Protein AF-A0A7V9LV19-F1 (afdb_monomer_lite)

Secondary structure (DSSP, 8-state):
---GGG---GGGTT--HHHHHHHHTT-EEEEE-TT-EEE-TTS---EEEEEEES-EEEE-TTS-EEEEE-TT-EESHHHHHH-PPPSSEEEESSSEEEEEEEHHHHHHHHHH-THHHHHHHHHHHHHHHHHH-----S----EEEEEEPTT--TTHHHHHHHHHHT-SS-EEEEETTSTTPPPHHHHHHHHHHHHHTT-EEEEEEETT-TTHHHHHHHSSEEEEES-HHHHHHHHHHHT------S---TTT-HHHHHHHHHT-PEEEEE---GGGGHHHHHHHHHHHHTTPPPSEEEEETHHHHHHHHHHTT--HHHHHHHHHHHS-HHHHHHHHHHHHTT-THHHHHHHHHHHHHHTT-BGGG-SS-EEEEEEETTTTEEEEE-SSBHHHHHHHHT--TTTSPPEEETTEEEEEGGGT-SS-HHHHHHTT-SEEEEE--S-GGG--

Sequence (448 aa):
MPRFDQIDSSLFAGLDPAARSDVERHMEPRQLGAGEVLCREGEEGGSLFVVTNGLLHAVAASGAVLGRQRPGDVVGEAALLTGEPRSATLVARLPSEVLELSRDAFLAAAGRHPPLLINLARIVSHRMVARTSGAGGGRRAEAVAIVVGRSGWPDAEAALAAATASSPAASSIFDLTRPDAPLTAGVLAALEFSRRQQQRVFVVLGSDHEDLHLLLDYCDRSVALMSAEEAHELAGTRQLPVERLAPVTTTGNVGRLGRHLAGTKLGLALGAGGAKAYAHIGAIRVLERAGYVVDYIAGSSMGGWVGAWLALGMSSDEIEQTMRSAFTEDAGRAVFRAGAAGDPSGTVVMEQLARQTTGGADFGELRTPLILLAADLEGRCPAPMMTGPVHEAMVAAMTVPGLYPAFRRGQQRLVDAVVLTPVPSDALIAAGADVTVAINLLGRATLE

Structure (mmCIF, N/CA/C/O backbone):
data_AF-A0A7V9LV19-F1
#
_entry.id   AF-A0A7V9LV19-F1
#
loop_
_atom_site.group_PDB
_atom_site.id
_atom_site.type_symbol
_atom_site.label_atom_id
_atom_site.label_alt_id
_atom_site.label_comp_id
_atom_site.label_asym_id
_atom_site.label_entity_id
_atom_site.label_seq_id
_atom_site.pdbx_PDB_ins_code
_atom_site.Cartn_x
_atom_site.Cartn_y
_atom_site.Cartn_z
_atom_site.occupancy
_atom_site.B_iso_or_equiv
_atom_site.auth_seq_id
_atom_site.auth_comp_id
_atom_site.auth_asym_id
_atom_site.auth_atom_id
_atom_site.pdbx_PDB_model_num
ATOM 1 N N . MET A 1 1 ? -24.297 3.383 32.210 1.00 34.19 1 MET A N 1
ATOM 2 C CA . MET A 1 1 ? -23.978 2.208 31.377 1.00 34.19 1 MET A CA 1
ATOM 3 C C . MET A 1 1 ? -24.639 2.405 30.024 1.00 34.19 1 MET A C 1
ATOM 5 O O . MET A 1 1 ? -25.828 2.730 30.022 1.00 34.19 1 MET A O 1
ATOM 9 N N . PRO A 1 2 ? -23.909 2.304 28.903 1.00 41.59 2 PRO A N 1
ATOM 10 C CA . PRO A 1 2 ? -24.547 2.210 27.592 1.00 41.59 2 PRO A CA 1
ATOM 11 C C . PRO A 1 2 ? -25.517 1.019 27.599 1.00 41.59 2 PRO A C 1
ATOM 13 O O . PRO A 1 2 ? -25.213 -0.025 28.175 1.00 41.59 2 PRO A O 1
ATOM 16 N N . ARG A 1 3 ? -26.723 1.188 27.042 1.00 53.53 3 ARG A N 1
ATOM 17 C CA . ARG A 1 3 ? -27.690 0.083 26.960 1.00 53.53 3 ARG A CA 1
ATOM 18 C C . ARG A 1 3 ? -27.213 -0.891 25.892 1.00 53.53 3 ARG A C 1
ATOM 20 O O . ARG A 1 3 ? -26.949 -0.484 24.763 1.00 53.53 3 ARG A O 1
ATOM 27 N N . PHE A 1 4 ? -27.148 -2.163 26.251 1.00 52.50 4 PHE A N 1
ATOM 28 C CA . PHE A 1 4 ? -26.726 -3.269 25.395 1.00 52.50 4 PHE A CA 1
ATOM 29 C C . PHE A 1 4 ? -27.447 -3.313 24.045 1.00 52.50 4 PHE A C 1
ATOM 31 O O . PHE A 1 4 ? -26.837 -3.673 23.041 1.00 52.50 4 PHE A O 1
ATOM 38 N N . ASP A 1 5 ? -28.709 -2.873 24.002 1.00 53.50 5 ASP A N 1
ATOM 39 C CA . ASP A 1 5 ? -29.544 -2.737 22.800 1.00 53.50 5 ASP A CA 1
ATOM 40 C C . ASP A 1 5 ? -28.927 -1.855 21.697 1.00 53.50 5 ASP A C 1
ATOM 42 O O . ASP A 1 5 ? -29.357 -1.916 20.548 1.00 53.50 5 ASP A O 1
ATOM 46 N N . GLN A 1 6 ? -27.917 -1.039 22.019 1.00 59.25 6 GLN A N 1
ATOM 47 C CA . GLN A 1 6 ? -27.278 -0.103 21.086 1.00 59.25 6 GLN A CA 1
ATOM 48 C C . GLN A 1 6 ? -25.955 -0.613 20.489 1.00 59.25 6 GLN A C 1
ATOM 50 O O . GLN A 1 6 ? -25.384 0.052 19.625 1.00 59.25 6 GLN A O 1
ATOM 55 N N . ILE A 1 7 ? -25.448 -1.776 20.919 1.00 69.38 7 ILE A N 1
ATOM 56 C CA . ILE A 1 7 ? -24.159 -2.298 20.437 1.00 69.38 7 ILE A CA 1
ATOM 57 C C . ILE A 1 7 ? -24.352 -2.965 19.069 1.00 69.38 7 ILE A C 1
ATOM 59 O O . ILE A 1 7 ? -24.855 -4.081 18.960 1.00 69.38 7 ILE A O 1
ATOM 63 N N . ASP A 1 8 ? -23.961 -2.291 18.000 1.00 77.50 8 ASP A N 1
ATOM 64 C CA . ASP A 1 8 ? -24.015 -2.851 16.649 1.00 77.50 8 ASP A CA 1
ATOM 65 C C . ASP A 1 8 ? -22.865 -3.856 16.434 1.00 77.50 8 ASP A C 1
ATOM 67 O O . ASP A 1 8 ? -21.759 -3.476 16.050 1.00 77.50 8 ASP A O 1
ATOM 71 N N . SER A 1 9 ? -23.103 -5.132 16.766 1.00 86.62 9 SER A N 1
ATOM 72 C CA . SER A 1 9 ? -22.137 -6.228 16.605 1.00 86.62 9 SER A CA 1
ATOM 73 C C . SER A 1 9 ? -22.636 -7.271 15.613 1.00 86.62 9 SER A C 1
ATOM 75 O O . SER A 1 9 ? -23.766 -7.759 15.710 1.00 86.62 9 SER A O 1
ATOM 77 N N . SER A 1 10 ? -21.748 -7.696 14.712 1.00 86.62 10 SER A N 1
ATOM 78 C CA . SER A 1 10 ? -22.021 -8.759 13.740 1.00 86.62 10 SER A CA 1
ATOM 79 C C . SER A 1 10 ? -22.341 -10.106 14.390 1.00 86.62 10 SER A C 1
ATOM 81 O O . SER A 1 10 ? -23.003 -10.927 13.759 1.00 86.62 10 SER A O 1
ATOM 83 N N . LEU A 1 11 ? -21.948 -10.322 15.652 1.00 90.69 11 LEU A N 1
ATOM 84 C CA . LEU A 1 11 ? -22.315 -11.516 16.415 1.00 90.69 11 LEU A CA 1
ATOM 85 C C . LEU A 1 11 ? -23.834 -11.662 16.560 1.00 90.69 11 LEU A C 1
ATOM 87 O O . LEU A 1 11 ? -24.360 -12.769 16.465 1.00 90.69 11 LEU A O 1
ATOM 91 N N . PHE A 1 12 ? -24.536 -10.543 16.748 1.00 91.56 12 PHE A N 1
ATOM 92 C CA . PHE A 1 12 ? -25.975 -10.507 17.017 1.00 91.56 12 PHE A CA 1
ATOM 93 C C . PHE A 1 12 ? -26.819 -10.259 15.759 1.00 91.56 12 PHE A C 1
ATOM 95 O O . PHE A 1 12 ? -28.034 -10.085 15.851 1.00 91.56 12 PHE A O 1
ATOM 102 N N . ALA A 1 13 ? -26.199 -10.237 14.576 1.00 86.94 13 ALA A N 1
ATOM 103 C CA . ALA A 1 13 ? -26.892 -9.968 13.323 1.00 86.94 13 ALA A CA 1
ATOM 104 C C . ALA A 1 13 ? -28.011 -10.994 13.064 1.00 86.94 13 ALA A C 1
ATOM 106 O O . ALA A 1 13 ? -27.780 -12.204 13.065 1.00 86.94 13 ALA A O 1
ATOM 107 N N . GLY A 1 14 ? -29.230 -10.507 12.819 1.00 85.25 14 GLY A N 1
ATOM 108 C CA . GLY A 1 14 ? -30.396 -11.353 12.544 1.00 85.25 14 GLY A CA 1
ATOM 109 C C . GLY A 1 14 ? -31.043 -12.003 13.773 1.00 85.25 14 GLY A C 1
ATOM 110 O O . GLY A 1 14 ? -31.974 -12.785 13.596 1.00 85.25 14 GLY A O 1
ATOM 111 N N . LEU A 1 15 ? -30.592 -11.689 14.993 1.00 88.81 15 LEU A N 1
ATOM 112 C CA . LEU A 1 15 ? -31.309 -12.052 16.217 1.00 88.81 15 LEU A CA 1
ATOM 113 C C . LEU A 1 15 ? -32.429 -11.048 16.500 1.00 88.81 15 LEU A C 1
ATOM 115 O O . LEU A 1 15 ? -32.246 -9.840 16.342 1.00 88.81 15 LEU A O 1
ATOM 119 N N . ASP A 1 16 ? -33.577 -11.549 16.952 1.00 89.81 16 ASP A N 1
ATOM 120 C CA . ASP A 1 16 ? -34.629 -10.693 17.491 1.00 89.81 16 ASP A CA 1
ATOM 121 C C . ASP A 1 16 ? -34.240 -10.141 18.887 1.00 89.81 16 ASP A C 1
ATOM 123 O O . ASP A 1 16 ? -33.288 -10.626 19.513 1.00 89.81 16 ASP A O 1
ATOM 127 N N . PRO A 1 17 ? -34.942 -9.112 19.401 1.00 88.25 17 PRO A N 1
ATOM 128 C CA . PRO A 1 17 ? -34.615 -8.517 20.698 1.00 88.25 17 PRO A CA 1
ATOM 129 C C . PRO A 1 17 ? -34.658 -9.501 21.879 1.00 88.25 17 PRO A C 1
ATOM 131 O O . PRO A 1 17 ? -33.882 -9.353 22.822 1.00 88.25 17 PRO A O 1
ATOM 134 N N . ALA A 1 18 ? -35.527 -10.518 21.839 1.00 88.56 18 ALA A N 1
ATOM 135 C CA . ALA A 1 18 ? -35.642 -11.501 22.914 1.00 88.56 18 ALA A CA 1
ATOM 136 C C . ALA A 1 18 ? -34.452 -12.471 22.910 1.00 88.56 18 ALA A C 1
ATOM 138 O O . ALA A 1 18 ? -33.880 -12.746 23.965 1.00 88.56 18 ALA A O 1
ATOM 139 N N . ALA A 1 19 ? -34.034 -12.933 21.730 1.00 89.12 19 ALA A N 1
ATOM 140 C CA . ALA A 1 19 ? -32.842 -13.748 21.543 1.00 89.12 19 ALA A CA 1
ATOM 141 C C . ALA A 1 19 ? -31.575 -12.990 21.951 1.00 89.12 19 ALA A C 1
ATOM 143 O O . ALA A 1 19 ? -30.717 -13.537 22.639 1.00 89.12 19 ALA A O 1
ATOM 144 N N . ARG A 1 20 ? -31.474 -11.705 21.592 1.00 89.75 20 ARG A N 1
ATOM 145 C CA . ARG A 1 20 ? -30.351 -10.853 21.999 1.00 89.75 20 ARG A CA 1
ATOM 146 C C . ARG A 1 20 ? -30.266 -10.701 23.519 1.00 89.75 20 ARG A C 1
ATOM 148 O O . ARG A 1 20 ? -29.197 -10.922 24.082 1.00 89.75 20 ARG A O 1
ATOM 155 N N . SER A 1 21 ? -31.388 -10.394 24.171 1.00 88.81 21 SER A N 1
ATOM 156 C CA . SER A 1 21 ? -31.457 -10.286 25.632 1.00 88.81 21 SER A CA 1
ATOM 157 C C . SER A 1 21 ? -31.139 -11.619 26.323 1.00 88.81 21 SER A C 1
ATOM 159 O O . SER A 1 21 ? -30.494 -11.647 27.369 1.00 88.81 21 SER A O 1
ATOM 161 N N . ASP A 1 22 ? -31.531 -12.751 25.727 1.00 90.06 22 ASP A N 1
ATOM 162 C CA . ASP A 1 22 ? -31.177 -14.073 26.246 1.00 90.06 22 ASP A CA 1
ATOM 163 C C . ASP A 1 22 ? -29.661 -14.311 26.267 1.00 90.06 22 ASP A C 1
ATOM 165 O O . ASP A 1 22 ? -29.143 -14.782 27.276 1.00 90.06 22 ASP A O 1
ATOM 169 N N . VAL A 1 23 ? -28.950 -13.947 25.194 1.00 91.12 23 VAL A N 1
ATOM 170 C CA . VAL A 1 23 ? -27.482 -14.060 25.122 1.00 91.12 23 VAL A CA 1
ATOM 171 C C . VAL A 1 23 ? -26.809 -13.112 26.108 1.00 91.12 23 VAL A C 1
ATOM 173 O O . VAL A 1 23 ? -25.919 -13.526 26.845 1.00 91.12 23 VAL A O 1
ATOM 176 N N . GLU A 1 24 ? -27.258 -11.858 26.147 1.00 88.12 24 GLU A N 1
ATOM 177 C CA . GLU A 1 24 ? -26.737 -10.809 27.027 1.00 88.12 24 GLU A CA 1
ATOM 178 C C . GLU A 1 24 ? -26.730 -11.219 28.503 1.00 88.12 24 GLU A C 1
ATOM 180 O O . GLU A 1 24 ? -25.747 -10.977 29.197 1.00 88.12 24 GLU A O 1
ATOM 185 N N . ARG A 1 25 ? -27.781 -11.896 28.983 1.00 90.50 25 ARG A N 1
ATOM 186 C CA . ARG A 1 25 ? -27.868 -12.365 30.381 1.00 90.50 25 ARG A CA 1
ATOM 187 C C . ARG A 1 25 ? -26.765 -13.342 30.782 1.00 90.50 25 ARG A C 1
ATOM 189 O O . ARG A 1 25 ? -26.576 -13.579 31.972 1.00 90.50 25 ARG A O 1
ATOM 196 N N . HIS A 1 26 ? -26.086 -13.935 29.808 1.00 92.81 26 HIS A N 1
ATOM 197 C CA . HIS A 1 26 ? -24.969 -14.845 30.020 1.00 92.81 26 HIS A CA 1
ATOM 198 C C . HIS A 1 26 ? -23.604 -14.187 29.780 1.00 92.81 26 HIS A C 1
ATOM 200 O O . HIS A 1 26 ? -22.589 -14.876 29.856 1.00 92.81 26 HIS A O 1
ATOM 206 N N . MET A 1 27 ? -23.572 -12.886 29.475 1.00 94.75 27 MET A N 1
ATOM 207 C CA . MET A 1 27 ? -22.339 -12.136 29.283 1.00 94.75 27 MET A CA 1
ATOM 208 C C . MET A 1 27 ? -21.945 -11.383 30.554 1.00 94.75 27 MET A C 1
ATOM 210 O O . MET A 1 27 ? -22.785 -10.775 31.217 1.00 94.75 27 MET A O 1
ATOM 214 N N . GLU A 1 28 ? -20.652 -11.370 30.861 1.00 94.94 28 GLU A N 1
ATOM 215 C CA . GLU A 1 28 ? -20.100 -10.681 32.027 1.00 94.94 28 GLU A CA 1
ATOM 216 C C . GLU A 1 28 ? -19.331 -9.420 31.602 1.00 94.94 28 GLU A C 1
ATOM 218 O O . GLU A 1 28 ? -18.431 -9.502 30.761 1.00 94.94 28 GLU A O 1
ATOM 223 N N . PRO A 1 29 ? -19.651 -8.231 32.146 1.00 95.06 29 PRO A N 1
ATOM 224 C CA . PRO A 1 29 ? -18.922 -7.013 31.821 1.00 95.06 29 PRO A CA 1
ATOM 225 C C . PRO A 1 29 ? -17.532 -7.014 32.463 1.00 95.06 29 PRO A C 1
ATOM 227 O O . PRO A 1 29 ? -17.372 -7.296 33.651 1.00 95.06 29 PRO A O 1
ATOM 230 N N . ARG A 1 30 ? -16.525 -6.613 31.687 1.00 96.00 30 ARG A N 1
ATOM 231 C CA . ARG A 1 30 ? -15.157 -6.368 32.147 1.00 96.00 30 ARG A CA 1
ATOM 232 C C . ARG A 1 30 ? -14.708 -4.974 31.739 1.00 96.00 30 ARG A C 1
ATOM 234 O O . ARG A 1 30 ? -14.788 -4.593 30.574 1.00 96.00 30 ARG A O 1
ATOM 241 N N . GLN A 1 31 ? -14.221 -4.234 32.726 1.00 96.81 31 GLN A N 1
ATOM 242 C CA . GLN A 1 31 ? -13.614 -2.918 32.560 1.00 96.81 31 GLN A CA 1
ATOM 243 C C . GLN A 1 31 ? -12.099 -3.088 32.464 1.00 96.81 31 GLN A C 1
ATOM 245 O O . GLN A 1 31 ? -11.525 -3.880 33.208 1.00 96.81 31 GLN A O 1
ATOM 250 N N . LEU A 1 32 ? -11.474 -2.348 31.556 1.00 96.81 32 LEU A N 1
ATOM 251 C CA . LEU A 1 32 ? -10.034 -2.348 31.323 1.00 96.81 32 LEU A CA 1
ATOM 252 C C . LEU A 1 32 ? -9.519 -0.913 31.405 1.00 96.81 32 LEU A C 1
ATOM 254 O O . LEU A 1 32 ? -10.045 -0.017 30.738 1.00 96.81 32 LEU A O 1
ATOM 258 N N . GLY A 1 33 ? -8.468 -0.691 32.188 1.00 95.00 33 GLY A N 1
ATOM 259 C CA . GLY A 1 33 ? -7.713 0.557 32.158 1.00 95.00 33 GLY A CA 1
ATOM 260 C C . GLY A 1 33 ? -6.933 0.725 30.850 1.00 95.00 33 GLY A C 1
ATOM 261 O O . GLY A 1 33 ? -6.632 -0.242 30.150 1.00 95.00 33 GLY A O 1
ATOM 262 N N . ALA A 1 34 ? -6.552 1.960 30.518 1.00 89.94 34 ALA A N 1
ATOM 263 C CA . ALA A 1 34 ? -5.606 2.186 29.426 1.00 89.94 34 ALA A CA 1
ATOM 264 C C . ALA A 1 34 ? -4.260 1.500 29.740 1.00 89.94 34 ALA A C 1
ATOM 266 O O . ALA A 1 34 ? -3.719 1.644 30.834 1.00 89.94 34 ALA A O 1
ATOM 267 N N . GLY A 1 35 ? -3.733 0.749 28.776 1.00 91.44 35 GLY A N 1
ATOM 268 C CA . GLY A 1 35 ? -2.545 -0.097 28.905 1.00 91.44 35 GLY A CA 1
ATOM 269 C C . GLY A 1 35 ? -2.812 -1.500 29.461 1.00 91.44 35 GLY A C 1
ATOM 270 O O . GLY A 1 35 ? -1.903 -2.329 29.455 1.00 91.44 35 GLY A O 1
ATOM 271 N N . GLU A 1 36 ? -4.029 -1.798 29.925 1.00 97.31 36 GLU A N 1
ATOM 272 C CA . GLU A 1 36 ? -4.354 -3.104 30.499 1.00 97.31 36 GLU A CA 1
ATOM 273 C C . GLU A 1 36 ? -4.461 -4.192 29.420 1.00 97.31 36 GLU A C 1
ATOM 275 O O . GLU A 1 36 ? -4.981 -3.975 28.323 1.00 97.31 36 GLU A O 1
ATOM 280 N N . VAL A 1 37 ? -3.953 -5.385 29.732 1.00 97.25 37 VAL A N 1
ATOM 281 C CA . VAL A 1 37 ? -3.953 -6.538 28.827 1.00 97.25 37 VAL A CA 1
ATOM 282 C C . VAL A 1 37 ? -5.195 -7.388 29.086 1.00 97.25 37 VAL A C 1
ATOM 284 O O . VAL A 1 37 ? -5.350 -7.927 30.179 1.00 97.25 37 VAL A O 1
ATOM 287 N N . LEU A 1 38 ? -6.045 -7.559 28.070 1.00 96.75 38 LEU A N 1
ATOM 288 C CA . LEU A 1 38 ? -7.222 -8.432 28.145 1.00 96.75 38 LEU A CA 1
ATOM 289 C C . LEU A 1 38 ? -6.830 -9.918 28.096 1.00 96.75 38 LEU A C 1
ATOM 291 O O . LEU A 1 38 ? -7.359 -10.723 28.860 1.00 96.75 38 LEU A O 1
ATOM 295 N N . CYS A 1 39 ? -5.916 -10.276 27.192 1.00 95.12 39 CYS A N 1
ATOM 296 C CA . CYS A 1 39 ? -5.313 -11.608 27.089 1.00 95.12 39 CYS A CA 1
ATOM 297 C C . CYS A 1 39 ? -3.961 -11.530 26.373 1.00 95.12 39 CYS A C 1
ATOM 299 O O . CYS A 1 39 ? -3.735 -10.610 25.580 1.00 95.12 39 CYS A O 1
ATOM 301 N N . ARG A 1 40 ? -3.081 -12.504 26.606 1.00 95.56 40 ARG A N 1
ATOM 302 C CA . ARG A 1 40 ? -1.780 -12.610 25.928 1.00 95.56 40 ARG A CA 1
ATOM 303 C C . ARG A 1 40 ? -1.785 -13.677 24.850 1.00 95.56 40 ARG A C 1
ATOM 305 O O . ARG A 1 40 ? -2.510 -14.664 24.930 1.00 95.56 40 ARG A O 1
ATOM 312 N N . GLU A 1 41 ? -0.943 -13.468 23.847 1.00 93.81 41 GLU A N 1
ATOM 313 C CA . GLU A 1 41 ? -0.618 -14.489 22.853 1.00 93.81 41 GLU A CA 1
ATOM 314 C C . GLU A 1 41 ? -0.140 -15.779 23.542 1.00 93.81 41 GLU A C 1
ATOM 316 O O . GLU A 1 41 ? 0.623 -15.727 24.506 1.00 93.81 41 GLU A O 1
ATOM 321 N N . GLY A 1 42 ? -0.613 -16.931 23.068 1.00 93.06 42 GLY A N 1
ATOM 322 C CA . GLY A 1 42 ? -0.274 -18.242 23.625 1.00 93.06 42 GLY A CA 1
ATOM 323 C C . GLY A 1 42 ? -1.053 -18.648 24.882 1.00 93.06 42 GLY A C 1
ATOM 324 O O . GLY A 1 42 ? -0.993 -19.817 25.255 1.00 93.06 42 GLY A O 1
ATOM 325 N N . GLU A 1 43 ? -1.818 -17.750 25.516 1.00 93.94 43 GLU A N 1
ATOM 326 C CA . GLU A 1 43 ? -2.733 -18.138 26.599 1.00 93.94 43 GLU A CA 1
ATOM 327 C C . GLU A 1 43 ? -3.873 -19.014 26.048 1.00 93.94 43 GLU A C 1
ATOM 329 O O . GLU A 1 43 ? -4.328 -18.831 24.915 1.00 93.94 43 GLU A O 1
ATOM 334 N N . GLU A 1 44 ? -4.373 -19.962 26.839 1.00 91.31 44 GLU A N 1
ATOM 335 C CA . GLU A 1 44 ? -5.576 -20.707 26.464 1.00 91.31 44 GLU A CA 1
ATOM 336 C C . GLU A 1 44 ? -6.808 -19.789 26.485 1.00 91.31 44 GLU A C 1
ATOM 338 O O . GLU A 1 44 ? -6.994 -18.959 27.378 1.00 91.31 44 GLU A O 1
ATOM 343 N N . GLY A 1 45 ? -7.663 -19.912 25.467 1.00 81.00 45 GLY A N 1
ATOM 344 C CA . GLY A 1 45 ? -8.831 -19.053 25.289 1.00 81.00 45 GLY A CA 1
ATOM 345 C C . GLY A 1 45 ? -10.154 -19.793 25.462 1.00 81.00 45 GLY A C 1
ATOM 346 O O . GLY A 1 45 ? -10.650 -20.402 24.516 1.00 81.00 45 GLY A O 1
ATOM 347 N N . GLY A 1 46 ? -10.762 -19.676 26.645 1.00 88.06 46 GLY A N 1
ATOM 348 C CA . GLY A 1 46 ? -12.080 -20.253 26.952 1.00 88.06 46 GLY A CA 1
ATOM 349 C C . GLY A 1 46 ? -13.284 -19.355 26.642 1.00 88.06 46 GLY A C 1
ATOM 350 O O . GLY A 1 46 ? -14.412 -19.833 26.677 1.00 88.06 46 GLY A O 1
ATOM 351 N N . SER A 1 47 ? -13.057 -18.082 26.315 1.00 94.62 47 SER A N 1
ATOM 352 C CA . SER A 1 47 ? -14.116 -17.077 26.137 1.00 94.62 47 SER A CA 1
ATOM 353 C C . SER A 1 47 ? -13.910 -16.252 24.869 1.00 94.62 47 SER A C 1
ATOM 355 O O . SER A 1 47 ? -12.767 -16.036 24.435 1.00 94.62 47 SER A O 1
ATOM 357 N N . LEU A 1 48 ? -15.011 -15.747 24.313 1.00 95.19 48 LEU A N 1
ATOM 358 C CA . LEU A 1 48 ? -15.005 -14.625 23.376 1.00 95.19 48 LEU A CA 1
ATOM 359 C C . LEU A 1 48 ? -15.403 -13.345 24.106 1.00 95.19 48 LEU A C 1
ATOM 361 O O . LEU A 1 48 ? -16.015 -13.395 25.173 1.00 95.19 48 LEU A O 1
ATOM 365 N N . PHE A 1 49 ? -15.084 -12.204 23.508 1.00 96.00 49 PHE A N 1
ATOM 366 C CA . PHE A 1 49 ? -15.474 -10.905 24.031 1.00 96.00 49 PHE A CA 1
ATOM 367 C C . PHE A 1 49 ? -16.095 -10.043 22.941 1.00 96.00 49 PHE A C 1
ATOM 369 O O . PHE A 1 49 ? -15.669 -10.096 21.787 1.00 96.00 49 PHE A O 1
ATOM 376 N N . VAL A 1 50 ? -17.067 -9.218 23.317 1.00 95.31 50 VAL A N 1
ATOM 377 C CA . VAL A 1 50 ? -17.601 -8.144 22.473 1.00 95.31 50 VAL A CA 1
ATOM 378 C C . VAL A 1 50 ? -17.127 -6.820 23.048 1.00 95.31 50 VAL A C 1
ATOM 380 O O . VAL A 1 50 ? -17.398 -6.524 24.210 1.00 95.31 50 VAL A O 1
ATOM 383 N N . VAL A 1 51 ? -16.423 -6.020 22.251 1.00 93.56 51 VAL A N 1
ATOM 384 C CA . VAL A 1 51 ? -16.006 -4.675 22.668 1.00 93.56 51 VAL A CA 1
ATOM 385 C C . VAL A 1 51 ? -17.234 -3.774 22.686 1.00 93.56 51 VAL A C 1
ATOM 387 O O . VAL A 1 51 ? -17.926 -3.651 21.677 1.00 93.56 51 VAL A O 1
ATOM 390 N N . THR A 1 52 ? -17.527 -3.145 23.817 1.00 91.50 52 THR A N 1
ATOM 391 C CA . THR A 1 52 ? -18.694 -2.259 23.962 1.00 91.50 52 THR A CA 1
ATOM 392 C C . THR A 1 52 ? -18.300 -0.798 23.988 1.00 91.50 52 THR A C 1
ATOM 394 O O . THR A 1 52 ? -19.061 0.046 23.519 1.00 91.50 52 THR A O 1
ATOM 397 N N . ASN A 1 53 ? -17.103 -0.509 24.493 1.00 89.38 53 ASN A N 1
ATOM 398 C CA . ASN A 1 53 ? -16.529 0.821 24.533 1.00 89.38 53 ASN A CA 1
ATOM 399 C C . ASN A 1 53 ? -14.995 0.751 24.508 1.00 89.38 53 ASN A C 1
ATOM 401 O O . ASN A 1 53 ? -14.402 -0.220 24.978 1.00 89.38 53 ASN A O 1
ATOM 405 N N . GLY A 1 54 ? -14.358 1.811 24.016 1.00 89.88 54 GLY A N 1
ATOM 406 C CA . GLY A 1 54 ? -12.902 1.941 23.984 1.00 89.88 54 GLY A CA 1
ATOM 407 C C . GLY A 1 54 ? -12.252 1.330 22.743 1.00 89.88 54 GLY A C 1
ATOM 408 O O . GLY A 1 54 ? -12.875 1.193 21.691 1.00 89.88 54 GLY A O 1
ATOM 409 N N . LEU A 1 55 ? -10.962 1.022 22.846 1.00 90.50 55 LEU A N 1
ATOM 410 C CA . LEU A 1 55 ? -10.143 0.572 21.724 1.00 90.50 55 LEU A CA 1
ATOM 411 C C . LEU A 1 55 ? -9.096 -0.421 22.218 1.00 90.50 55 LEU A C 1
ATOM 413 O O . LEU A 1 55 ? -8.263 -0.077 23.058 1.00 90.50 55 LEU A O 1
ATOM 417 N N . LEU A 1 56 ? -9.100 -1.626 21.651 1.00 93.88 56 LEU A N 1
ATOM 418 C CA . LEU A 1 56 ? -8.086 -2.638 21.923 1.00 93.88 56 LEU A CA 1
ATOM 419 C C . LEU A 1 56 ? -7.210 -2.848 20.689 1.00 93.88 56 LEU A C 1
ATOM 421 O O . LEU A 1 56 ? -7.703 -2.959 19.568 1.00 93.88 56 LEU A O 1
ATOM 425 N N . HIS A 1 57 ? -5.900 -2.936 20.876 1.00 92.50 57 HIS A N 1
ATOM 426 C CA . HIS A 1 57 ? -4.965 -3.332 19.825 1.00 92.50 57 HIS A CA 1
ATOM 427 C C . HIS A 1 57 ? -4.609 -4.808 19.990 1.00 92.50 57 HIS A C 1
ATOM 429 O O . HIS A 1 57 ? -4.264 -5.247 21.085 1.00 92.50 57 HIS A O 1
ATOM 435 N N . ALA A 1 58 ? -4.681 -5.567 18.897 1.00 91.44 58 ALA A N 1
ATOM 436 C CA . ALA A 1 58 ? -4.080 -6.889 18.792 1.00 91.44 58 ALA A CA 1
ATOM 437 C C . ALA A 1 58 ? -2.614 -6.716 18.396 1.00 91.44 58 ALA A C 1
ATOM 439 O O . ALA A 1 58 ? -2.332 -6.138 17.349 1.00 91.44 58 ALA A O 1
ATOM 440 N N . VAL A 1 59 ? -1.697 -7.206 19.219 1.00 89.75 59 VAL A N 1
ATOM 441 C CA . VAL A 1 59 ? -0.252 -7.014 19.082 1.00 89.75 59 VAL A CA 1
ATOM 442 C C . VAL A 1 59 ? 0.430 -8.380 19.051 1.00 89.75 59 VAL A C 1
ATOM 444 O O . VAL A 1 59 ? 0.125 -9.246 19.874 1.00 89.75 59 VAL A O 1
ATOM 447 N N . ALA A 1 60 ? 1.321 -8.581 18.081 1.00 86.25 60 ALA A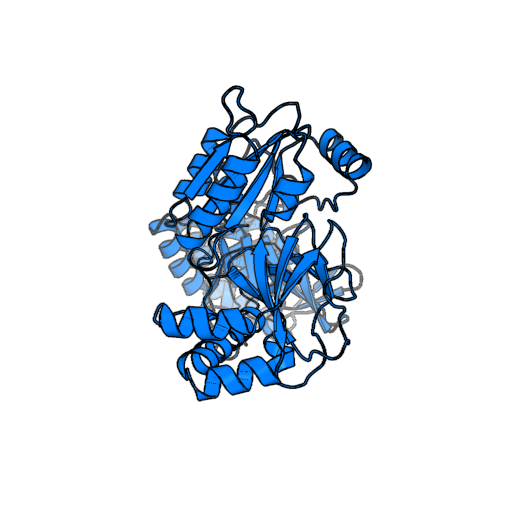 N 1
ATOM 448 C CA . ALA A 1 60 ? 2.168 -9.769 17.987 1.00 86.25 60 ALA A CA 1
ATOM 449 C C . ALA A 1 60 ? 3.303 -9.727 19.019 1.00 86.25 60 ALA A C 1
ATOM 451 O O . ALA A 1 60 ? 3.702 -8.649 19.459 1.00 86.25 60 ALA A O 1
ATOM 452 N N . ALA A 1 61 ? 3.922 -10.872 19.303 1.00 83.06 61 ALA A N 1
ATOM 453 C CA . ALA A 1 61 ? 5.152 -10.942 20.099 1.00 83.06 61 ALA A CA 1
ATOM 454 C C . ALA A 1 61 ? 6.290 -10.026 19.590 1.00 83.06 61 ALA A C 1
ATOM 456 O O . ALA A 1 61 ? 7.109 -9.564 20.380 1.00 83.06 61 ALA A O 1
ATOM 457 N N . SER A 1 62 ? 6.327 -9.715 18.287 1.00 82.00 62 SER A N 1
ATOM 458 C CA . SER A 1 62 ? 7.286 -8.769 17.693 1.00 82.00 62 SER A CA 1
ATOM 459 C C . SER A 1 62 ? 7.019 -7.295 18.033 1.00 82.00 62 SER A C 1
ATOM 461 O O . SER A 1 62 ? 7.826 -6.438 17.682 1.00 82.00 62 SER A O 1
ATOM 463 N N . GLY A 1 63 ? 5.884 -6.980 18.663 1.00 79.75 63 GLY A N 1
ATOM 464 C CA . GLY A 1 63 ? 5.405 -5.615 18.900 1.00 79.75 63 GLY A CA 1
ATOM 465 C C . GLY A 1 63 ? 4.575 -5.030 17.751 1.00 79.75 63 GLY A C 1
ATOM 466 O O . GLY A 1 63 ? 4.041 -3.931 17.883 1.00 79.75 63 GLY A O 1
ATOM 467 N N . ALA A 1 64 ? 4.420 -5.750 16.635 1.00 77.31 64 ALA A N 1
ATOM 468 C CA . ALA A 1 64 ? 3.619 -5.290 15.504 1.00 77.31 64 ALA A CA 1
ATOM 469 C C . ALA A 1 64 ? 2.114 -5.301 15.827 1.00 77.31 64 ALA A C 1
ATOM 471 O O . ALA A 1 64 ? 1.583 -6.298 16.321 1.00 77.31 64 ALA A O 1
ATOM 472 N N . VAL A 1 65 ? 1.407 -4.214 15.496 1.00 83.25 65 VAL A N 1
ATOM 473 C CA . VAL A 1 65 ? -0.059 -4.140 15.615 1.00 83.25 65 VAL A CA 1
ATOM 474 C C . VAL A 1 65 ? -0.700 -4.933 14.473 1.00 83.25 65 VAL A C 1
ATOM 476 O O . VAL A 1 65 ? -0.644 -4.540 13.312 1.00 83.25 65 VAL A O 1
ATOM 479 N N . LEU A 1 66 ? -1.333 -6.053 14.815 1.00 82.06 66 LEU A N 1
ATOM 480 C CA . LEU A 1 66 ? -2.023 -6.967 13.901 1.00 82.06 66 LEU A CA 1
ATOM 481 C C . LEU A 1 66 ? -3.454 -6.524 13.575 1.00 82.06 66 LEU A C 1
ATOM 483 O O . LEU A 1 66 ? -4.043 -6.964 12.588 1.00 82.06 66 LEU A O 1
ATOM 487 N N . GLY A 1 67 ? -4.050 -5.691 14.427 1.00 82.38 67 GLY A N 1
ATOM 488 C CA . GLY A 1 67 ? -5.394 -5.171 14.217 1.00 82.38 67 GLY A CA 1
ATOM 489 C C . GLY A 1 67 ? -5.880 -4.295 15.361 1.00 82.38 67 GLY A C 1
ATOM 490 O O . GLY A 1 67 ? -5.342 -4.327 16.464 1.00 82.38 67 GLY A O 1
ATOM 491 N N . ARG A 1 68 ? -6.934 -3.528 15.095 1.00 87.62 68 ARG A N 1
ATOM 492 C CA . ARG A 1 68 ? -7.581 -2.617 16.044 1.00 87.62 68 ARG A CA 1
ATOM 493 C C . ARG A 1 68 ? -9.027 -3.064 16.231 1.00 87.62 68 ARG A C 1
ATOM 495 O O . ARG A 1 68 ? -9.713 -3.285 15.239 1.00 87.62 68 ARG A O 1
ATOM 502 N N . GLN A 1 69 ? -9.451 -3.233 17.477 1.00 89.88 69 GLN A N 1
ATOM 503 C CA . GLN A 1 69 ? -10.761 -3.742 17.874 1.00 89.88 69 GLN A CA 1
ATOM 504 C C . GLN A 1 69 ? -11.521 -2.605 18.548 1.00 89.88 69 GLN A C 1
ATOM 506 O O . GLN A 1 69 ? -11.084 -2.073 19.571 1.00 89.88 69 GLN A O 1
ATOM 511 N N . ARG A 1 70 ? -12.618 -2.200 17.917 1.00 87.81 70 ARG A N 1
ATOM 512 C CA . ARG A 1 70 ? -13.460 -1.048 18.260 1.00 87.81 70 ARG A CA 1
ATOM 513 C C . ARG A 1 70 ? -14.834 -1.534 18.746 1.00 87.81 70 ARG A C 1
ATOM 515 O O . ARG A 1 70 ? -15.129 -2.725 18.615 1.00 87.81 70 ARG A O 1
ATOM 522 N N . PRO A 1 71 ? -15.706 -0.650 19.260 1.00 88.88 71 PRO A N 1
ATOM 523 C CA . PRO A 1 71 ? -17.034 -1.047 19.711 1.00 88.88 71 PRO A CA 1
ATOM 524 C C . PRO A 1 71 ? -17.824 -1.804 18.632 1.00 88.88 71 PRO A C 1
ATOM 526 O O . PRO A 1 71 ? -17.888 -1.390 17.469 1.00 88.88 71 PRO A O 1
ATOM 529 N N . GLY A 1 72 ? -18.407 -2.934 19.031 1.00 88.50 72 GLY A N 1
ATOM 530 C CA . GLY A 1 72 ? -19.100 -3.898 18.176 1.00 88.50 72 GLY A CA 1
ATOM 531 C C . GLY A 1 72 ? -18.229 -5.059 17.679 1.00 88.50 72 GLY A C 1
ATOM 532 O O . GLY A 1 72 ? -18.776 -6.097 17.290 1.00 88.50 72 GLY A O 1
ATOM 533 N N . ASP A 1 73 ? -16.899 -4.936 17.712 1.00 90.75 73 ASP A N 1
ATOM 534 C CA . ASP A 1 73 ? -16.005 -5.995 17.247 1.00 90.75 73 ASP A CA 1
ATOM 535 C C . ASP A 1 73 ? -15.957 -7.166 18.249 1.00 90.75 73 ASP A C 1
ATOM 537 O O . ASP A 1 73 ? -15.987 -6.986 19.470 1.00 90.75 73 ASP A O 1
ATOM 541 N N . VAL A 1 74 ? -15.870 -8.387 17.713 1.00 93.56 74 VAL A N 1
ATOM 542 C CA . VAL A 1 74 ? -15.717 -9.624 18.494 1.00 93.56 74 VAL A CA 1
ATOM 543 C C . VAL A 1 74 ? -14.246 -10.009 18.551 1.00 93.56 74 VAL A C 1
ATOM 545 O O . VAL A 1 74 ? -13.557 -9.974 17.531 1.00 93.56 74 VAL A O 1
ATOM 548 N N . VAL A 1 75 ? -13.755 -10.416 19.714 1.00 93.94 75 VAL A N 1
ATOM 549 C CA . VAL A 1 75 ? -12.383 -10.900 19.892 1.00 93.94 75 VAL A CA 1
ATOM 550 C C . VAL A 1 75 ? -12.361 -12.238 20.615 1.00 93.94 75 VAL A C 1
ATOM 552 O O . VAL A 1 75 ? -13.253 -12.562 21.395 1.00 93.94 75 VAL A O 1
ATOM 555 N N . GLY A 1 76 ? -11.323 -13.031 20.363 1.00 91.69 76 GLY A N 1
ATOM 556 C CA . GLY A 1 76 ? -11.171 -14.345 20.984 1.00 91.69 76 GLY A CA 1
ATOM 557 C C . GLY A 1 76 ? -12.011 -15.456 20.350 1.00 91.69 76 GLY A C 1
ATOM 558 O O . GLY A 1 76 ? -11.973 -16.590 20.821 1.00 91.69 76 GLY A O 1
ATOM 559 N N . GLU A 1 77 ? -12.709 -15.154 19.257 1.00 91.88 77 GLU A N 1
ATOM 560 C CA . GLU A 1 77 ? -13.568 -16.066 18.509 1.00 91.88 77 GLU A CA 1
ATOM 561 C C . GLU A 1 77 ? -12.820 -17.281 17.952 1.00 91.88 77 GLU A C 1
ATOM 563 O O . GLU A 1 77 ? -13.349 -18.390 17.971 1.00 91.88 77 GLU A O 1
ATOM 568 N N . ALA A 1 78 ? -11.582 -17.083 17.485 1.00 87.75 78 ALA A N 1
ATOM 569 C CA . ALA A 1 78 ? -10.783 -18.149 16.894 1.00 87.75 78 ALA A CA 1
ATOM 570 C C . ALA A 1 78 ? -10.417 -19.201 17.946 1.00 87.75 78 ALA A C 1
ATOM 572 O O . ALA A 1 78 ? -10.648 -20.385 17.723 1.00 87.75 78 ALA A O 1
ATOM 573 N N . ALA A 1 79 ? -9.934 -18.769 19.114 1.00 89.44 79 ALA A N 1
ATOM 574 C CA . ALA A 1 79 ? -9.603 -19.664 20.223 1.00 89.44 79 ALA A CA 1
ATOM 575 C C . ALA A 1 79 ? -10.848 -20.400 20.748 1.00 89.44 79 ALA A C 1
ATOM 577 O O . ALA A 1 79 ? -10.813 -21.610 20.973 1.00 89.44 79 ALA A O 1
ATOM 578 N N . LEU A 1 80 ? -11.987 -19.702 20.860 1.00 90.50 80 LEU A N 1
ATOM 579 C CA . LEU A 1 80 ? -13.246 -20.318 21.284 1.00 90.50 80 LEU A CA 1
ATOM 580 C C . LEU A 1 80 ? -13.741 -21.386 20.292 1.00 90.50 80 LEU A C 1
ATOM 582 O O . LEU A 1 80 ? -14.233 -22.424 20.724 1.00 90.50 80 LEU A O 1
ATOM 586 N N . LEU A 1 81 ? -13.606 -21.174 18.980 1.00 85.75 81 LEU A N 1
ATOM 587 C CA . LEU A 1 81 ? -14.060 -22.141 17.973 1.00 85.75 81 LEU A CA 1
ATOM 588 C C . LEU A 1 81 ? -13.087 -23.303 17.757 1.00 85.75 81 LEU A C 1
ATOM 590 O O . LEU A 1 81 ? -13.515 -24.450 17.669 1.00 85.75 81 LEU A O 1
ATOM 594 N N . THR A 1 82 ? -11.792 -23.012 17.653 1.00 85.00 82 THR A N 1
ATOM 595 C CA . THR A 1 82 ? -10.767 -24.001 17.276 1.00 85.00 82 THR A CA 1
ATOM 596 C C . THR A 1 82 ? -10.196 -24.755 18.474 1.00 85.00 82 THR A C 1
ATOM 598 O O . THR A 1 82 ? -9.754 -25.887 18.325 1.00 85.00 82 THR A O 1
ATOM 601 N N . GLY A 1 83 ? -10.219 -24.147 19.666 1.00 85.62 83 GLY A N 1
ATOM 602 C CA . GLY A 1 83 ? -9.492 -24.652 20.833 1.00 85.62 83 GLY A CA 1
ATOM 603 C C . GLY A 1 83 ? -7.997 -24.324 20.825 1.00 85.62 83 GLY A C 1
ATOM 604 O O . GLY A 1 83 ? -7.310 -24.675 21.777 1.00 85.62 83 GLY A O 1
ATOM 605 N N . GLU A 1 84 ? -7.490 -23.641 19.796 1.00 89.81 84 GLU A N 1
ATOM 606 C CA . GLU A 1 84 ? -6.101 -23.186 19.763 1.00 89.81 84 GLU A CA 1
ATOM 607 C C . GLU A 1 84 ? -5.855 -22.036 20.763 1.00 89.81 84 GLU A C 1
ATOM 609 O O . GLU A 1 84 ? -6.790 -21.302 21.116 1.00 89.81 84 GLU A O 1
ATOM 614 N N . PRO A 1 85 ? -4.600 -21.832 21.211 1.00 93.06 85 PRO A N 1
ATOM 615 C CA . PRO A 1 85 ? -4.230 -20.682 22.031 1.00 93.06 85 PRO A CA 1
ATOM 616 C C . PRO A 1 85 ? -4.531 -19.331 21.365 1.00 93.06 85 PRO A C 1
ATOM 618 O O . PRO A 1 85 ? -4.697 -19.219 20.147 1.00 93.06 85 PRO A O 1
ATOM 621 N N . ARG A 1 86 ? -4.570 -18.257 22.162 1.00 93.25 86 ARG A N 1
ATOM 622 C CA . ARG A 1 86 ? -4.744 -16.884 21.661 1.00 93.25 86 ARG A CA 1
ATOM 623 C C . ARG A 1 86 ? -3.665 -16.557 20.623 1.00 93.25 86 ARG A C 1
ATOM 625 O O . ARG A 1 86 ? -2.476 -16.659 20.902 1.00 93.25 86 ARG A O 1
ATOM 632 N N . SER A 1 87 ? -4.078 -16.076 19.451 1.00 88.62 87 SER A N 1
ATOM 633 C CA . SER A 1 87 ? -3.159 -15.772 18.343 1.00 88.62 87 SER A CA 1
ATOM 634 C C . SER A 1 87 ? -2.420 -14.433 18.467 1.00 88.62 87 SER A C 1
ATOM 636 O O . SER A 1 87 ? -1.667 -14.081 17.568 1.00 88.62 87 SER A O 1
ATOM 638 N N . ALA A 1 88 ? -2.757 -13.611 19.464 1.00 91.44 88 ALA A N 1
ATOM 639 C CA . ALA A 1 88 ? -2.201 -12.274 19.663 1.00 91.44 88 ALA A CA 1
ATOM 640 C C . ALA A 1 88 ? -2.477 -11.784 21.090 1.00 91.44 88 ALA A C 1
ATOM 642 O O . ALA A 1 88 ? -3.443 -12.218 21.725 1.00 91.44 88 ALA A O 1
ATOM 643 N N . THR A 1 89 ? -1.680 -10.823 21.551 1.00 95.44 89 THR A N 1
ATOM 644 C CA . THR A 1 89 ? -1.935 -10.094 22.798 1.00 95.44 89 THR A CA 1
ATOM 645 C C . THR A 1 89 ? -2.930 -8.965 22.538 1.00 95.44 89 THR A C 1
ATOM 647 O O . THR A 1 89 ? -2.746 -8.197 21.599 1.00 95.44 89 THR A O 1
ATOM 650 N N . LEU A 1 90 ? -3.981 -8.841 23.350 1.00 96.00 90 LEU A N 1
ATOM 651 C CA . LEU A 1 90 ? -4.951 -7.745 23.266 1.00 96.00 90 LEU A CA 1
ATOM 652 C C . LEU A 1 90 ? -4.701 -6.734 24.381 1.00 96.00 90 LEU A C 1
ATOM 654 O O . LEU A 1 90 ? -4.822 -7.075 25.556 1.00 96.00 90 LEU A O 1
ATOM 658 N N . VAL A 1 91 ? -4.389 -5.493 24.010 1.00 95.56 91 VAL A N 1
ATOM 659 C CA . VAL A 1 91 ? -4.091 -4.400 24.947 1.00 95.56 91 VAL A CA 1
ATOM 660 C C . VAL A 1 91 ? -5.093 -3.271 24.757 1.00 95.56 91 VAL A C 1
ATOM 662 O O . VAL A 1 91 ? -5.269 -2.782 23.641 1.00 95.56 91 VAL A O 1
ATOM 665 N N . ALA A 1 92 ? -5.735 -2.834 25.835 1.00 95.06 92 ALA A N 1
ATOM 666 C CA . ALA A 1 92 ? -6.584 -1.654 25.832 1.00 95.06 92 ALA A CA 1
ATOM 667 C C . ALA A 1 92 ? -5.718 -0.397 25.660 1.00 95.06 92 ALA A C 1
ATOM 669 O O . ALA A 1 92 ? -4.800 -0.149 26.434 1.00 95.06 92 ALA A O 1
ATOM 670 N N . ARG A 1 93 ? -5.981 0.408 24.632 1.00 90.19 93 ARG A N 1
ATOM 671 C CA . ARG A 1 93 ? -5.298 1.697 24.404 1.00 90.19 93 ARG A CA 1
ATOM 672 C C . ARG A 1 93 ? -6.007 2.859 25.082 1.00 90.19 93 ARG A C 1
ATOM 674 O O . ARG A 1 93 ? -5.401 3.881 25.374 1.00 90.19 93 ARG A O 1
ATOM 681 N N . LEU A 1 94 ? -7.286 2.661 25.366 1.00 88.25 94 LEU A N 1
ATOM 682 C CA . LEU A 1 94 ? -8.152 3.578 26.089 1.00 88.25 94 LEU A CA 1
ATOM 683 C C . LEU A 1 94 ? -8.828 2.827 27.229 1.00 88.25 94 LEU A C 1
ATOM 685 O O . LEU A 1 94 ? -8.910 1.597 27.150 1.00 88.25 94 LEU A O 1
ATOM 689 N N . PRO A 1 95 ? -9.367 3.528 28.243 1.00 91.56 95 PRO A N 1
ATOM 690 C CA . PRO A 1 95 ? -10.343 2.921 29.136 1.00 91.56 95 PRO A CA 1
ATOM 691 C C . PRO A 1 95 ? -11.426 2.238 28.293 1.00 91.56 95 PRO A C 1
ATOM 693 O O . PRO A 1 95 ? -12.081 2.884 27.471 1.00 91.56 95 PRO A O 1
ATOM 696 N N . SER A 1 96 ? -11.525 0.920 28.420 1.00 94.38 96 SER A N 1
ATOM 697 C CA . SER A 1 96 ? -12.320 0.075 27.531 1.00 94.38 96 SER A CA 1
ATOM 698 C C . SER A 1 96 ? -13.258 -0.804 28.338 1.00 94.38 96 SER A C 1
ATOM 700 O O . SER A 1 96 ? -12.960 -1.190 29.465 1.00 94.38 96 SER A O 1
ATOM 702 N N . GLU A 1 97 ? -14.388 -1.145 27.735 1.00 95.25 97 GLU A N 1
ATOM 703 C CA . GLU A 1 97 ? -15.356 -2.072 28.302 1.00 95.25 97 GLU A CA 1
ATOM 704 C C . GLU A 1 97 ? -15.607 -3.184 27.286 1.00 95.25 97 GLU A C 1
ATOM 706 O O . GLU A 1 97 ? -15.767 -2.944 26.083 1.00 95.25 97 GLU A O 1
ATOM 711 N N . VAL A 1 98 ? -15.591 -4.417 27.777 1.00 96.06 98 VAL A N 1
ATOM 712 C CA . VAL A 1 98 ? -15.879 -5.609 26.987 1.00 96.06 98 VAL A CA 1
ATOM 713 C C . VAL A 1 98 ? -16.897 -6.470 27.713 1.00 96.06 98 VAL A C 1
ATOM 715 O O . VAL A 1 98 ? -17.002 -6.445 28.936 1.00 96.06 98 VAL A O 1
ATOM 718 N N . LEU A 1 99 ? -17.630 -7.262 26.949 1.00 95.69 99 LEU A N 1
ATOM 719 C CA . LEU A 1 99 ? -18.530 -8.279 27.467 1.00 95.69 99 LEU A CA 1
ATOM 720 C C . LEU A 1 99 ? -17.942 -9.643 27.179 1.00 95.69 99 LEU A C 1
ATOM 722 O O . LEU A 1 99 ? -17.777 -10.004 26.015 1.00 95.69 99 LEU A O 1
ATOM 726 N N . GLU A 1 100 ? -17.626 -10.383 28.228 1.00 96.69 100 GLU A N 1
ATOM 727 C CA . GLU A 1 100 ? -17.103 -11.736 28.153 1.00 96.69 100 GLU A CA 1
ATOM 728 C C . GLU A 1 100 ? -18.244 -12.747 28.030 1.00 96.69 100 GLU A C 1
ATOM 730 O O . GLU A 1 100 ? -19.229 -12.675 28.757 1.00 96.69 100 GLU A O 1
ATOM 735 N N . LEU A 1 101 ? -18.103 -13.710 27.121 1.00 95.94 101 LEU A N 1
ATOM 736 C CA . LEU A 1 101 ? -18.995 -14.857 26.999 1.00 95.94 101 LEU A CA 1
ATOM 737 C C . LEU A 1 101 ? -18.151 -16.132 26.953 1.00 95.94 101 LEU A C 1
ATOM 739 O O . LEU A 1 101 ? -17.358 -16.332 26.025 1.00 95.94 101 LEU A O 1
ATOM 743 N N . SER A 1 102 ? -18.323 -16.992 27.956 1.00 95.31 102 SER A N 1
ATOM 744 C CA . SER A 1 102 ? -17.609 -18.267 28.035 1.00 95.31 102 SER A CA 1
ATOM 745 C C . SER A 1 102 ? -18.041 -19.223 26.920 1.00 95.31 102 SER A C 1
ATOM 747 O O . SER A 1 102 ? -19.142 -19.117 26.374 1.00 95.31 102 SER A O 1
ATOM 749 N N . ARG A 1 103 ? -17.187 -20.194 26.586 1.00 93.19 103 ARG A N 1
ATOM 750 C CA . ARG A 1 103 ? -17.481 -21.243 25.599 1.00 93.19 103 ARG A CA 1
ATOM 751 C C . ARG A 1 103 ? -18.778 -21.979 25.921 1.00 93.19 103 ARG A C 1
ATOM 753 O O . ARG A 1 103 ? -19.609 -22.133 25.032 1.00 93.19 103 ARG A O 1
ATOM 760 N N . ASP A 1 104 ? -18.967 -22.390 27.170 1.00 93.69 104 ASP A N 1
ATOM 761 C CA . ASP A 1 104 ? -20.153 -23.148 27.581 1.00 93.69 104 ASP A CA 1
ATOM 762 C C . ASP A 1 104 ? -21.426 -22.312 27.429 1.00 93.69 104 ASP A C 1
ATOM 764 O O . ASP A 1 104 ? -22.421 -22.781 26.872 1.00 93.69 104 ASP A O 1
ATOM 768 N N . ALA A 1 105 ? -21.371 -21.043 27.845 1.00 94.94 105 ALA A N 1
ATOM 769 C CA . ALA A 1 105 ? -22.477 -20.110 27.681 1.00 94.94 105 ALA A CA 1
ATOM 770 C C . ALA A 1 105 ? -22.771 -19.825 26.200 1.00 94.94 105 ALA A C 1
ATOM 772 O O . ALA A 1 105 ? -23.933 -19.829 25.793 1.00 94.94 105 ALA A O 1
ATOM 773 N N . PHE A 1 106 ? -21.735 -19.643 25.374 1.00 94.31 106 PHE A N 1
ATOM 774 C CA . PHE A 1 106 ? -21.885 -19.452 23.933 1.00 94.31 106 PHE A CA 1
ATOM 775 C C . PHE A 1 106 ? -22.520 -20.669 23.259 1.00 94.31 106 PHE A C 1
ATOM 777 O O . PHE A 1 106 ? -23.460 -20.509 22.487 1.00 94.31 106 PHE A O 1
ATOM 784 N N . LEU A 1 107 ? -22.046 -21.884 23.551 1.00 91.25 107 LEU A N 1
ATOM 785 C CA . LEU A 1 107 ? -22.583 -23.112 22.961 1.00 91.25 107 LEU A CA 1
ATOM 786 C C . LEU A 1 107 ? -24.033 -23.360 23.395 1.00 91.25 107 LEU A C 1
ATOM 788 O O . LEU A 1 107 ? -24.869 -23.705 22.558 1.00 91.25 107 LEU A O 1
ATOM 792 N N . ALA A 1 108 ? -24.356 -23.123 24.670 1.00 93.19 108 ALA A N 1
ATOM 793 C CA . ALA A 1 108 ? -25.728 -23.203 25.166 1.00 93.19 108 ALA A CA 1
ATOM 794 C C . ALA A 1 108 ? -26.645 -22.188 24.461 1.00 93.19 108 ALA A C 1
ATOM 796 O O . ALA A 1 108 ? -27.737 -22.543 24.011 1.00 93.19 108 ALA A O 1
ATOM 797 N N . ALA A 1 109 ? -26.186 -20.943 24.308 1.00 92.81 109 ALA A N 1
ATOM 798 C CA . ALA A 1 109 ? -26.921 -19.901 23.603 1.00 92.81 109 ALA A CA 1
ATOM 799 C C . ALA A 1 109 ? -27.076 -20.210 22.106 1.00 92.81 109 ALA A C 1
ATOM 801 O O . ALA A 1 109 ? -28.170 -20.066 21.569 1.00 92.81 109 ALA A O 1
ATOM 802 N N . ALA A 1 110 ? -26.028 -20.694 21.437 1.00 90.25 110 ALA A N 1
ATOM 803 C CA . ALA A 1 110 ? -26.056 -21.077 20.026 1.00 90.25 110 ALA A CA 1
ATOM 804 C C . ALA A 1 110 ? -26.987 -22.271 19.756 1.00 90.25 110 ALA A C 1
ATOM 806 O O . ALA A 1 110 ? -27.604 -22.333 18.694 1.00 90.25 110 ALA A O 1
ATOM 807 N N . GLY A 1 111 ? -27.141 -23.184 20.723 1.00 90.44 111 GLY A N 1
ATOM 808 C CA . GLY A 1 111 ? -28.122 -24.270 20.656 1.00 90.44 111 GLY A CA 1
ATOM 809 C C . GLY A 1 111 ? -29.575 -23.781 20.677 1.00 90.44 111 GLY A C 1
ATOM 810 O O . GLY A 1 111 ? -30.435 -24.400 20.054 1.00 90.44 111 GLY A O 1
ATOM 811 N N . ARG A 1 112 ? -29.851 -22.656 21.352 1.00 94.00 112 ARG A N 1
ATOM 812 C CA . ARG A 1 112 ? -31.172 -21.997 21.353 1.00 94.00 112 ARG A CA 1
ATOM 813 C C . ARG A 1 112 ? -31.351 -21.047 20.168 1.00 94.00 112 ARG A C 1
ATOM 815 O O . ARG A 1 112 ? -32.446 -20.956 19.623 1.00 94.00 112 ARG A O 1
ATOM 822 N N . HIS A 1 113 ? -30.269 -20.388 19.752 1.00 93.62 113 HIS A N 1
ATOM 823 C CA . HIS A 1 113 ? -30.245 -19.345 18.726 1.00 93.62 113 HIS A CA 1
ATOM 824 C C . HIS A 1 113 ? -29.187 -19.660 17.653 1.00 93.62 113 HIS A C 1
ATOM 826 O O . HIS A 1 113 ? -28.090 -19.087 17.670 1.00 93.62 113 HIS A O 1
ATOM 832 N N . PRO A 1 114 ? -29.505 -20.528 16.670 1.00 87.44 114 PRO A N 1
ATOM 833 C CA . PRO A 1 114 ? -28.563 -20.954 15.631 1.00 87.44 114 PRO A CA 1
ATOM 834 C C . PRO A 1 114 ? -27.831 -19.840 14.852 1.00 87.44 114 PRO A C 1
ATOM 836 O O . PRO A 1 114 ? -26.680 -20.070 14.463 1.00 87.44 114 PRO A O 1
ATOM 839 N N . PRO A 1 115 ? -28.406 -18.632 14.623 1.00 91.56 115 PRO A N 1
ATOM 840 C CA . PRO A 1 115 ? -27.688 -17.552 13.942 1.00 91.56 115 PRO A CA 1
ATOM 841 C C . PRO A 1 115 ? -26.356 -17.156 14.596 1.00 91.56 115 PRO A C 1
ATOM 843 O O . PRO A 1 115 ? -25.450 -16.738 13.880 1.00 91.56 115 PRO A O 1
ATOM 846 N N . LEU A 1 116 ? -26.183 -17.346 15.911 1.00 91.75 116 LEU A N 1
ATOM 847 C CA . LEU A 1 116 ? -24.932 -17.026 16.614 1.00 91.75 116 LEU A CA 1
ATOM 848 C C . LEU A 1 116 ? -23.725 -17.779 16.048 1.00 91.75 116 LEU A C 1
ATOM 850 O O . LEU A 1 116 ? -22.677 -17.180 15.807 1.00 91.75 116 LEU A O 1
ATOM 854 N N . LEU A 1 117 ? -23.872 -19.085 15.806 1.00 89.44 117 LEU A N 1
ATOM 855 C CA . LEU A 1 117 ? -22.784 -19.916 15.288 1.00 89.44 117 LEU A CA 1
ATOM 856 C C . LEU A 1 117 ? -22.433 -19.526 13.847 1.00 89.44 117 LEU A C 1
ATOM 858 O O . LEU A 1 117 ? -21.259 -19.441 13.492 1.00 89.44 117 LEU A O 1
ATOM 862 N N . ILE A 1 118 ? -23.453 -19.225 13.036 1.00 87.38 118 ILE A N 1
ATOM 863 C CA . ILE A 1 118 ? -23.290 -18.752 11.655 1.00 87.38 118 ILE A CA 1
ATOM 864 C C . ILE A 1 118 ? -22.559 -17.406 11.637 1.00 87.38 118 ILE A C 1
ATOM 866 O O . ILE A 1 118 ? -21.638 -17.210 10.843 1.00 87.38 118 ILE A O 1
ATOM 870 N N . ASN A 1 119 ? -22.947 -16.483 12.516 1.00 91.25 119 ASN A N 1
ATOM 871 C CA . ASN A 1 119 ? -22.324 -15.170 12.626 1.00 91.25 119 ASN A CA 1
ATOM 872 C C . ASN A 1 119 ? -20.864 -15.281 13.070 1.00 91.25 119 ASN A C 1
ATOM 874 O O . ASN A 1 119 ? -19.995 -14.673 12.446 1.00 91.25 119 ASN A O 1
ATOM 878 N N . LEU A 1 120 ? -20.568 -16.114 14.074 1.00 90.62 120 LEU A N 1
ATOM 879 C CA . LEU A 1 120 ? -19.196 -16.345 14.527 1.00 90.62 120 LEU A CA 1
ATOM 880 C C . LEU A 1 120 ? -18.325 -16.967 13.425 1.00 90.62 120 LEU A C 1
ATOM 882 O O . LEU A 1 120 ? -17.215 -16.496 13.177 1.00 90.62 120 LEU A O 1
ATOM 886 N N . ALA A 1 121 ? -18.849 -17.965 12.704 1.00 86.50 121 ALA A N 1
ATOM 887 C CA . ALA A 1 121 ? -18.164 -18.573 11.566 1.00 86.50 121 ALA A CA 1
ATOM 888 C C . ALA A 1 121 ? -17.865 -17.541 10.466 1.00 86.50 121 ALA A C 1
ATOM 890 O O . ALA A 1 121 ? -16.737 -17.470 9.981 1.00 86.50 121 ALA A O 1
ATOM 891 N N . ARG A 1 122 ? -18.833 -16.678 10.122 1.00 85.56 122 ARG A N 1
ATOM 892 C CA . ARG A 1 122 ? -18.627 -15.580 9.159 1.00 85.56 122 ARG A CA 1
ATOM 893 C C . ARG A 1 122 ? -17.535 -14.615 9.611 1.00 85.56 122 ARG A C 1
ATOM 895 O O . ARG A 1 122 ? -16.700 -14.238 8.792 1.00 85.56 122 ARG A O 1
ATOM 902 N N . ILE A 1 123 ? -17.515 -14.230 10.890 1.00 86.62 123 ILE A N 1
ATOM 903 C CA . ILE A 1 123 ? -16.481 -13.345 11.451 1.00 86.62 123 ILE A CA 1
ATOM 904 C C . ILE A 1 123 ? -15.090 -13.963 11.257 1.00 86.62 123 ILE A C 1
ATOM 906 O O . ILE A 1 123 ? -14.191 -13.291 10.745 1.00 86.62 123 ILE A O 1
ATOM 910 N N . VAL A 1 124 ? -14.921 -15.246 11.596 1.00 85.38 124 VAL A N 1
ATOM 911 C CA . VAL A 1 124 ? -13.653 -15.969 11.404 1.00 85.38 124 VAL A CA 1
ATOM 912 C C . VAL A 1 124 ? -13.274 -16.053 9.928 1.00 85.38 124 VAL A C 1
ATOM 914 O O . VAL A 1 124 ? -12.149 -15.706 9.567 1.00 85.38 124 VAL A O 1
ATOM 917 N N . SER A 1 125 ? -14.201 -16.455 9.054 1.00 78.19 125 SER A N 1
ATOM 918 C CA . SER A 1 125 ? -13.934 -16.579 7.617 1.00 78.19 125 SER A CA 1
ATOM 919 C C . SER A 1 125 ? -13.514 -15.249 6.990 1.00 78.19 125 SER A C 1
ATOM 921 O O . SER A 1 125 ? -12.532 -15.207 6.251 1.00 78.19 125 SER A O 1
ATOM 923 N N . HIS A 1 126 ? -14.188 -14.142 7.322 1.00 77.75 126 HIS A N 1
ATOM 924 C CA . HIS A 1 126 ? -13.800 -12.815 6.836 1.00 77.75 126 HIS A CA 1
ATOM 925 C C . HIS A 1 126 ? -12.388 -12.423 7.286 1.00 77.75 126 HIS A C 1
ATOM 927 O O . HIS A 1 126 ? -11.642 -11.821 6.512 1.00 77.75 126 HIS A O 1
ATOM 933 N N . ARG A 1 127 ? -11.994 -12.790 8.510 1.00 76.19 127 ARG A N 1
ATOM 934 C CA . ARG A 1 127 ? -10.644 -12.533 9.030 1.00 76.19 127 ARG A CA 1
ATOM 935 C C . ARG A 1 127 ? -9.585 -13.404 8.362 1.00 76.19 127 ARG A C 1
ATOM 937 O O . ARG A 1 127 ? -8.505 -12.897 8.080 1.00 76.19 127 ARG A O 1
ATOM 944 N N . MET A 1 128 ? -9.885 -14.668 8.066 1.00 69.19 128 MET A N 1
ATOM 945 C CA . MET A 1 128 ? -8.977 -15.545 7.319 1.00 69.19 128 MET A CA 1
ATOM 946 C C . MET A 1 128 ? -8.728 -15.011 5.909 1.00 69.19 128 MET A C 1
ATOM 948 O O . MET A 1 128 ? -7.577 -14.820 5.529 1.00 69.19 128 MET A O 1
ATOM 952 N N . VAL A 1 129 ? -9.789 -14.665 5.173 1.00 64.94 129 VAL A N 1
ATOM 953 C CA . VAL A 1 129 ? 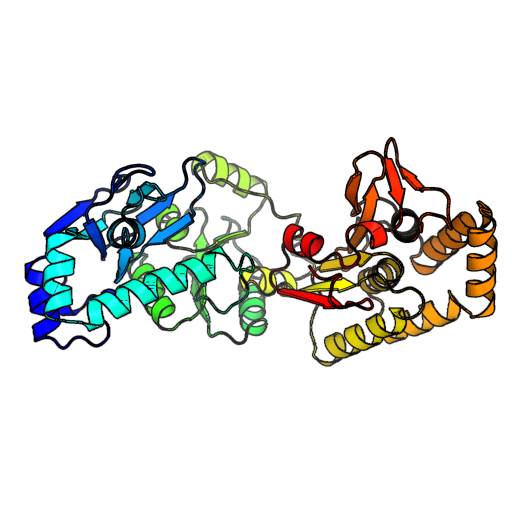-9.663 -14.079 3.827 1.00 64.94 129 VAL A CA 1
ATOM 954 C C . VAL A 1 129 ? -8.854 -12.780 3.868 1.00 64.94 129 VAL A C 1
ATOM 956 O O . VAL A 1 129 ? -7.986 -12.577 3.020 1.00 64.94 129 VAL A O 1
ATOM 959 N N . ALA A 1 130 ? -9.074 -11.935 4.881 1.00 60.19 130 ALA A N 1
ATOM 960 C CA . ALA A 1 130 ? -8.316 -10.699 5.067 1.00 60.19 130 ALA A CA 1
ATOM 961 C C . ALA A 1 130 ? -6.832 -10.919 5.427 1.00 60.19 130 ALA A C 1
ATOM 963 O O . ALA A 1 130 ? -6.029 -10.027 5.178 1.00 60.19 130 ALA A O 1
ATOM 964 N N . ARG A 1 131 ? -6.459 -12.070 6.010 1.00 58.12 131 ARG A N 1
ATOM 965 C CA . ARG A 1 131 ? -5.063 -12.428 6.334 1.00 58.12 131 ARG A CA 1
ATOM 966 C C . ARG A 1 131 ? -4.335 -13.093 5.163 1.00 58.12 131 ARG A C 1
ATOM 968 O O . ARG A 1 131 ? -3.164 -12.810 4.951 1.00 58.12 131 ARG A O 1
ATOM 975 N N . THR A 1 132 ? -5.004 -13.975 4.419 1.00 38.53 132 THR A N 1
ATOM 976 C CA . THR A 1 132 ? -4.409 -14.698 3.278 1.00 38.53 132 THR A CA 1
ATOM 977 C C . THR A 1 132 ? -4.247 -13.801 2.055 1.00 38.53 132 THR A C 1
ATOM 979 O O . THR A 1 132 ? -3.299 -13.951 1.290 1.00 38.53 132 THR A O 1
ATOM 982 N N . SER A 1 133 ? -5.142 -12.830 1.886 1.00 42.75 133 SER A N 1
ATOM 983 C CA . SER A 1 133 ? -5.044 -11.833 0.824 1.00 42.75 133 SER A CA 1
ATOM 984 C C . SER A 1 133 ? -4.055 -10.744 1.232 1.00 42.75 133 SER A C 1
ATOM 986 O O . SER A 1 133 ? -4.477 -9.619 1.455 1.00 42.75 133 SER A O 1
ATOM 988 N N . GLY A 1 134 ? -2.749 -11.031 1.303 1.00 40.38 134 GLY A N 1
ATOM 989 C CA . GLY A 1 134 ? -1.692 -10.026 1.554 1.00 40.38 134 GLY A CA 1
ATOM 990 C C . GLY A 1 134 ? -1.747 -8.762 0.662 1.00 40.38 134 GLY A C 1
ATOM 991 O O . GLY A 1 134 ? -0.976 -7.830 0.849 1.00 40.38 134 GLY A O 1
ATOM 992 N N . ALA A 1 135 ? -2.689 -8.700 -0.279 1.00 35.16 135 ALA A N 1
ATOM 993 C CA . ALA A 1 135 ? -3.182 -7.518 -0.961 1.00 35.16 135 ALA A CA 1
ATOM 994 C C . ALA A 1 135 ? -4.189 -6.706 -0.109 1.00 35.16 135 ALA A C 1
ATOM 996 O O . ALA A 1 135 ? -5.383 -7.012 -0.039 1.00 35.16 135 ALA A O 1
ATOM 997 N N . GLY A 1 136 ? -3.731 -5.579 0.439 1.00 36.97 136 GLY A N 1
ATOM 998 C CA . GLY A 1 136 ? -4.571 -4.483 0.937 1.00 36.97 136 GLY A CA 1
ATOM 999 C C . GLY A 1 136 ? -5.340 -3.745 -0.172 1.00 36.97 136 GLY A C 1
ATOM 1000 O O . GLY A 1 136 ? -5.239 -2.533 -0.289 1.00 36.97 136 GLY A O 1
ATOM 1001 N N . GLY A 1 137 ? -6.115 -4.457 -0.994 1.00 34.94 137 GLY A N 1
ATOM 1002 C CA . GLY A 1 137 ? -6.675 -3.934 -2.246 1.00 34.94 137 GLY A CA 1
ATOM 1003 C C . GLY A 1 137 ? -8.196 -4.021 -2.362 1.00 34.94 137 GLY A C 1
ATOM 1004 O O . GLY A 1 137 ? -8.701 -4.421 -3.407 1.00 34.94 137 GLY A O 1
ATOM 1005 N N . GLY A 1 138 ? -8.955 -3.681 -1.315 1.00 36.03 138 GLY A N 1
ATOM 1006 C CA . GLY A 1 138 ? -10.420 -3.695 -1.393 1.00 36.03 138 GLY A CA 1
ATOM 1007 C C . GLY A 1 138 ? -11.120 -2.850 -0.334 1.00 36.03 138 GLY A C 1
ATOM 1008 O O . GLY A 1 138 ? -11.374 -3.338 0.761 1.00 36.03 138 GLY A O 1
ATOM 1009 N N . ARG A 1 139 ? -11.457 -1.598 -0.692 1.00 50.88 139 ARG A N 1
ATOM 1010 C CA . ARG A 1 139 ? -12.512 -0.739 -0.097 1.00 50.88 139 ARG A CA 1
ATOM 1011 C C . ARG A 1 139 ? -12.736 -0.896 1.420 1.00 50.88 139 ARG A C 1
ATOM 1013 O O . ARG A 1 139 ? -13.859 -1.146 1.850 1.00 50.88 139 ARG A O 1
ATOM 1020 N N . ARG A 1 140 ? -11.709 -0.716 2.251 1.00 55.72 140 ARG A N 1
ATOM 1021 C CA . ARG A 1 140 ? -11.950 -0.470 3.680 1.00 55.72 140 ARG A CA 1
ATOM 1022 C C . ARG A 1 140 ? -12.246 1.012 3.885 1.00 55.72 140 ARG A C 1
ATOM 1024 O O . ARG A 1 140 ? -11.513 1.852 3.367 1.00 55.72 140 ARG A O 1
ATOM 1031 N N . ALA A 1 141 ? -13.292 1.321 4.655 1.00 66.81 141 ALA A N 1
ATOM 1032 C CA . ALA A 1 141 ? -13.314 2.565 5.418 1.00 66.81 141 ALA A CA 1
ATOM 1033 C C . ALA A 1 141 ? -11.997 2.661 6.189 1.00 66.81 141 ALA A C 1
ATOM 1035 O O . ALA A 1 141 ? -11.753 1.864 7.094 1.00 66.81 141 ALA A O 1
ATOM 1036 N N . GLU A 1 142 ? -11.144 3.582 5.766 1.00 84.31 142 GLU A N 1
ATOM 1037 C CA . GLU A 1 142 ? -9.855 3.856 6.385 1.00 84.31 142 GLU A CA 1
ATOM 1038 C C . GLU A 1 142 ? -9.943 5.230 7.041 1.00 84.31 142 GLU A C 1
ATOM 1040 O O . GLU A 1 142 ? -10.368 6.200 6.407 1.00 84.31 142 GLU A O 1
ATOM 1045 N N . ALA A 1 143 ? -9.553 5.304 8.306 1.00 89.25 143 ALA A N 1
ATOM 1046 C CA . ALA A 1 143 ? -9.282 6.553 8.992 1.00 89.25 143 ALA A CA 1
ATOM 1047 C C . ALA A 1 143 ? -7.797 6.899 8.821 1.00 89.25 143 ALA A C 1
ATOM 1049 O O . ALA A 1 143 ? -6.927 6.163 9.291 1.00 89.25 143 ALA A O 1
ATOM 1050 N N . VAL A 1 144 ? -7.508 8.010 8.149 1.00 91.81 144 VAL A N 1
ATOM 1051 C CA . VAL A 1 144 ? -6.150 8.499 7.897 1.00 91.81 144 VAL A CA 1
ATOM 1052 C C . VAL A 1 144 ? -5.922 9.764 8.717 1.00 91.81 144 VAL A C 1
ATOM 1054 O O . VAL A 1 144 ? -6.550 10.794 8.462 1.00 91.81 144 VAL A O 1
ATOM 1057 N N . ALA A 1 145 ? -5.010 9.698 9.683 1.00 93.56 145 ALA A N 1
ATOM 1058 C CA . ALA A 1 145 ? -4.527 10.878 10.388 1.00 93.56 145 ALA A CA 1
ATOM 1059 C C . ALA A 1 145 ? -3.500 11.618 9.526 1.00 93.56 145 ALA A C 1
ATOM 1061 O O . ALA A 1 145 ? -2.574 11.012 8.987 1.00 93.56 145 ALA A O 1
ATOM 1062 N N . ILE A 1 146 ? -3.636 12.935 9.430 1.00 93.69 146 ILE A N 1
ATOM 1063 C CA . ILE A 1 146 ? -2.686 13.826 8.774 1.00 93.69 146 ILE A CA 1
ATOM 1064 C C . ILE A 1 146 ? -2.154 14.772 9.840 1.00 93.69 146 ILE A C 1
ATOM 1066 O O . ILE A 1 146 ? -2.860 15.674 10.282 1.00 93.69 146 ILE A O 1
ATOM 1070 N N . VAL A 1 147 ? -0.921 14.540 10.279 1.00 92.31 147 VAL A N 1
ATOM 1071 C CA . VAL A 1 147 ? -0.273 15.353 11.310 1.00 92.31 147 VAL A CA 1
ATOM 1072 C C . VAL A 1 147 ? 0.507 16.463 10.629 1.00 92.31 147 VAL A C 1
ATOM 1074 O O . VAL A 1 147 ? 1.434 16.182 9.871 1.00 92.31 147 VAL A O 1
ATOM 1077 N N . VAL A 1 148 ? 0.151 17.710 10.896 1.00 91.81 148 VAL A N 1
ATOM 1078 C CA . VAL A 1 148 ? 0.803 18.885 10.318 1.00 91.81 148 VAL A CA 1
ATOM 1079 C C . VAL A 1 148 ? 1.739 19.534 11.330 1.00 91.81 148 VAL A C 1
ATOM 1081 O O . VAL A 1 148 ? 1.474 19.518 12.534 1.00 91.81 148 VAL A O 1
ATOM 1084 N N . GLY A 1 149 ? 2.853 20.079 10.844 1.00 88.06 149 GLY A N 1
ATOM 1085 C CA . GLY A 1 149 ? 3.789 20.839 11.675 1.00 88.06 149 GLY A CA 1
ATOM 1086 C C . GLY A 1 149 ? 3.184 22.146 12.196 1.00 88.06 149 GLY A C 1
ATOM 1087 O O . GLY A 1 149 ? 2.108 22.573 11.772 1.00 88.06 149 GLY A O 1
ATOM 1088 N N . ARG A 1 150 ? 3.913 22.837 13.075 1.00 83.81 150 ARG A N 1
ATOM 1089 C CA . ARG A 1 150 ? 3.516 24.148 13.630 1.00 83.81 150 ARG A CA 1
ATOM 1090 C C . ARG A 1 150 ? 3.513 25.231 12.555 1.00 83.81 150 ARG A C 1
ATOM 1092 O O . ARG A 1 150 ? 2.780 26.209 12.646 1.00 83.81 150 ARG A O 1
ATOM 1099 N N . SER A 1 151 ? 4.336 25.027 11.529 1.00 79.62 151 SER A N 1
ATOM 1100 C CA . SER A 1 151 ? 4.358 25.821 10.300 1.00 79.62 151 SER A CA 1
ATOM 1101 C C . SER A 1 151 ? 3.112 25.628 9.417 1.00 79.62 151 SER A C 1
ATOM 1103 O O . SER A 1 151 ? 2.918 26.384 8.464 1.00 79.62 151 SER A O 1
ATOM 1105 N N . GLY A 1 152 ? 2.243 24.668 9.752 1.00 79.62 152 GLY A N 1
ATOM 1106 C CA . GLY A 1 152 ? 1.037 24.333 9.007 1.00 79.62 152 GLY A CA 1
ATOM 1107 C C . GLY A 1 152 ? 1.311 23.464 7.779 1.00 79.62 152 GLY A C 1
ATOM 1108 O O . GLY A 1 152 ? 2.393 22.908 7.599 1.00 79.62 152 GLY A O 1
ATOM 1109 N N . TRP A 1 153 ? 0.296 23.335 6.924 1.00 83.44 153 TRP A N 1
ATOM 1110 C CA . TRP A 1 153 ? 0.358 22.552 5.691 1.00 83.44 153 TRP A CA 1
ATOM 1111 C C . TRP A 1 153 ? -0.038 23.423 4.490 1.00 83.44 153 TRP A C 1
ATOM 1113 O O . TRP A 1 153 ? -1.221 23.502 4.144 1.00 83.44 153 TRP A O 1
ATOM 1123 N N . PRO A 1 154 ? 0.934 24.103 3.849 1.00 75.00 154 PRO A N 1
ATOM 1124 C CA . PRO A 1 154 ? 0.676 24.762 2.575 1.00 75.00 154 PRO A CA 1
ATOM 1125 C C . PRO A 1 154 ? 0.231 23.691 1.566 1.00 75.00 154 PRO A C 1
ATOM 1127 O O . PRO A 1 154 ? 0.861 22.641 1.469 1.00 75.00 154 PRO A O 1
ATOM 1130 N N . ASP A 1 155 ? -0.884 23.934 0.873 1.00 80.75 155 ASP A N 1
ATOM 1131 C CA . ASP A 1 155 ? -1.564 23.016 -0.064 1.00 80.75 155 ASP A CA 1
ATOM 1132 C C . ASP A 1 155 ? -2.471 21.928 0.546 1.00 80.75 155 ASP A C 1
ATOM 1134 O O . ASP A 1 155 ? -2.913 21.033 -0.179 1.00 80.75 155 ASP A O 1
ATOM 1138 N N . ALA A 1 156 ? -2.827 22.019 1.835 1.00 84.81 156 ALA A N 1
ATOM 1139 C CA . ALA A 1 156 ? -3.768 21.091 2.479 1.00 84.81 156 ALA A CA 1
ATOM 1140 C C . ALA A 1 156 ? -5.071 20.898 1.692 1.00 84.81 156 ALA A C 1
ATOM 1142 O O . ALA A 1 156 ? -5.465 19.770 1.389 1.00 84.81 156 ALA A O 1
ATOM 1143 N N . GLU A 1 157 ? -5.714 22.001 1.309 1.00 86.88 157 GLU A N 1
ATOM 1144 C CA . GLU A 1 157 ? -6.972 21.979 0.561 1.00 86.88 157 GLU A CA 1
ATOM 1145 C C . GLU A 1 157 ? -6.807 21.272 -0.791 1.00 86.88 157 GLU A C 1
ATOM 1147 O O . GLU A 1 157 ? -7.571 20.365 -1.120 1.00 86.88 157 GLU A O 1
ATOM 1152 N N . ALA A 1 158 ? -5.765 21.625 -1.547 1.00 88.12 158 ALA A N 1
ATOM 1153 C CA . ALA A 1 158 ? -5.504 21.046 -2.860 1.00 88.12 158 ALA A CA 1
ATOM 1154 C C . ALA A 1 158 ? -5.163 19.547 -2.772 1.00 88.12 158 ALA A C 1
ATOM 1156 O O . ALA A 1 158 ? -5.618 18.754 -3.599 1.00 88.12 158 ALA A O 1
ATOM 1157 N N . ALA A 1 159 ? -4.403 19.132 -1.758 1.00 88.81 159 ALA A N 1
ATOM 1158 C CA . ALA A 1 159 ? -4.036 17.735 -1.547 1.00 88.81 159 ALA A CA 1
ATOM 1159 C C . ALA A 1 159 ? -5.219 16.879 -1.078 1.00 88.81 159 ALA A C 1
ATOM 1161 O O . ALA A 1 159 ? -5.385 15.757 -1.559 1.00 88.81 159 ALA A O 1
ATOM 1162 N N . LEU A 1 160 ? -6.068 17.398 -0.187 1.00 90.81 160 LEU A N 1
ATOM 1163 C CA . LEU A 1 160 ? -7.298 16.727 0.245 1.00 90.81 160 LEU A CA 1
ATOM 1164 C C . LEU A 1 160 ? -8.329 16.647 -0.889 1.00 90.81 160 LEU A C 1
ATOM 1166 O O . LEU A 1 160 ? -8.986 15.613 -1.058 1.00 90.81 160 LEU A O 1
ATOM 1170 N N . ALA A 1 161 ? -8.426 17.688 -1.720 1.00 90.88 161 ALA A N 1
ATOM 1171 C CA . ALA A 1 161 ? -9.226 17.664 -2.940 1.00 90.88 161 ALA A CA 1
ATOM 1172 C C . ALA A 1 161 ? -8.707 16.600 -3.920 1.00 90.88 161 ALA A C 1
ATOM 1174 O O . ALA A 1 161 ? -9.490 15.797 -4.426 1.00 90.88 161 ALA A O 1
ATOM 1175 N N . ALA A 1 162 ? -7.388 16.521 -4.129 1.00 90.44 162 ALA A N 1
ATOM 1176 C CA . ALA A 1 162 ? -6.772 15.483 -4.951 1.00 90.44 162 ALA A CA 1
ATOM 1177 C C . ALA A 1 162 ? -6.995 14.072 -4.379 1.00 90.44 162 ALA A C 1
ATOM 1179 O O . ALA A 1 162 ? -7.283 13.143 -5.133 1.00 90.44 162 ALA A O 1
ATOM 1180 N N . ALA A 1 163 ? -6.914 13.902 -3.055 1.00 90.88 163 ALA A N 1
ATOM 1181 C CA . ALA A 1 163 ? -7.200 12.633 -2.390 1.00 90.88 163 ALA A CA 1
ATOM 1182 C C . ALA A 1 163 ? -8.643 12.184 -2.648 1.00 90.88 163 ALA A C 1
ATOM 1184 O O . ALA A 1 163 ? -8.867 11.048 -3.070 1.00 90.88 163 ALA A O 1
ATOM 1185 N N . THR A 1 164 ? -9.597 13.100 -2.479 1.00 90.75 164 THR A N 1
ATOM 1186 C CA . THR A 1 164 ? -11.023 12.862 -2.740 1.00 90.75 164 THR A CA 1
ATOM 1187 C C . THR A 1 164 ? -11.269 12.533 -4.213 1.00 90.75 164 THR A C 1
ATOM 1189 O O . THR A 1 164 ? -11.925 11.545 -4.518 1.00 90.75 164 THR A O 1
ATOM 1192 N N . ALA A 1 165 ? -10.687 13.294 -5.145 1.00 89.44 165 ALA A N 1
ATOM 1193 C CA . ALA A 1 165 ? -10.856 13.074 -6.583 1.00 89.44 165 ALA A CA 1
ATOM 1194 C C . ALA A 1 165 ? -10.223 11.761 -7.080 1.00 89.44 165 ALA A C 1
ATOM 1196 O O . ALA A 1 165 ? -10.687 11.175 -8.056 1.00 89.44 165 ALA A O 1
ATOM 1197 N N . SER A 1 166 ? -9.168 11.284 -6.415 1.00 87.56 166 SER A N 1
ATOM 1198 C CA . SER A 1 166 ? -8.462 10.056 -6.799 1.00 87.56 166 SER A CA 1
ATOM 1199 C C . SER A 1 166 ? -9.177 8.760 -6.405 1.00 87.56 166 SER A C 1
ATOM 1201 O O . SER A 1 166 ? -8.696 7.676 -6.734 1.00 87.56 166 SER A O 1
ATOM 1203 N N . SER A 1 167 ? -10.298 8.846 -5.683 1.00 83.81 167 SER A N 1
ATOM 1204 C CA . SER A 1 167 ? -11.043 7.690 -5.191 1.00 83.81 167 SER A CA 1
ATOM 1205 C C . SER A 1 167 ? -12.547 7.881 -5.392 1.00 83.81 167 SER A C 1
ATOM 1207 O O . SER A 1 167 ? -13.087 8.917 -5.025 1.00 83.81 167 SER A O 1
ATOM 1209 N N . PRO A 1 168 ? -13.279 6.870 -5.890 1.00 79.94 168 PRO A N 1
ATOM 1210 C CA . PRO A 1 168 ? -14.737 6.931 -5.953 1.00 79.94 168 PRO A CA 1
ATOM 1211 C C . PRO A 1 168 ? -15.408 6.704 -4.585 1.00 79.94 168 PRO A C 1
ATOM 1213 O O . PRO A 1 168 ? -16.634 6.737 -4.492 1.00 79.94 168 PRO A O 1
ATOM 1216 N N . ALA A 1 169 ? -14.645 6.379 -3.534 1.00 80.50 169 ALA A N 1
ATOM 1217 C CA . ALA A 1 169 ? -15.191 6.177 -2.197 1.00 80.50 169 ALA A CA 1
ATOM 1218 C C . ALA A 1 169 ? -15.526 7.525 -1.547 1.00 80.50 169 ALA A C 1
ATOM 1220 O O . ALA A 1 169 ? -14.698 8.433 -1.548 1.00 80.50 169 ALA A O 1
ATOM 1221 N N . ALA A 1 170 ? -16.714 7.631 -0.946 1.00 84.31 170 ALA A N 1
ATOM 1222 C CA . ALA A 1 170 ? -17.084 8.810 -0.174 1.00 84.31 170 ALA A CA 1
ATOM 1223 C C . ALA A 1 170 ? -16.097 9.025 0.985 1.00 84.31 170 ALA A C 1
ATOM 1225 O O . ALA A 1 170 ? -15.716 8.071 1.676 1.00 84.31 170 ALA A O 1
ATOM 1226 N N . SER A 1 171 ? -15.705 10.282 1.186 1.00 88.25 171 SER A N 1
ATOM 1227 C CA . SER A 1 171 ? -14.760 10.686 2.219 1.00 88.25 171 SER A CA 1
ATOM 1228 C C . SER A 1 171 ? -15.276 11.856 3.046 1.00 88.25 171 SER A C 1
ATOM 1230 O O . SER A 1 171 ? -15.846 12.799 2.501 1.00 88.25 171 SER A O 1
ATOM 1232 N N . SER A 1 172 ? -15.001 11.812 4.345 1.00 90.50 172 SER A N 1
ATOM 1233 C CA . SER A 1 172 ? -15.224 12.910 5.288 1.00 90.50 172 SER A CA 1
ATOM 1234 C C . SER A 1 172 ? -13.883 13.482 5.740 1.00 90.50 172 SER A C 1
ATOM 1236 O O . SER A 1 172 ? -12.903 12.746 5.852 1.00 90.50 172 SER A O 1
ATOM 1238 N N . ILE A 1 173 ? -13.830 14.785 6.007 1.00 92.06 173 ILE A N 1
ATOM 1239 C CA . ILE A 1 173 ? -12.622 15.473 6.475 1.00 92.06 173 ILE A CA 1
ATOM 1240 C C . ILE A 1 173 ? -12.955 16.166 7.797 1.00 92.06 173 ILE A C 1
ATOM 1242 O O . ILE A 1 173 ? -13.887 16.965 7.854 1.00 92.06 173 ILE A O 1
ATOM 1246 N N . PHE A 1 174 ? -12.185 15.869 8.841 1.00 92.69 174 PHE A N 1
ATOM 1247 C CA . PHE A 1 174 ? -12.225 16.554 10.130 1.00 92.69 174 PHE A CA 1
ATOM 1248 C C . PHE A 1 174 ? -10.915 17.307 10.317 1.00 92.69 174 PHE A C 1
ATOM 1250 O O . PHE A 1 174 ? -9.872 16.691 10.515 1.00 92.69 174 PHE A O 1
ATOM 1257 N N . ASP A 1 175 ? -10.965 18.631 10.229 1.00 92.00 175 ASP A N 1
ATOM 1258 C CA . ASP A 1 175 ? -9.793 19.482 10.405 1.00 92.00 175 ASP A CA 1
ATOM 1259 C C . ASP A 1 175 ? -9.767 20.068 11.820 1.00 92.00 175 ASP A C 1
ATOM 1261 O O . ASP A 1 175 ? -10.538 20.975 12.139 1.00 92.00 175 ASP A O 1
ATOM 1265 N N . LEU A 1 176 ? -8.894 19.517 12.669 1.00 92.50 176 LEU A N 1
ATOM 1266 C CA . LEU A 1 176 ? -8.720 19.936 14.063 1.00 92.50 176 LEU A CA 1
ATOM 1267 C C . LEU A 1 176 ? -7.658 21.020 14.237 1.00 92.50 176 LEU A C 1
ATOM 1269 O O . LEU A 1 176 ? -7.343 21.401 15.359 1.00 92.50 176 LEU A O 1
ATOM 1273 N N . THR A 1 177 ? -7.100 21.530 13.139 1.00 89.00 177 THR A N 1
ATOM 1274 C CA . THR A 1 177 ? -6.184 22.678 13.178 1.00 89.00 177 THR A CA 1
ATOM 1275 C C . THR A 1 177 ? -6.938 24.008 13.231 1.00 89.00 177 THR A C 1
ATOM 1277 O O . THR A 1 177 ? -6.349 25.059 13.490 1.00 89.00 177 THR A O 1
ATOM 1280 N N . ARG A 1 178 ? -8.255 23.977 12.996 1.00 87.38 178 ARG A N 1
ATOM 1281 C CA . ARG A 1 178 ? -9.097 25.168 12.935 1.00 87.38 178 ARG A CA 1
ATOM 1282 C C . ARG A 1 178 ? -9.591 25.612 14.318 1.00 87.38 178 ARG A C 1
ATOM 1284 O O . ARG A 1 178 ? -9.868 24.768 15.166 1.00 87.38 178 ARG A O 1
ATOM 1291 N N . PRO A 1 179 ? -9.816 26.922 14.539 1.00 83.44 179 PRO A N 1
ATOM 1292 C CA . PRO A 1 179 ? -10.352 27.427 15.807 1.00 83.44 179 PRO A CA 1
ATOM 1293 C C . PRO A 1 179 ? -11.754 26.899 16.152 1.00 83.44 179 PRO A C 1
ATOM 1295 O O . PRO A 1 179 ? -12.113 26.825 17.322 1.00 83.44 179 PRO A O 1
ATOM 1298 N N . ASP A 1 180 ? -12.553 26.562 15.137 1.00 87.00 180 ASP A N 1
ATOM 1299 C CA . ASP A 1 180 ? -13.920 26.042 15.242 1.00 87.00 180 ASP A CA 1
ATOM 1300 C C . ASP A 1 180 ? -13.990 24.504 15.206 1.00 87.00 180 ASP A C 1
ATOM 1302 O O . ASP A 1 180 ? -15.054 23.933 14.961 1.00 87.00 180 ASP A O 1
ATOM 1306 N N . ALA A 1 181 ? -12.859 23.829 15.433 1.00 86.88 181 ALA A N 1
ATOM 1307 C CA . ALA A 1 181 ? -12.758 22.381 15.366 1.00 86.88 181 ALA A CA 1
ATOM 1308 C C . ALA A 1 181 ? -13.699 21.664 16.357 1.00 86.88 181 ALA A C 1
ATOM 1310 O O . ALA A 1 181 ? -13.881 22.107 17.496 1.00 86.88 181 ALA A O 1
ATOM 1311 N N . PRO A 1 182 ? -14.282 20.517 15.961 1.00 85.62 182 PRO A N 1
ATOM 1312 C CA . PRO A 1 182 ? -15.040 19.684 16.882 1.00 85.62 182 PRO A CA 1
ATOM 1313 C C . PRO A 1 182 ? -14.133 19.122 17.982 1.00 85.62 182 PRO A C 1
ATOM 1315 O O . PRO A 1 182 ? -12.963 18.821 17.758 1.00 85.62 182 PRO A O 1
ATOM 1318 N N . LEU A 1 183 ? -14.707 18.899 19.165 1.00 88.00 183 LEU A N 1
ATOM 1319 C CA . LEU A 1 183 ? -14.016 18.203 20.252 1.00 88.00 183 LEU A CA 1
ATOM 1320 C C . LEU A 1 183 ? -13.612 16.785 19.820 1.00 88.00 183 LEU A C 1
ATOM 1322 O O . LEU A 1 183 ? -14.378 16.107 19.128 1.00 88.00 183 LEU A O 1
ATOM 1326 N N . THR A 1 184 ? -12.479 16.292 20.326 1.00 86.56 184 THR A N 1
ATOM 1327 C CA . THR A 1 184 ? -11.952 14.938 20.072 1.00 86.56 184 THR A CA 1
ATOM 1328 C C . THR A 1 184 ? -13.013 13.850 20.228 1.00 86.56 184 THR A C 1
ATOM 1330 O O . THR A 1 184 ? -13.158 12.996 19.358 1.00 86.56 184 THR A O 1
ATOM 1333 N N . ALA A 1 185 ? -13.824 13.907 21.289 1.00 84.44 185 ALA A N 1
ATOM 1334 C CA . ALA A 1 185 ? -14.902 12.942 21.515 1.00 84.44 185 ALA A CA 1
ATOM 1335 C C . ALA A 1 185 ? -15.924 12.902 20.360 1.00 84.44 185 ALA A C 1
ATOM 1337 O O . ALA A 1 185 ? -16.396 11.829 19.982 1.00 84.44 185 ALA A O 1
ATOM 1338 N N . GLY A 1 186 ? -16.236 14.058 19.765 1.00 85.94 186 GLY A N 1
ATOM 1339 C CA . GLY A 1 186 ? -17.111 14.152 18.597 1.00 85.94 186 GLY A CA 1
ATOM 1340 C C . GLY A 1 186 ? -16.482 13.541 17.344 1.00 85.94 186 GLY A C 1
ATOM 1341 O O . GLY A 1 186 ? -17.164 12.843 16.596 1.00 85.94 186 GLY A O 1
ATOM 1342 N N . VAL A 1 187 ? -15.174 13.735 17.149 1.00 88.88 187 VAL A N 1
ATOM 1343 C CA . VAL A 1 187 ? -14.416 13.129 16.041 1.00 88.88 187 VAL A CA 1
ATOM 1344 C C . VAL A 1 187 ? -14.398 11.609 16.166 1.00 88.88 187 VAL A C 1
ATOM 1346 O O . VAL A 1 187 ? -14.683 10.920 15.193 1.00 88.88 187 VAL A O 1
ATOM 1349 N N . LEU A 1 188 ? -14.132 11.075 17.361 1.00 87.19 188 LEU A N 1
ATOM 1350 C CA . LEU A 1 188 ? -14.135 9.629 17.611 1.00 87.19 188 LEU A CA 1
ATOM 1351 C C . LEU A 1 188 ? -15.502 9.002 17.300 1.00 87.19 188 LEU A C 1
ATOM 1353 O O . LEU A 1 188 ? -15.574 8.008 16.576 1.00 87.19 188 LEU A O 1
ATOM 1357 N N . ALA A 1 189 ? -16.593 9.626 17.749 1.00 83.25 189 ALA A N 1
ATOM 1358 C CA . ALA A 1 189 ? -17.944 9.175 17.416 1.00 83.25 189 ALA A CA 1
ATOM 1359 C C . ALA A 1 189 ? -18.218 9.224 15.898 1.00 83.25 189 ALA A C 1
ATOM 1361 O O . ALA A 1 189 ? -18.834 8.315 15.333 1.00 83.25 189 ALA A O 1
ATOM 1362 N N . ALA A 1 190 ? -17.732 10.261 15.212 1.00 84.56 190 ALA A N 1
ATOM 1363 C CA . ALA A 1 190 ? -17.882 10.394 13.767 1.00 84.56 190 ALA A CA 1
ATOM 1364 C C . ALA A 1 190 ? -17.037 9.376 12.979 1.00 84.56 190 ALA A C 1
ATOM 1366 O O . ALA A 1 190 ? -17.484 8.887 11.937 1.00 84.56 190 ALA A O 1
ATOM 1367 N N . LEU A 1 191 ? -15.854 9.010 13.479 1.00 84.62 191 LEU A N 1
ATOM 1368 C CA . LEU A 1 191 ? -15.020 7.941 12.926 1.00 84.62 191 LEU A CA 1
ATOM 1369 C C . LEU A 1 191 ? -15.739 6.592 13.008 1.00 84.62 191 LEU A C 1
ATOM 1371 O O . LEU A 1 191 ? -15.800 5.862 12.017 1.00 84.62 191 LEU A O 1
ATOM 1375 N N . GLU A 1 192 ? -16.351 6.281 14.153 1.00 81.19 192 GLU A N 1
ATOM 1376 C CA . GLU A 1 192 ? -17.156 5.066 14.320 1.00 81.19 192 GLU A CA 1
ATOM 1377 C C . GLU A 1 192 ? -18.346 5.025 13.361 1.00 81.19 192 GLU A C 1
ATOM 1379 O O . GLU A 1 192 ? -18.599 3.997 12.724 1.00 81.19 192 GLU A O 1
ATOM 1384 N N . PHE A 1 193 ? -19.059 6.145 13.219 1.00 82.44 193 PHE A N 1
ATOM 1385 C CA . PHE A 1 193 ? -20.179 6.258 12.291 1.00 82.44 193 PHE A CA 1
ATOM 1386 C C . PHE A 1 193 ? -19.740 6.075 10.830 1.00 82.44 193 PHE A C 1
ATOM 1388 O O . PHE A 1 193 ? -20.318 5.264 10.105 1.00 82.44 193 PHE A O 1
ATOM 1395 N N . SER A 1 194 ? -18.684 6.773 10.410 1.00 83.25 194 SER A N 1
ATOM 1396 C CA . SER A 1 194 ? -18.164 6.720 9.036 1.00 83.25 194 SER A CA 1
ATOM 1397 C C . SER A 1 194 ? -17.661 5.321 8.674 1.00 83.25 194 SER A C 1
ATOM 1399 O O . SER A 1 194 ? -17.899 4.840 7.564 1.00 83.25 194 SER A O 1
ATOM 1401 N N . ARG A 1 195 ? -17.059 4.609 9.638 1.00 77.50 195 ARG A N 1
ATOM 1402 C CA . ARG A 1 195 ? -16.659 3.206 9.476 1.00 77.50 195 ARG A CA 1
ATOM 1403 C C . ARG A 1 195 ? -17.847 2.307 9.135 1.00 77.50 195 ARG A C 1
ATOM 1405 O O . ARG A 1 195 ? -17.734 1.476 8.235 1.00 77.50 195 ARG A O 1
ATOM 1412 N N . ARG A 1 196 ? -18.990 2.475 9.817 1.00 76.38 196 ARG A N 1
ATOM 1413 C CA . ARG A 1 196 ? -20.218 1.706 9.520 1.00 76.38 196 ARG A CA 1
ATOM 1414 C C . ARG A 1 196 ? -20.723 1.972 8.101 1.00 76.38 196 ARG A C 1
ATOM 1416 O O . ARG A 1 196 ? -21.184 1.050 7.440 1.00 76.38 196 ARG A O 1
ATOM 1423 N N . GLN A 1 197 ? -20.563 3.201 7.615 1.00 78.00 197 GLN A N 1
ATOM 1424 C CA . GLN A 1 197 ? -20.927 3.600 6.251 1.00 78.00 197 GLN A CA 1
ATOM 1425 C C . GLN A 1 197 ? -19.886 3.207 5.187 1.00 78.00 197 GLN A C 1
ATOM 1427 O O . GLN A 1 197 ? -20.059 3.539 4.017 1.00 78.00 197 GLN A O 1
ATOM 1432 N N . GLN A 1 198 ? -18.800 2.518 5.566 1.00 77.00 198 GLN A N 1
ATOM 1433 C CA . GLN A 1 198 ? -17.670 2.215 4.678 1.00 77.00 198 GLN A CA 1
ATOM 1434 C C . GLN A 1 198 ? -17.086 3.477 4.004 1.00 77.00 198 GLN A C 1
ATOM 1436 O O . GLN A 1 198 ? -16.603 3.430 2.872 1.00 77.00 198 GLN A O 1
ATOM 1441 N N . GLN A 1 199 ? -17.132 4.612 4.710 1.00 83.38 199 GLN A N 1
ATOM 1442 C CA . GLN A 1 199 ? -16.586 5.888 4.259 1.00 83.38 199 GLN A CA 1
ATOM 1443 C C . GLN A 1 199 ? -15.154 6.074 4.750 1.00 83.38 199 GLN A C 1
ATOM 1445 O O . GLN A 1 199 ? -14.813 5.722 5.881 1.00 83.38 199 GLN A O 1
ATOM 1450 N N . ARG A 1 200 ? -14.314 6.658 3.896 1.00 87.94 200 ARG A N 1
ATOM 1451 C CA . ARG A 1 200 ? -12.972 7.089 4.289 1.00 87.94 200 ARG A CA 1
ATOM 1452 C C . ARG A 1 200 ? -13.070 8.331 5.163 1.00 87.94 200 ARG A C 1
ATOM 1454 O O . ARG A 1 200 ? -13.926 9.183 4.938 1.00 87.94 200 ARG A O 1
ATOM 1461 N N . VAL A 1 201 ? -12.167 8.467 6.122 1.00 91.38 201 VAL A N 1
ATOM 1462 C CA . VAL A 1 201 ? -12.084 9.671 6.946 1.00 91.38 201 VAL A CA 1
ATOM 1463 C C . VAL A 1 201 ? -10.662 10.194 6.961 1.00 91.38 201 VAL A C 1
ATOM 1465 O O . VAL A 1 201 ? -9.730 9.443 7.221 1.00 91.38 201 VAL A O 1
ATOM 1468 N N . PHE A 1 202 ? -10.506 11.487 6.711 1.00 93.19 202 PHE A N 1
ATOM 1469 C CA . PHE A 1 202 ? -9.269 12.215 6.949 1.00 93.19 202 PHE A CA 1
ATOM 1470 C C . PHE A 1 202 ? -9.409 13.011 8.239 1.00 93.19 202 PHE A C 1
ATOM 1472 O O . PHE A 1 202 ? -10.395 13.727 8.416 1.00 93.19 202 PHE A O 1
ATOM 1479 N N . VAL A 1 203 ? -8.433 12.894 9.132 1.00 94.56 203 VAL A N 1
ATOM 1480 C CA . VAL A 1 203 ? -8.372 13.680 10.367 1.00 94.56 203 VAL A CA 1
ATOM 1481 C C . VAL A 1 203 ? -7.095 14.509 10.333 1.00 94.56 203 VAL A C 1
ATOM 1483 O O . VAL A 1 203 ? -6.007 13.949 10.424 1.00 94.56 203 VAL A O 1
ATOM 1486 N N . VAL A 1 204 ? -7.213 15.824 10.170 1.00 94.00 204 VAL A N 1
ATOM 1487 C CA . VAL A 1 204 ? -6.069 16.745 10.128 1.00 94.00 204 VAL A CA 1
ATOM 1488 C C . VAL A 1 204 ? -5.803 17.267 11.536 1.00 94.00 204 VAL A C 1
ATOM 1490 O O . VAL A 1 204 ? -6.712 17.775 12.187 1.00 94.00 204 VAL A O 1
ATOM 1493 N N . LEU A 1 205 ? -4.571 17.109 12.016 1.00 93.19 205 LEU A N 1
ATOM 1494 C CA . LEU A 1 205 ? -4.170 17.337 13.403 1.00 93.19 205 LEU A CA 1
ATOM 1495 C C . LEU A 1 205 ? -2.897 18.176 13.454 1.00 93.19 205 LEU A C 1
ATOM 1497 O O . LEU A 1 205 ? -1.942 17.868 12.747 1.00 93.19 205 LEU A O 1
ATOM 1501 N N . GLY A 1 206 ? -2.839 19.171 14.336 1.00 91.75 206 GLY A N 1
ATOM 1502 C CA . GLY A 1 206 ? -1.570 19.816 14.678 1.00 91.75 206 GLY A CA 1
ATOM 1503 C C . GLY A 1 206 ? -0.655 18.859 15.447 1.00 91.75 206 GLY A C 1
ATOM 1504 O O . GLY A 1 206 ? -1.124 18.052 16.254 1.00 91.75 206 GLY A O 1
ATOM 1505 N N . SER A 1 207 ? 0.657 18.944 15.231 1.00 89.88 207 SER A N 1
ATOM 1506 C CA . SER A 1 207 ? 1.657 18.160 15.975 1.00 89.88 207 SER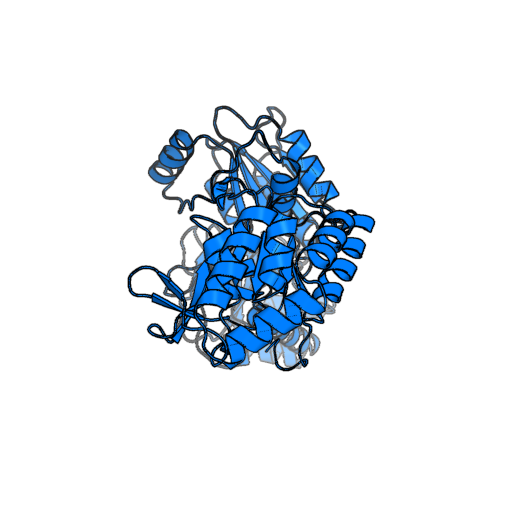 A CA 1
ATOM 1507 C C . SER A 1 207 ? 1.642 18.421 17.491 1.00 89.88 207 SER A C 1
ATOM 1509 O O . SER A 1 207 ? 2.136 17.611 18.273 1.00 89.88 207 SER A O 1
ATOM 1511 N N . ASP A 1 208 ? 1.085 19.554 17.910 1.00 88.12 208 ASP A N 1
ATOM 1512 C CA . ASP A 1 208 ? 0.919 19.997 19.294 1.00 88.12 208 ASP A CA 1
ATOM 1513 C C . ASP A 1 208 ? -0.470 19.693 19.882 1.00 88.12 208 ASP A C 1
ATOM 1515 O O . ASP A 1 208 ? -0.718 20.020 21.042 1.00 88.12 208 ASP A O 1
ATOM 1519 N N . HIS A 1 209 ? -1.354 19.023 19.132 1.00 90.19 209 HIS A N 1
ATOM 1520 C CA . HIS A 1 209 ? -2.689 18.667 19.608 1.00 90.19 209 HIS A CA 1
ATOM 1521 C C . HIS A 1 209 ? -2.617 17.817 20.892 1.00 90.19 209 HIS A C 1
ATOM 1523 O O . HIS A 1 209 ? -1.850 16.851 20.982 1.00 90.19 209 HIS A O 1
ATOM 1529 N N . GLU A 1 210 ? -3.442 18.158 21.887 1.00 88.56 210 GLU A N 1
ATOM 1530 C CA . GLU A 1 210 ? -3.448 17.511 23.209 1.00 88.56 210 GLU A CA 1
ATOM 1531 C C . GLU A 1 210 ? -3.707 15.999 23.084 1.00 88.56 210 GLU A C 1
ATOM 1533 O O . GLU A 1 210 ? -2.897 15.180 23.522 1.00 88.56 210 GLU A O 1
ATOM 1538 N N . ASP A 1 211 ? -4.758 15.633 22.343 1.00 88.94 211 ASP A N 1
ATOM 1539 C CA . ASP A 1 211 ? -5.173 14.242 22.109 1.00 88.94 211 ASP A CA 1
ATOM 1540 C C . ASP A 1 211 ? -4.470 13.533 20.934 1.00 88.94 211 ASP A C 1
ATOM 1542 O O . ASP A 1 211 ? -4.992 12.547 20.404 1.00 88.94 211 ASP A O 1
ATOM 1546 N N . LEU A 1 212 ? -3.298 14.005 20.490 1.00 88.62 212 LEU A N 1
ATOM 1547 C CA . LEU A 1 212 ? -2.620 13.452 19.308 1.00 88.62 212 LEU A CA 1
ATOM 1548 C C . LEU A 1 212 ? -2.481 11.919 19.374 1.00 88.62 212 LEU A C 1
ATOM 1550 O O . LEU A 1 212 ? -2.880 11.226 18.444 1.00 88.62 212 LEU A O 1
ATOM 1554 N N . HIS A 1 213 ? -1.978 11.369 20.483 1.00 85.38 213 HIS A N 1
ATOM 1555 C CA . HIS A 1 213 ? -1.794 9.918 20.636 1.00 85.38 213 HIS A CA 1
ATOM 1556 C C . HIS A 1 213 ? -3.090 9.124 20.511 1.00 85.38 213 HIS A C 1
ATOM 1558 O O . HIS A 1 213 ? -3.115 8.083 19.859 1.00 85.38 213 HIS A O 1
ATOM 1564 N N . LEU A 1 214 ? -4.158 9.628 21.124 1.00 86.25 214 LEU A N 1
ATOM 1565 C CA . LEU A 1 214 ? -5.472 9.003 21.098 1.00 86.25 214 LEU A CA 1
ATOM 1566 C C . LEU A 1 214 ? -6.003 8.935 19.664 1.00 86.25 214 LEU A C 1
ATOM 1568 O O . LEU A 1 214 ? -6.426 7.876 19.201 1.00 86.25 214 LEU A O 1
ATOM 1572 N N . LEU A 1 215 ? -5.925 10.047 18.935 1.00 89.50 215 LEU A N 1
ATOM 1573 C CA . LEU A 1 215 ? -6.398 10.125 17.556 1.00 89.50 215 LEU A CA 1
ATOM 1574 C C . LEU A 1 215 ? -5.551 9.263 16.608 1.00 89.50 215 LEU A C 1
ATOM 1576 O O . LEU A 1 215 ? -6.110 8.613 15.724 1.00 89.50 215 LEU A O 1
ATOM 1580 N N . LEU A 1 216 ? -4.234 9.182 16.826 1.00 88.25 216 LEU A N 1
ATOM 1581 C CA . LEU A 1 216 ? -3.352 8.284 16.072 1.00 88.25 216 LEU A CA 1
ATOM 1582 C C . LEU A 1 216 ? -3.650 6.805 16.349 1.00 88.25 216 LEU A C 1
ATOM 1584 O O . LEU A 1 216 ? -3.692 6.016 15.407 1.00 88.25 216 LEU A O 1
ATOM 1588 N N . ASP A 1 217 ? -3.900 6.423 17.605 1.00 84.69 217 ASP A N 1
ATOM 1589 C CA . ASP A 1 217 ? -4.261 5.044 17.958 1.00 84.69 217 ASP A CA 1
ATOM 1590 C C . ASP A 1 217 ? -5.588 4.627 17.311 1.00 84.69 217 ASP A C 1
ATOM 1592 O O . ASP A 1 217 ? -5.755 3.457 16.936 1.00 84.69 217 ASP A O 1
ATOM 1596 N N . TYR A 1 218 ? -6.511 5.584 17.163 1.00 86.38 218 TYR A N 1
ATOM 1597 C CA . TYR A 1 218 ? -7.811 5.377 16.540 1.00 86.38 218 TYR A CA 1
ATOM 1598 C C . TYR A 1 218 ? -7.757 5.365 15.009 1.00 86.38 218 TYR A C 1
ATOM 1600 O O . TYR A 1 218 ? -8.614 4.732 14.395 1.00 86.38 218 TYR A O 1
ATOM 1608 N N . CYS A 1 219 ? -6.776 6.016 14.382 1.00 87.38 219 CYS A N 1
ATOM 1609 C CA . CYS A 1 219 ? -6.604 5.995 12.931 1.00 87.38 219 CYS A CA 1
ATOM 1610 C C . CYS A 1 219 ? -5.920 4.706 12.452 1.00 87.38 219 CYS A C 1
ATOM 1612 O O . CYS A 1 219 ? -5.122 4.078 13.150 1.00 87.38 219 CYS A O 1
ATOM 1614 N N . ASP A 1 220 ? -6.260 4.279 11.238 1.00 84.12 220 ASP A N 1
ATOM 1615 C CA . ASP A 1 220 ? -5.705 3.068 10.633 1.00 84.12 220 ASP A CA 1
ATOM 1616 C C . ASP A 1 220 ? -4.296 3.321 10.086 1.00 84.12 220 ASP A C 1
ATOM 1618 O O . ASP A 1 220 ? -3.431 2.443 10.177 1.00 84.12 220 ASP A O 1
ATOM 1622 N N . ARG A 1 221 ? -4.068 4.544 9.591 1.00 86.88 221 ARG A N 1
ATOM 1623 C CA . ARG A 1 221 ? -2.793 5.037 9.072 1.00 86.88 221 ARG A CA 1
ATOM 1624 C C . ARG A 1 221 ? -2.579 6.498 9.455 1.00 86.88 221 ARG A C 1
ATOM 1626 O O . ARG A 1 221 ? -3.540 7.248 9.617 1.00 86.88 221 ARG A O 1
ATOM 1633 N N . SER A 1 222 ? -1.315 6.899 9.531 1.00 88.31 222 SER A N 1
ATOM 1634 C CA . SER A 1 222 ? -0.915 8.265 9.862 1.00 88.31 222 SER A CA 1
ATOM 1635 C C . SER A 1 222 ? 0.131 8.768 8.874 1.00 88.31 222 SER A C 1
ATOM 1637 O O . SER A 1 222 ? 1.052 8.034 8.518 1.00 88.31 222 SER A O 1
ATOM 1639 N N . VAL A 1 223 ? -0.009 10.015 8.434 1.00 88.94 223 VAL A N 1
ATOM 1640 C CA . VAL A 1 223 ? 0.918 10.700 7.527 1.00 88.94 223 VAL A CA 1
ATOM 1641 C C . VAL A 1 223 ? 1.329 12.017 8.169 1.00 88.94 223 VAL A C 1
ATOM 1643 O O . VAL A 1 223 ? 0.476 12.830 8.510 1.00 88.94 223 VAL A O 1
ATOM 1646 N N . ALA A 1 224 ? 2.630 12.228 8.345 1.00 87.75 224 ALA A N 1
ATOM 1647 C CA . ALA A 1 224 ? 3.178 13.466 8.888 1.00 87.75 224 ALA A CA 1
ATOM 1648 C C . ALA A 1 224 ? 3.636 14.391 7.750 1.00 87.75 224 ALA A C 1
ATOM 1650 O O . ALA A 1 224 ? 4.428 13.987 6.899 1.00 87.75 224 ALA A O 1
ATOM 1651 N N . LEU A 1 225 ? 3.142 15.628 7.743 1.00 86.75 225 LEU A N 1
ATOM 1652 C CA . LEU A 1 225 ? 3.458 16.676 6.775 1.00 86.75 225 LEU A CA 1
ATOM 1653 C C . LEU A 1 225 ? 4.068 17.860 7.525 1.00 86.75 225 LEU A C 1
ATOM 1655 O O . LEU A 1 225 ? 3.369 18.731 8.038 1.00 86.75 225 LEU A O 1
ATOM 1659 N N . MET A 1 226 ? 5.390 17.837 7.651 1.00 84.88 226 MET A N 1
ATOM 1660 C CA . MET A 1 226 ? 6.154 18.787 8.458 1.00 84.88 226 MET A CA 1
ATOM 1661 C C . MET A 1 226 ? 7.616 18.820 8.013 1.00 84.88 226 MET A C 1
ATOM 1663 O O . MET A 1 226 ? 8.050 18.002 7.193 1.00 84.88 226 MET A O 1
ATOM 1667 N N . SER A 1 227 ? 8.387 19.762 8.552 1.00 83.12 227 SER A N 1
ATOM 1668 C CA . SER A 1 227 ? 9.833 19.797 8.332 1.00 83.12 227 SER A CA 1
ATOM 1669 C C . SER A 1 227 ? 10.535 18.583 8.962 1.00 83.12 227 SER A C 1
ATOM 1671 O O . SER A 1 227 ? 10.025 17.943 9.882 1.00 83.12 227 SER A O 1
ATOM 1673 N N . ALA A 1 228 ? 11.738 18.255 8.478 1.00 80.94 228 ALA A N 1
ATOM 1674 C CA . ALA A 1 228 ? 12.530 17.160 9.047 1.00 80.94 228 ALA A CA 1
ATOM 1675 C C . ALA A 1 228 ? 12.916 17.411 10.519 1.00 80.94 228 ALA A C 1
ATOM 1677 O O . ALA A 1 228 ? 13.046 16.459 11.284 1.00 80.94 228 ALA A O 1
ATOM 1678 N N . GLU A 1 229 ? 13.080 18.680 10.901 1.00 83.75 229 GLU A N 1
ATOM 1679 C CA . GLU A 1 229 ? 13.358 19.103 12.275 1.00 83.75 229 GLU A CA 1
ATOM 1680 C C . GLU A 1 229 ? 12.154 18.840 13.189 1.00 83.75 229 GLU A C 1
ATOM 1682 O O . GLU A 1 229 ? 12.289 18.120 14.177 1.00 83.75 229 GLU A O 1
ATOM 1687 N N . GLU A 1 230 ? 10.960 19.305 12.799 1.00 85.69 230 GLU A N 1
ATOM 1688 C CA . GLU A 1 230 ? 9.712 19.048 13.536 1.00 85.69 230 GLU A CA 1
ATOM 1689 C C . GLU A 1 230 ? 9.413 17.545 13.647 1.00 85.69 230 GLU A C 1
ATOM 1691 O O . GLU A 1 230 ? 8.990 17.071 14.700 1.00 85.69 230 GLU A O 1
ATOM 1696 N N . ALA A 1 231 ? 9.675 16.766 12.591 1.00 82.44 231 ALA A N 1
ATOM 1697 C CA . ALA A 1 231 ? 9.491 15.316 12.622 1.00 82.44 231 ALA A CA 1
ATOM 1698 C C . ALA A 1 231 ? 10.419 14.633 13.640 1.00 82.44 231 ALA A C 1
ATOM 1700 O O . ALA A 1 231 ? 10.002 13.698 14.325 1.00 82.44 231 ALA A O 1
ATOM 1701 N N . HIS A 1 232 ? 11.669 15.093 13.751 1.00 81.81 232 HIS A N 1
ATOM 1702 C CA . HIS A 1 232 ? 12.625 14.565 14.722 1.00 81.81 232 HIS A CA 1
ATOM 1703 C C . HIS A 1 232 ? 12.221 14.917 16.160 1.00 81.81 232 HIS A C 1
ATOM 1705 O O . HIS A 1 232 ? 12.254 14.055 17.040 1.00 81.81 232 HIS A O 1
ATOM 1711 N N . GLU A 1 233 ? 11.780 16.157 16.387 1.00 82.62 233 GLU A N 1
ATOM 1712 C CA . GLU A 1 233 ? 11.258 16.603 17.680 1.00 82.62 233 GLU A CA 1
ATOM 1713 C C . GLU A 1 233 ? 10.019 15.797 18.090 1.00 82.62 233 GLU A C 1
ATOM 1715 O O . GLU A 1 233 ? 9.951 15.291 19.214 1.00 82.62 233 GLU A O 1
ATOM 1720 N N . LEU A 1 234 ? 9.065 15.607 17.173 1.00 81.25 234 LEU A N 1
ATOM 1721 C CA . LEU A 1 234 ? 7.856 14.828 17.423 1.00 81.25 234 LEU A CA 1
ATOM 1722 C C . LEU A 1 234 ? 8.189 13.366 17.748 1.00 81.25 234 LEU A C 1
ATOM 1724 O O . LEU A 1 234 ? 7.671 12.821 18.722 1.00 81.25 234 LEU A O 1
ATOM 1728 N N . ALA A 1 235 ? 9.085 12.738 16.982 1.00 78.31 235 ALA A N 1
ATOM 1729 C CA . ALA A 1 235 ? 9.513 11.361 17.227 1.00 78.31 235 ALA A CA 1
ATOM 1730 C C . ALA A 1 235 ? 10.156 11.197 18.616 1.00 78.31 235 ALA A C 1
ATOM 1732 O O . ALA A 1 235 ? 9.836 10.250 19.335 1.00 78.31 235 ALA A O 1
ATOM 1733 N N . GLY A 1 236 ? 11.025 12.132 19.014 1.00 73.19 236 GLY A N 1
ATOM 1734 C CA . GLY A 1 236 ? 11.721 12.091 20.302 1.00 73.19 236 GLY A CA 1
ATOM 1735 C C . GLY A 1 236 ? 10.809 12.374 21.497 1.00 73.19 236 GLY A C 1
ATOM 1736 O O . GLY A 1 236 ? 10.827 11.635 22.480 1.00 73.19 236 GLY A O 1
ATOM 1737 N N . THR A 1 237 ? 9.984 13.419 21.413 1.00 68.06 237 THR A N 1
ATOM 1738 C CA . THR A 1 237 ? 9.100 13.846 22.514 1.00 68.06 237 THR A CA 1
ATOM 1739 C C . THR A 1 237 ? 7.923 12.900 22.728 1.00 68.06 237 THR A C 1
ATOM 1741 O O . THR A 1 237 ? 7.483 12.714 23.862 1.00 68.06 237 THR A O 1
ATOM 1744 N N . ARG A 1 238 ? 7.418 12.284 21.654 1.00 65.62 238 ARG A N 1
ATOM 1745 C CA . ARG A 1 238 ? 6.211 11.447 21.680 1.00 65.62 238 ARG A CA 1
ATOM 1746 C C . ARG A 1 238 ? 6.506 9.947 21.534 1.00 65.62 238 ARG A C 1
ATOM 1748 O O . ARG A 1 238 ? 5.568 9.160 21.533 1.00 65.62 238 ARG A O 1
ATOM 1755 N N . GLN A 1 239 ? 7.774 9.534 21.418 1.00 66.25 239 GLN A N 1
ATOM 1756 C CA . GLN A 1 239 ? 8.188 8.129 21.223 1.00 66.25 239 GLN A CA 1
ATOM 1757 C C . GLN A 1 239 ? 7.424 7.418 20.088 1.00 66.25 239 GLN A C 1
ATOM 1759 O O . GLN A 1 239 ? 7.104 6.232 20.173 1.00 66.25 239 GLN A O 1
ATOM 1764 N N . LEU A 1 240 ? 7.095 8.151 19.023 1.00 67.62 240 LEU A N 1
ATOM 1765 C CA . LEU A 1 240 ? 6.394 7.595 17.870 1.00 67.62 240 LEU A CA 1
ATOM 1766 C C . LEU A 1 240 ? 7.419 6.992 16.899 1.00 67.62 240 LEU A C 1
ATOM 1768 O O . LEU A 1 240 ? 8.397 7.668 16.567 1.00 67.62 240 LEU A O 1
ATOM 1772 N N . PRO A 1 241 ? 7.220 5.757 16.404 1.00 62.97 241 PRO A N 1
ATOM 1773 C CA . PRO A 1 241 ? 8.036 5.240 15.317 1.00 62.97 241 PRO A CA 1
ATOM 1774 C C . PRO A 1 241 ? 7.738 6.061 14.057 1.00 62.97 241 PRO A C 1
ATOM 1776 O O . PRO A 1 241 ? 6.633 6.006 13.518 1.00 62.97 241 PRO A O 1
ATOM 1779 N N . VAL A 1 242 ? 8.712 6.851 13.603 1.00 64.25 242 VAL A N 1
ATOM 1780 C CA . VAL A 1 242 ? 8.598 7.653 12.379 1.00 64.25 242 VAL A CA 1
ATOM 1781 C C . VAL A 1 242 ? 9.478 7.034 11.306 1.00 64.25 242 VAL A C 1
ATOM 1783 O O . VAL A 1 242 ? 10.703 7.019 11.421 1.00 64.25 242 VAL A O 1
ATOM 1786 N N . GLU A 1 243 ? 8.849 6.550 10.241 1.00 65.75 243 GLU A N 1
ATOM 1787 C CA . GLU A 1 243 ? 9.545 6.163 9.022 1.00 65.75 243 GLU A CA 1
ATOM 1788 C C . GLU A 1 243 ? 9.496 7.321 8.025 1.00 65.75 243 GLU A C 1
ATOM 1790 O O . GLU A 1 243 ? 8.428 7.831 7.676 1.00 65.75 243 GLU A O 1
ATOM 1795 N N . ARG A 1 244 ? 10.668 7.752 7.551 1.00 65.00 244 ARG A N 1
ATOM 1796 C CA . ARG A 1 244 ? 10.745 8.769 6.507 1.00 65.00 244 ARG A CA 1
ATOM 1797 C C . ARG A 1 244 ? 10.426 8.128 5.161 1.00 65.00 244 ARG A C 1
ATOM 1799 O O . ARG A 1 244 ? 11.297 7.538 4.528 1.00 65.00 244 ARG A O 1
ATOM 1806 N N . LEU A 1 245 ? 9.202 8.328 4.688 1.00 60.91 245 LEU A N 1
ATOM 1807 C CA . LEU A 1 245 ? 8.880 8.118 3.280 1.00 60.91 245 LEU A CA 1
ATOM 1808 C C . LEU A 1 245 ? 9.728 9.102 2.456 1.00 60.91 245 LEU A C 1
ATOM 1810 O O . LEU A 1 245 ? 9.844 10.271 2.831 1.00 60.91 245 LEU A O 1
ATOM 1814 N N . ALA A 1 246 ? 10.388 8.606 1.402 1.00 54.22 246 ALA A N 1
ATOM 1815 C CA . ALA A 1 246 ? 11.319 9.344 0.537 1.00 54.22 246 ALA A CA 1
ATOM 1816 C C . ALA A 1 246 ? 10.890 10.809 0.301 1.00 54.22 246 ALA A C 1
ATOM 1818 O O . ALA A 1 246 ? 9.688 11.060 0.209 1.00 54.22 246 ALA A O 1
ATOM 1819 N N . PRO A 1 247 ? 11.829 11.776 0.189 1.00 51.16 247 PRO A N 1
ATOM 1820 C CA . PRO A 1 247 ? 11.506 13.201 0.166 1.00 51.16 247 PRO A CA 1
ATOM 1821 C C . PRO A 1 247 ? 10.389 13.506 -0.837 1.00 51.16 247 PRO A C 1
ATOM 1823 O O . PRO A 1 247 ? 10.585 13.455 -2.048 1.00 51.16 247 PRO A O 1
ATOM 1826 N N . VAL A 1 248 ? 9.202 13.817 -0.317 1.00 48.09 248 VAL A N 1
ATOM 1827 C CA . VAL A 1 248 ? 8.122 14.391 -1.109 1.00 48.09 248 VAL A CA 1
ATOM 1828 C C . VAL A 1 248 ? 8.509 15.849 -1.281 1.00 48.09 248 VAL A C 1
ATOM 1830 O O . VAL A 1 248 ? 8.351 16.650 -0.364 1.00 48.09 248 VAL A O 1
ATOM 1833 N N . THR A 1 249 ? 9.096 16.197 -2.423 1.00 43.75 249 THR A N 1
ATOM 1834 C CA . THR A 1 249 ? 9.247 17.603 -2.785 1.00 43.75 249 THR A CA 1
ATOM 1835 C C . THR A 1 249 ? 7.839 18.163 -2.968 1.00 43.75 249 THR A C 1
ATOM 1837 O O . THR A 1 249 ? 7.130 17.863 -3.930 1.00 43.75 249 THR A O 1
ATOM 1840 N N . THR A 1 250 ? 7.394 18.933 -1.976 1.00 44.41 250 THR A N 1
ATOM 1841 C CA . THR A 1 250 ? 6.069 19.568 -1.921 1.00 44.41 250 THR A CA 1
ATOM 1842 C C . THR A 1 250 ? 5.793 20.436 -3.150 1.00 44.41 250 THR A C 1
ATOM 1844 O O . THR A 1 250 ? 4.647 20.607 -3.540 1.00 44.41 250 THR A O 1
ATOM 1847 N N . THR A 1 251 ? 6.836 20.884 -3.848 1.00 41.84 251 THR A N 1
ATOM 1848 C CA . THR A 1 251 ? 6.747 21.721 -5.047 1.00 41.84 251 THR A CA 1
ATOM 1849 C C . THR A 1 251 ? 6.432 20.979 -6.354 1.00 41.84 251 THR A C 1
ATOM 1851 O O . THR A 1 251 ? 6.377 21.626 -7.396 1.00 41.84 251 THR A O 1
ATOM 1854 N N . GLY A 1 252 ? 6.210 19.656 -6.346 1.00 50.97 252 GLY A N 1
ATOM 1855 C CA . GLY A 1 252 ? 6.092 18.886 -7.594 1.00 50.97 252 GLY A CA 1
ATOM 1856 C C . GLY A 1 252 ? 4.817 18.079 -7.837 1.00 50.97 252 GLY A C 1
ATOM 1857 O O . GLY A 1 252 ? 4.540 17.771 -8.995 1.00 50.97 252 GLY A O 1
ATOM 1858 N N . ASN A 1 253 ? 4.052 17.654 -6.820 1.00 71.25 253 ASN A N 1
ATOM 1859 C CA . ASN A 1 253 ? 2.970 16.694 -7.098 1.00 71.25 253 ASN A CA 1
ATOM 1860 C C . ASN A 1 253 ? 1.906 16.557 -5.990 1.00 71.25 253 ASN A C 1
ATOM 1862 O O . ASN A 1 253 ? 1.742 15.485 -5.402 1.00 71.25 253 ASN A O 1
ATOM 1866 N N . VAL A 1 254 ? 1.129 17.617 -5.740 1.00 83.44 254 VAL A N 1
ATOM 1867 C CA . VAL A 1 254 ? -0.079 17.580 -4.881 1.00 83.44 254 VAL A CA 1
ATOM 1868 C C . VAL A 1 254 ? -0.998 16.400 -5.241 1.00 83.44 254 VAL A C 1
ATOM 1870 O O . VAL A 1 254 ? -1.562 15.758 -4.358 1.00 83.44 254 VAL A O 1
ATOM 1873 N N . GLY A 1 255 ? -1.076 16.035 -6.527 1.00 86.31 255 GLY A N 1
ATOM 1874 C CA . GLY A 1 255 ? -1.805 14.854 -6.993 1.00 86.31 255 GLY A CA 1
ATOM 1875 C C . GLY A 1 255 ? -1.271 13.531 -6.429 1.00 86.31 255 GLY A C 1
ATOM 1876 O O . GLY A 1 255 ? -2.054 12.698 -5.975 1.00 86.31 255 GLY A O 1
ATOM 1877 N N . ARG A 1 256 ? 0.055 13.335 -6.414 1.00 86.31 256 ARG A N 1
ATOM 1878 C CA . ARG A 1 256 ? 0.693 12.145 -5.821 1.00 86.31 256 ARG A CA 1
ATOM 1879 C C . ARG A 1 256 ? 0.511 12.099 -4.308 1.00 86.31 256 ARG A C 1
ATOM 1881 O O . ARG A 1 256 ? 0.255 11.022 -3.776 1.00 86.31 256 ARG A O 1
ATOM 1888 N N . LEU A 1 257 ? 0.596 13.242 -3.621 1.00 86.81 257 LEU A N 1
ATOM 1889 C CA . LEU A 1 257 ? 0.269 13.313 -2.194 1.00 86.81 257 LEU A CA 1
ATOM 1890 C C . LEU A 1 257 ? -1.200 12.944 -1.956 1.00 86.81 257 LEU A C 1
ATOM 1892 O O . LEU A 1 257 ? -1.479 12.107 -1.105 1.00 86.81 257 LEU A O 1
ATOM 1896 N N . GLY A 1 258 ? -2.124 13.475 -2.758 1.00 90.06 258 GLY A N 1
ATOM 1897 C CA . GLY A 1 258 ? -3.537 13.103 -2.713 1.00 90.06 258 GLY A CA 1
ATOM 1898 C C . GLY A 1 258 ? -3.748 11.594 -2.862 1.00 90.06 258 GLY A C 1
ATOM 1899 O O . GLY A 1 258 ? -4.392 10.979 -2.015 1.00 90.06 258 GLY A O 1
ATOM 1900 N N . ARG A 1 259 ? -3.121 10.963 -3.865 1.00 90.19 259 ARG A N 1
ATOM 1901 C CA . ARG A 1 259 ? -3.153 9.497 -4.037 1.00 90.19 259 ARG A CA 1
ATOM 1902 C C . ARG A 1 259 ? -2.508 8.744 -2.875 1.00 90.19 259 ARG A C 1
ATOM 1904 O O . ARG A 1 259 ? -3.010 7.699 -2.476 1.00 90.19 259 ARG A O 1
ATOM 1911 N N . HIS A 1 260 ? -1.436 9.273 -2.284 1.00 88.38 260 HIS A N 1
ATOM 1912 C CA . HIS A 1 260 ? -0.831 8.698 -1.082 1.00 88.38 260 HIS A CA 1
ATOM 1913 C C . HIS A 1 260 ? -1.793 8.733 0.113 1.00 88.38 260 HIS A C 1
ATOM 1915 O O . HIS A 1 260 ? -1.942 7.735 0.818 1.00 88.38 260 HIS A O 1
ATOM 1921 N N . LEU A 1 261 ? -2.468 9.859 0.343 1.00 88.69 261 LEU A N 1
ATOM 1922 C CA . LEU A 1 261 ? -3.475 10.007 1.395 1.00 88.69 261 LEU A CA 1
ATOM 1923 C C . LEU A 1 261 ? -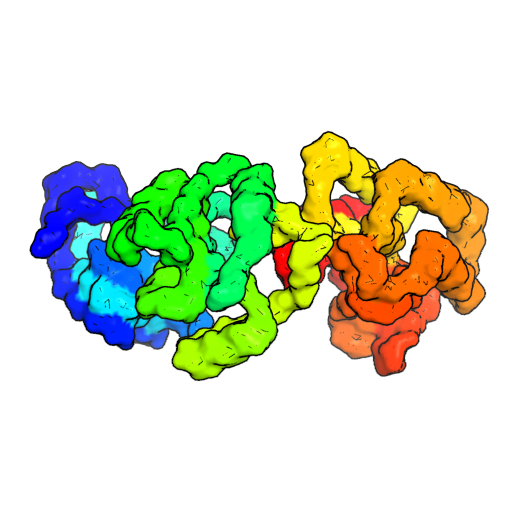4.681 9.103 1.131 1.00 88.69 261 LEU A C 1
ATOM 1925 O O . LEU A 1 261 ? -5.191 8.469 2.046 1.00 88.69 261 LEU A O 1
ATOM 1929 N N . ALA A 1 262 ? -5.088 8.965 -0.125 1.00 88.56 262 ALA A N 1
ATOM 1930 C CA . ALA A 1 262 ? -6.194 8.113 -0.526 1.00 88.56 262 ALA A CA 1
ATOM 1931 C C . ALA A 1 262 ? -5.834 6.623 -0.677 1.00 88.56 262 ALA A C 1
ATOM 1933 O O . ALA A 1 262 ? -6.729 5.832 -0.967 1.00 88.56 262 ALA A O 1
ATOM 1934 N N . GLY A 1 263 ? -4.576 6.209 -0.524 1.00 88.00 263 GLY A N 1
ATOM 1935 C CA . GLY A 1 263 ? -4.190 4.814 -0.761 1.00 88.00 263 GLY A CA 1
ATOM 1936 C C . GLY A 1 263 ? -4.536 4.339 -2.182 1.00 88.00 263 GLY A C 1
ATOM 1937 O O . GLY A 1 263 ? -5.090 3.258 -2.359 1.00 88.00 263 GLY A O 1
ATOM 1938 N N . THR A 1 264 ? -4.314 5.187 -3.189 1.00 90.62 264 THR A N 1
ATOM 1939 C CA . THR A 1 264 ? -4.635 4.926 -4.604 1.00 90.62 264 THR A CA 1
ATOM 1940 C C . THR A 1 264 ? -3.420 5.062 -5.524 1.00 90.62 264 THR A C 1
ATOM 1942 O O . THR A 1 264 ? -3.580 5.207 -6.736 1.00 90.62 264 THR A O 1
ATOM 1945 N N . LYS A 1 265 ? -2.197 5.019 -4.979 1.00 91.19 265 LYS A N 1
ATOM 1946 C CA . LYS A 1 265 ? -0.971 5.109 -5.778 1.00 91.19 265 LYS A CA 1
ATOM 1947 C C . LYS A 1 265 ? -0.864 3.909 -6.711 1.00 91.19 265 LYS A C 1
ATOM 1949 O O . LYS A 1 265 ? -0.846 2.764 -6.251 1.00 91.19 265 LYS A O 1
ATOM 1954 N N . LEU A 1 266 ? -0.767 4.181 -8.007 1.00 93.50 266 LEU A N 1
ATOM 1955 C CA . LEU A 1 266 ? -0.764 3.158 -9.047 1.00 93.50 266 LEU A CA 1
ATOM 1956 C C . LEU A 1 266 ? 0.667 2.744 -9.403 1.00 93.50 266 LEU A C 1
ATOM 1958 O O . LEU A 1 266 ? 1.460 3.559 -9.870 1.00 93.50 266 LEU A O 1
ATOM 1962 N N . GLY A 1 267 ? 0.980 1.465 -9.232 1.00 96.12 267 GLY A N 1
ATOM 1963 C CA . GLY A 1 267 ? 2.173 0.825 -9.770 1.00 96.12 267 GLY A CA 1
ATOM 1964 C C . GLY A 1 267 ? 1.883 0.136 -11.103 1.00 96.12 267 GLY A C 1
ATOM 1965 O O . GLY A 1 267 ? 0.882 -0.571 -11.229 1.00 96.12 267 GLY A O 1
ATOM 1966 N N . LEU A 1 268 ? 2.769 0.295 -12.084 1.00 97.94 268 LEU A N 1
ATOM 1967 C CA . LEU A 1 268 ? 2.705 -0.401 -13.370 1.00 97.94 268 LEU A CA 1
ATOM 1968 C C . LEU A 1 268 ? 3.890 -1.364 -13.522 1.00 97.94 268 LEU A C 1
ATOM 1970 O O . LEU A 1 268 ? 5.037 -0.926 -13.623 1.00 97.94 268 LEU A O 1
ATOM 1974 N N . ALA A 1 269 ? 3.610 -2.671 -13.549 1.00 97.25 269 ALA A N 1
ATOM 1975 C CA . ALA A 1 269 ? 4.610 -3.716 -13.758 1.00 97.25 269 ALA A CA 1
ATOM 1976 C C . ALA A 1 269 ? 4.636 -4.139 -15.230 1.00 97.25 269 ALA A C 1
ATOM 1978 O O . ALA A 1 269 ? 3.654 -4.664 -15.759 1.00 97.25 269 ALA A O 1
ATOM 1979 N N . LEU A 1 270 ? 5.776 -3.941 -15.883 1.00 97.12 270 LEU A N 1
ATOM 1980 C CA . LEU A 1 270 ? 6.009 -4.269 -17.283 1.00 97.12 270 LEU A CA 1
ATOM 1981 C C . LEU A 1 270 ? 6.868 -5.531 -17.373 1.00 97.12 270 LEU A C 1
ATOM 1983 O O . LEU A 1 270 ? 8.077 -5.507 -17.127 1.00 97.12 270 LEU A O 1
ATOM 1987 N N . GLY A 1 271 ? 6.229 -6.653 -17.700 1.00 93.31 271 GLY A N 1
ATOM 1988 C CA . GLY A 1 271 ? 6.893 -7.949 -17.755 1.00 93.31 271 GLY A CA 1
ATOM 1989 C C . GLY A 1 271 ? 7.873 -8.125 -18.917 1.00 93.31 271 GLY A C 1
ATOM 1990 O O . GLY A 1 271 ? 7.855 -7.394 -19.913 1.00 93.31 271 GLY A O 1
ATOM 1991 N N . ALA A 1 272 ? 8.689 -9.169 -18.822 1.00 89.94 272 ALA A N 1
ATOM 1992 C CA . ALA A 1 272 ? 9.503 -9.656 -19.924 1.00 89.94 272 ALA A CA 1
ATOM 1993 C C . ALA A 1 272 ? 8.628 -10.168 -21.088 1.00 89.94 272 ALA A C 1
ATOM 1995 O O . ALA A 1 272 ? 7.476 -10.568 -20.915 1.00 89.94 272 ALA A O 1
ATOM 1996 N N . GLY A 1 273 ? 9.177 -10.167 -22.306 1.00 78.88 273 GLY A N 1
ATOM 1997 C CA . GLY A 1 273 ? 8.419 -10.599 -23.489 1.00 78.88 273 GLY A CA 1
ATOM 1998 C C . GL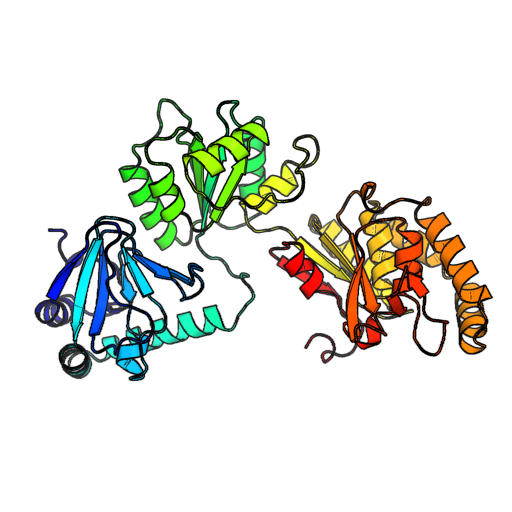Y A 1 273 ? 9.067 -10.347 -24.851 1.00 78.88 273 GLY A C 1
ATOM 1999 O O . GLY A 1 273 ? 8.439 -10.636 -25.873 1.00 78.88 273 GLY A O 1
ATOM 2000 N N . GLY A 1 274 ? 10.297 -9.817 -24.894 1.00 81.94 274 GLY A N 1
ATOM 2001 C CA . GLY A 1 274 ? 11.024 -9.547 -26.138 1.00 81.94 274 GLY A CA 1
ATOM 2002 C C . GLY A 1 274 ? 10.184 -8.749 -27.140 1.00 81.94 274 GLY A C 1
ATOM 2003 O O . GLY A 1 274 ? 9.606 -7.721 -26.794 1.00 81.94 274 GLY A O 1
ATOM 2004 N N . ALA A 1 275 ? 10.050 -9.263 -28.367 1.00 74.31 275 ALA A N 1
ATOM 2005 C CA . ALA A 1 275 ? 9.283 -8.623 -29.441 1.00 74.31 275 ALA A CA 1
ATOM 2006 C C . ALA A 1 275 ? 7.793 -8.385 -29.113 1.00 74.31 275 ALA A C 1
ATOM 2008 O O . ALA A 1 275 ? 7.168 -7.522 -29.724 1.00 74.31 275 ALA A O 1
ATOM 2009 N N . LYS A 1 276 ? 7.209 -9.094 -28.135 1.00 87.12 276 LYS A N 1
ATOM 2010 C CA . LYS A 1 276 ? 5.816 -8.867 -27.708 1.00 87.12 276 LYS A CA 1
ATOM 2011 C C . LYS A 1 276 ? 5.629 -7.556 -26.934 1.00 87.12 276 LYS A C 1
ATOM 2013 O O . LYS A 1 276 ? 4.490 -7.178 -26.678 1.00 87.12 276 LYS A O 1
ATOM 2018 N N . ALA A 1 277 ? 6.706 -6.856 -26.570 1.00 87.44 277 ALA A N 1
ATOM 2019 C CA . ALA A 1 277 ? 6.653 -5.655 -25.737 1.00 87.44 277 ALA A CA 1
ATOM 2020 C C . ALA A 1 277 ? 5.841 -4.487 -26.327 1.00 87.44 277 ALA A C 1
ATOM 2022 O O . ALA A 1 277 ? 5.415 -3.625 -25.567 1.00 87.44 277 ALA A O 1
ATOM 2023 N N . TYR A 1 278 ? 5.515 -4.494 -27.626 1.00 92.12 278 TYR A N 1
ATOM 2024 C CA . TYR A 1 278 ? 4.523 -3.567 -28.196 1.00 92.12 278 TYR A CA 1
ATOM 2025 C C . TYR A 1 278 ? 3.160 -3.628 -27.477 1.00 92.12 278 TYR A C 1
ATOM 2027 O O . TYR A 1 278 ? 2.433 -2.637 -27.439 1.00 92.12 278 TYR A O 1
ATOM 2035 N N . ALA A 1 279 ? 2.814 -4.761 -26.857 1.00 94.88 279 ALA A N 1
ATOM 2036 C CA . ALA A 1 279 ? 1.609 -4.884 -26.041 1.00 94.88 279 ALA A CA 1
ATOM 2037 C C . ALA A 1 279 ? 1.638 -3.989 -24.784 1.00 94.88 279 ALA A C 1
ATOM 2039 O O . ALA A 1 279 ? 0.588 -3.480 -24.389 1.00 94.88 279 ALA A O 1
ATOM 2040 N N . HIS A 1 280 ? 2.819 -3.733 -24.200 1.00 96.94 280 HIS A N 1
ATOM 2041 C CA . HIS A 1 280 ? 2.971 -2.792 -23.079 1.00 96.94 280 HIS A CA 1
ATOM 2042 C C . HIS A 1 280 ? 2.522 -1.391 -23.479 1.00 96.94 280 HIS A C 1
ATOM 2044 O O . HIS A 1 280 ? 1.763 -0.753 -22.757 1.00 96.94 280 HIS A O 1
ATOM 2050 N N . ILE A 1 281 ? 2.924 -0.952 -24.672 1.00 96.75 281 ILE A N 1
ATOM 2051 C CA . ILE A 1 281 ? 2.567 0.354 -25.236 1.00 96.75 281 ILE A CA 1
ATOM 2052 C C . ILE A 1 281 ? 1.048 0.480 -25.384 1.00 96.75 281 ILE A C 1
ATOM 2054 O O . ILE A 1 281 ? 0.462 1.489 -24.997 1.00 96.75 281 ILE A O 1
ATOM 2058 N N . GLY A 1 282 ? 0.391 -0.568 -25.891 1.00 96.94 282 GLY A N 1
ATOM 2059 C CA . GLY A 1 282 ? -1.066 -0.605 -26.016 1.00 96.94 282 GLY A CA 1
ATOM 2060 C C . GLY A 1 282 ? -1.783 -0.437 -24.673 1.00 96.94 282 GLY A C 1
ATOM 2061 O O . GLY A 1 282 ? -2.748 0.319 -24.584 1.00 96.94 282 GLY A O 1
ATOM 2062 N N . ALA A 1 283 ? -1.297 -1.095 -23.622 1.00 96.94 283 ALA A N 1
ATOM 2063 C CA . ALA A 1 283 ? -1.860 -0.961 -22.281 1.00 96.94 283 ALA A CA 1
ATOM 2064 C C . ALA A 1 283 ? -1.598 0.423 -21.665 1.00 96.94 283 ALA A C 1
ATOM 2066 O O . ALA A 1 283 ? -2.519 1.013 -21.102 1.00 96.94 283 ALA A O 1
ATOM 2067 N N . ILE A 1 284 ? -0.385 0.970 -21.816 1.00 97.94 284 ILE A N 1
ATOM 2068 C CA . ILE A 1 284 ? -0.044 2.334 -21.377 1.00 97.94 284 ILE A CA 1
ATOM 2069 C C . ILE A 1 284 ? -0.996 3.338 -22.031 1.00 97.94 284 ILE A C 1
ATOM 2071 O O . ILE A 1 284 ? -1.611 4.142 -21.338 1.00 97.94 284 ILE A O 1
ATOM 2075 N N . ARG A 1 285 ? -1.226 3.215 -23.342 1.00 97.75 285 ARG A N 1
ATOM 2076 C CA . ARG A 1 285 ? -2.160 4.066 -24.090 1.00 97.75 285 ARG A CA 1
ATOM 2077 C C . ARG A 1 285 ? -3.591 4.008 -23.546 1.00 97.75 285 ARG A C 1
ATOM 2079 O O . ARG A 1 285 ? -4.300 5.013 -23.565 1.00 97.75 285 ARG A O 1
ATOM 2086 N N . VAL A 1 286 ? -4.050 2.846 -23.074 1.00 97.44 286 VAL A N 1
ATOM 2087 C CA . VAL A 1 286 ? -5.372 2.714 -22.432 1.00 97.44 286 VAL A CA 1
ATOM 2088 C C . VAL A 1 286 ? -5.401 3.442 -21.089 1.00 97.44 286 VAL A C 1
ATOM 2090 O O . VAL A 1 286 ? -6.360 4.168 -20.827 1.00 97.44 286 VAL A O 1
ATOM 2093 N N . LEU A 1 287 ? -4.359 3.289 -20.267 1.00 95.25 287 LEU A N 1
ATOM 2094 C CA . LEU A 1 287 ? -4.246 3.982 -18.980 1.00 95.25 287 LEU A CA 1
ATOM 2095 C C . LEU A 1 287 ? -4.213 5.506 -19.162 1.00 95.25 287 LEU A C 1
ATOM 2097 O O . LEU A 1 287 ? -4.977 6.207 -18.502 1.00 95.25 287 LEU A O 1
ATOM 2101 N N . GLU A 1 288 ? -3.412 6.001 -20.109 1.00 94.31 288 GLU A N 1
ATOM 2102 C CA . GLU A 1 288 ? -3.328 7.422 -20.467 1.00 94.31 288 GLU A CA 1
ATOM 2103 C C . GLU A 1 288 ? -4.692 7.981 -20.894 1.00 94.31 288 GLU A C 1
ATOM 2105 O O . GLU A 1 288 ? -5.144 8.996 -20.368 1.00 94.31 288 GLU A O 1
ATOM 2110 N N . ARG A 1 289 ? -5.396 7.295 -21.808 1.00 96.19 289 ARG A N 1
ATOM 2111 C CA . ARG A 1 289 ? -6.723 7.721 -22.295 1.00 96.19 289 ARG A CA 1
ATOM 2112 C C . ARG A 1 289 ? -7.790 7.725 -21.207 1.00 96.19 289 ARG A C 1
ATOM 2114 O O . ARG A 1 289 ? -8.712 8.532 -21.267 1.00 96.19 289 ARG A O 1
ATOM 2121 N N . ALA A 1 290 ? -7.681 6.818 -20.243 1.00 93.69 290 ALA A N 1
ATOM 2122 C CA . ALA A 1 290 ? -8.562 6.773 -19.085 1.00 93.69 290 ALA A CA 1
ATOM 2123 C C . ALA A 1 290 ? -8.168 7.789 -17.992 1.00 93.69 290 ALA A C 1
ATOM 2125 O O . ALA A 1 290 ? -8.878 7.905 -16.996 1.00 93.69 290 ALA A O 1
ATOM 2126 N N . GLY A 1 291 ? -7.072 8.537 -18.172 1.00 90.12 291 GLY A N 1
ATOM 2127 C CA . GLY A 1 291 ? -6.612 9.561 -17.234 1.00 90.12 291 GLY A CA 1
ATOM 2128 C C . GLY A 1 291 ? -5.908 9.006 -15.994 1.00 90.12 291 GLY A C 1
ATOM 2129 O O . GLY A 1 291 ? -5.793 9.715 -14.994 1.00 90.12 291 GLY A O 1
ATOM 2130 N N . TYR A 1 292 ? -5.446 7.751 -16.025 1.00 90.94 292 TYR A N 1
ATOM 2131 C CA . TYR A 1 292 ? -4.679 7.182 -14.919 1.00 90.94 292 TYR A CA 1
ATOM 2132 C C . TYR A 1 292 ? -3.266 7.761 -14.880 1.00 90.94 292 TYR A C 1
ATOM 2134 O O . TYR A 1 292 ? -2.569 7.826 -15.890 1.00 90.94 292 TYR A O 1
ATOM 2142 N N . VAL A 1 293 ? -2.824 8.121 -13.676 1.00 91.00 293 VAL A N 1
ATOM 2143 C CA . VAL A 1 293 ? -1.453 8.560 -13.410 1.00 91.00 293 VAL A CA 1
ATOM 2144 C C . VAL A 1 293 ? -0.699 7.411 -12.756 1.00 91.00 293 VAL A C 1
ATOM 2146 O O . VAL A 1 293 ? -1.134 6.899 -11.728 1.00 91.00 293 VAL A O 1
ATOM 2149 N N . VAL A 1 294 ? 0.423 7.008 -13.350 1.00 93.56 294 VAL A N 1
ATOM 2150 C CA . VAL A 1 294 ? 1.308 5.971 -12.804 1.00 93.56 294 VAL A CA 1
ATOM 2151 C C . VAL A 1 294 ? 2.277 6.610 -11.807 1.00 93.56 294 VAL A C 1
ATOM 2153 O O . VAL A 1 294 ? 3.013 7.529 -12.159 1.00 93.56 294 VAL A O 1
ATOM 2156 N N . ASP A 1 295 ? 2.277 6.129 -10.565 1.00 93.12 295 ASP A N 1
ATOM 2157 C CA . ASP A 1 295 ? 3.121 6.631 -9.472 1.00 93.12 295 ASP A CA 1
ATOM 2158 C C . ASP A 1 295 ? 4.435 5.863 -9.314 1.00 93.12 295 ASP A C 1
ATOM 2160 O O . ASP A 1 295 ? 5.390 6.404 -8.752 1.00 93.12 295 ASP A O 1
ATOM 2164 N N . TYR A 1 296 ? 4.474 4.616 -9.788 1.00 94.81 296 TYR A N 1
ATOM 2165 C CA . TYR A 1 296 ? 5.649 3.748 -9.769 1.00 94.81 296 TYR A CA 1
ATOM 2166 C C . TYR A 1 296 ? 5.681 2.875 -11.019 1.00 94.81 296 TYR A C 1
ATOM 2168 O O . TYR A 1 296 ? 4.655 2.334 -11.431 1.00 94.81 296 TYR A O 1
ATOM 2176 N N . ILE A 1 297 ? 6.862 2.692 -11.597 1.00 98.00 297 ILE A N 1
ATOM 2177 C CA . ILE A 1 297 ? 7.071 1.812 -12.746 1.00 98.00 297 ILE A CA 1
ATOM 2178 C C . ILE A 1 297 ? 8.099 0.760 -12.354 1.00 98.00 297 ILE A C 1
ATOM 2180 O O . ILE A 1 297 ? 9.146 1.083 -11.799 1.00 98.00 297 ILE A O 1
ATOM 2184 N N . ALA A 1 298 ? 7.823 -0.498 -12.671 1.00 97.62 298 ALA A N 1
ATOM 2185 C CA . ALA A 1 298 ? 8.799 -1.566 -12.559 1.00 97.62 298 ALA A CA 1
ATOM 2186 C C . ALA A 1 298 ? 8.841 -2.342 -13.867 1.00 97.62 298 ALA A C 1
ATOM 2188 O O . ALA A 1 298 ? 7.796 -2.661 -14.432 1.00 97.62 298 ALA A O 1
ATOM 2189 N N . GLY A 1 299 ? 10.036 -2.656 -14.355 1.00 96.56 299 GLY A N 1
ATOM 2190 C CA . GLY A 1 299 ? 10.188 -3.349 -15.625 1.00 96.56 299 GLY A CA 1
ATOM 2191 C C . GLY A 1 299 ? 11.286 -4.402 -15.611 1.00 96.56 299 GLY A C 1
ATOM 2192 O O . GLY A 1 299 ? 12.319 -4.240 -14.962 1.00 96.56 299 GLY A O 1
ATOM 2193 N N . SER A 1 300 ? 11.046 -5.485 -16.349 1.00 93.69 300 SER A N 1
ATOM 2194 C CA . SER A 1 300 ? 12.004 -6.566 -16.597 1.00 93.69 300 SER A CA 1
ATOM 2195 C C . SER A 1 300 ? 12.237 -6.714 -18.101 1.00 93.69 300 SER A C 1
ATOM 2197 O O . SER A 1 300 ? 11.291 -6.605 -18.890 1.00 93.69 300 SER A O 1
ATOM 2199 N N . SER A 1 301 ? 13.485 -6.952 -18.522 1.00 92.81 301 SER A N 1
ATOM 2200 C CA . SER A 1 301 ? 13.841 -7.121 -19.934 1.00 92.81 301 SER A CA 1
ATOM 2201 C C . SER A 1 301 ? 13.353 -5.941 -20.792 1.00 92.81 301 SER A C 1
ATOM 2203 O O . SER A 1 301 ? 13.491 -4.777 -20.410 1.00 92.81 301 SER A O 1
ATOM 2205 N N . MET A 1 302 ? 12.709 -6.214 -21.929 1.00 92.81 302 MET A N 1
ATOM 2206 C CA . MET A 1 302 ? 12.086 -5.192 -22.779 1.00 92.81 302 MET A CA 1
ATOM 2207 C C . MET A 1 302 ? 10.987 -4.373 -22.069 1.00 92.81 302 MET A C 1
ATOM 2209 O O . MET A 1 302 ? 10.756 -3.217 -22.419 1.00 92.81 302 MET A O 1
ATOM 2213 N N . GLY A 1 303 ? 10.331 -4.925 -21.042 1.00 94.94 303 GLY A N 1
ATOM 2214 C CA . GLY A 1 303 ? 9.436 -4.154 -20.175 1.00 94.94 303 GLY A CA 1
ATOM 2215 C C . GLY A 1 303 ? 10.182 -3.079 -19.379 1.00 94.94 303 GLY A C 1
ATOM 2216 O O . GLY A 1 303 ? 9.654 -1.990 -19.175 1.00 94.94 303 GLY A O 1
ATOM 2217 N N . GLY A 1 304 ? 11.441 -3.336 -19.012 1.00 95.50 304 GLY A N 1
ATOM 2218 C CA . GLY A 1 304 ? 12.351 -2.349 -18.427 1.00 95.50 304 GLY A CA 1
ATOM 2219 C C . GLY A 1 304 ? 12.651 -1.182 -19.362 1.00 95.50 304 GLY A C 1
ATOM 2220 O O . GLY A 1 304 ? 12.626 -0.033 -18.935 1.00 95.50 304 GLY A O 1
ATOM 2221 N N . TRP A 1 305 ? 12.850 -1.455 -20.651 1.00 95.38 305 TRP A N 1
ATOM 2222 C CA . TRP A 1 305 ? 13.100 -0.416 -21.654 1.00 95.38 305 TRP A CA 1
ATOM 2223 C C . TRP A 1 305 ? 11.889 0.491 -21.864 1.00 95.38 305 TRP A C 1
ATOM 2225 O O . TRP A 1 305 ? 12.002 1.710 -21.752 1.00 95.38 305 TRP A O 1
ATOM 2235 N N . VAL A 1 306 ? 10.713 -0.108 -22.078 1.00 97.44 306 VAL A N 1
ATOM 2236 C CA . VAL A 1 306 ? 9.449 0.639 -22.168 1.00 97.44 306 VAL A CA 1
ATOM 2237 C C . VAL A 1 306 ? 9.199 1.438 -20.885 1.00 97.44 306 VAL A C 1
ATOM 2239 O O . VAL A 1 306 ? 8.811 2.604 -20.947 1.00 97.44 306 VAL A O 1
ATOM 2242 N N . GLY A 1 307 ? 9.470 0.837 -19.723 1.00 97.56 307 GLY A N 1
ATOM 2243 C CA . GLY A 1 307 ? 9.328 1.485 -18.424 1.00 97.56 307 GLY A CA 1
ATOM 2244 C C . GLY A 1 307 ? 10.268 2.669 -18.225 1.00 97.56 307 GLY A C 1
ATOM 2245 O O . GLY A 1 307 ? 9.841 3.683 -17.684 1.00 97.56 307 GLY A O 1
ATOM 2246 N N . ALA A 1 308 ? 11.513 2.581 -18.698 1.00 98.00 308 ALA A N 1
ATOM 2247 C CA . ALA A 1 308 ? 12.479 3.673 -18.623 1.00 98.00 308 ALA A CA 1
ATOM 2248 C C . ALA A 1 308 ? 12.039 4.889 -19.447 1.00 98.00 308 ALA A C 1
ATOM 2250 O O . ALA A 1 308 ? 12.072 6.016 -18.957 1.00 98.00 308 ALA A O 1
ATOM 2251 N N . TRP A 1 309 ? 11.554 4.665 -20.667 1.00 98.00 309 TRP A N 1
ATOM 2252 C CA . TRP A 1 309 ? 11.019 5.734 -21.510 1.00 98.00 309 TRP A CA 1
ATOM 2253 C C . TRP A 1 309 ? 9.760 6.371 -20.914 1.00 98.00 309 TRP A C 1
ATOM 2255 O O . TRP A 1 309 ? 9.646 7.596 -20.870 1.00 98.00 309 TRP A O 1
ATOM 2265 N N . LEU A 1 310 ? 8.854 5.558 -20.363 1.00 97.94 310 LEU A N 1
ATOM 2266 C CA . LEU A 1 310 ? 7.686 6.066 -19.644 1.00 97.94 310 LEU A CA 1
ATOM 2267 C C . LEU A 1 310 ? 8.090 6.877 -18.401 1.00 97.94 310 LEU A C 1
ATOM 2269 O O . LEU A 1 310 ? 7.531 7.941 -18.148 1.00 97.94 310 LEU A O 1
ATOM 2273 N N . ALA A 1 311 ? 9.096 6.422 -17.649 1.00 97.12 311 ALA A N 1
ATOM 2274 C CA . ALA A 1 311 ? 9.607 7.108 -16.463 1.00 97.12 311 ALA A CA 1
ATOM 2275 C C . ALA A 1 311 ? 10.269 8.461 -16.777 1.00 97.12 311 ALA A C 1
ATOM 2277 O O . ALA A 1 311 ? 10.236 9.370 -15.946 1.00 97.12 311 ALA A O 1
ATOM 2278 N N . LEU A 1 312 ? 10.814 8.627 -17.986 1.00 96.62 312 LEU A N 1
ATOM 2279 C CA . LEU A 1 312 ? 11.294 9.913 -18.510 1.00 96.62 312 LEU A CA 1
ATOM 2280 C C . LEU A 1 312 ? 10.150 10.876 -18.877 1.00 96.62 312 LEU A C 1
ATOM 2282 O O . LEU A 1 312 ? 10.380 12.069 -19.085 1.00 96.62 312 LEU A O 1
ATOM 2286 N N . GLY A 1 313 ? 8.911 10.380 -18.914 1.00 94.94 313 GLY A N 1
ATOM 2287 C CA . GLY A 1 313 ? 7.719 11.144 -19.265 1.00 94.94 313 GLY A CA 1
ATOM 2288 C C . GLY A 1 313 ? 7.363 11.116 -20.745 1.00 94.94 313 GLY A C 1
ATOM 2289 O O . GLY A 1 313 ? 6.637 12.009 -21.177 1.00 94.94 313 GLY A O 1
ATOM 2290 N N . MET A 1 314 ? 7.877 10.147 -21.509 1.00 97.25 314 MET A N 1
ATOM 2291 C CA . MET A 1 314 ? 7.433 9.924 -22.885 1.00 97.25 314 MET A CA 1
ATOM 2292 C C . MET A 1 314 ? 6.001 9.377 -22.893 1.00 97.25 314 MET A C 1
ATOM 2294 O O . MET A 1 314 ? 5.658 8.504 -22.095 1.00 97.25 314 MET A O 1
ATOM 2298 N N . SER A 1 315 ? 5.183 9.870 -23.817 1.00 96.94 315 SER A N 1
ATOM 2299 C CA . SER A 1 315 ? 3.849 9.340 -24.113 1.00 96.94 315 SER A CA 1
ATOM 2300 C C . SER A 1 315 ? 3.915 7.970 -24.794 1.00 96.94 315 SER A C 1
ATOM 2302 O O . SER A 1 315 ? 4.928 7.613 -25.403 1.00 96.94 315 SER A O 1
ATOM 2304 N N . SER A 1 316 ? 2.817 7.209 -24.765 1.00 97.50 316 SER A N 1
ATOM 2305 C CA . SER A 1 316 ? 2.735 5.924 -25.481 1.00 97.50 316 SER A CA 1
ATOM 2306 C C . SER A 1 316 ? 3.101 6.013 -26.972 1.00 97.50 316 SER A C 1
ATOM 2308 O O . SER A 1 316 ? 3.716 5.087 -27.502 1.00 97.50 316 SER A O 1
ATOM 2310 N N . ASP A 1 317 ? 2.796 7.124 -27.647 1.00 97.56 317 ASP A N 1
ATOM 2311 C CA . ASP A 1 317 ? 3.122 7.322 -29.064 1.00 97.56 317 ASP A CA 1
ATOM 2312 C C . ASP A 1 317 ? 4.623 7.595 -29.288 1.00 97.56 317 ASP A C 1
ATOM 2314 O O . ASP A 1 317 ? 5.229 7.020 -30.195 1.00 97.56 317 ASP A O 1
ATOM 2318 N N . GLU A 1 318 ? 5.257 8.400 -28.428 1.00 97.69 318 GLU A N 1
ATOM 2319 C CA . GLU A 1 318 ? 6.711 8.638 -28.459 1.00 97.69 318 GLU A CA 1
ATOM 2320 C C . GLU A 1 318 ? 7.499 7.365 -28.133 1.00 97.69 318 GLU A C 1
ATOM 2322 O O . GLU A 1 318 ? 8.509 7.066 -28.777 1.00 97.69 318 GLU A O 1
ATOM 2327 N N . ILE A 1 319 ? 7.011 6.578 -27.169 1.00 97.44 319 ILE A N 1
ATOM 2328 C CA . ILE A 1 319 ? 7.551 5.259 -26.829 1.00 97.44 319 ILE A CA 1
ATOM 2329 C C . ILE A 1 319 ? 7.469 4.328 -28.041 1.00 97.44 319 ILE A C 1
ATOM 2331 O O . ILE A 1 319 ? 8.445 3.649 -28.363 1.00 97.44 319 ILE A O 1
ATOM 2335 N N . GLU A 1 320 ? 6.334 4.302 -28.746 1.00 96.06 320 GLU A N 1
ATOM 2336 C CA . GLU A 1 320 ? 6.175 3.486 -29.950 1.00 96.06 320 GLU A CA 1
ATOM 2337 C C . GLU A 1 320 ? 7.162 3.889 -31.045 1.00 96.06 320 GLU A C 1
ATOM 2339 O O . GLU A 1 320 ? 7.835 3.030 -31.622 1.00 96.06 320 GLU A O 1
ATOM 2344 N N . GLN A 1 321 ? 7.287 5.187 -31.315 1.00 95.62 321 GLN A N 1
ATOM 2345 C CA . GLN A 1 321 ? 8.221 5.698 -32.312 1.00 95.62 321 GLN A CA 1
ATOM 2346 C C . GLN A 1 321 ? 9.677 5.386 -31.942 1.00 95.62 321 GLN A C 1
ATOM 2348 O O . GLN A 1 321 ? 10.458 4.961 -32.802 1.00 95.62 321 GLN A O 1
ATOM 2353 N N . THR A 1 322 ? 10.031 5.546 -30.666 1.00 94.50 322 THR A N 1
ATOM 2354 C CA . THR A 1 322 ? 11.361 5.222 -30.139 1.00 94.50 322 THR A CA 1
ATOM 2355 C C . THR A 1 322 ? 11.647 3.735 -30.296 1.00 94.50 322 THR A C 1
ATOM 2357 O O . THR A 1 322 ? 12.674 3.376 -30.866 1.00 94.50 322 THR A O 1
ATOM 2360 N N . MET A 1 323 ? 10.715 2.860 -29.903 1.00 91.62 323 MET A N 1
ATOM 2361 C CA . MET A 1 323 ? 10.865 1.409 -30.034 1.00 91.62 323 MET A CA 1
ATOM 2362 C C . MET A 1 323 ? 11.055 0.982 -31.495 1.00 91.62 323 MET A C 1
ATOM 2364 O O . MET A 1 323 ? 11.949 0.189 -31.790 1.00 91.62 323 MET A O 1
ATOM 2368 N N . ARG A 1 324 ? 10.263 1.539 -32.421 1.00 90.44 324 ARG A N 1
ATOM 2369 C CA . ARG A 1 324 ? 10.365 1.249 -33.864 1.00 90.44 324 ARG A CA 1
ATOM 2370 C C . ARG A 1 324 ? 11.697 1.690 -34.466 1.00 90.44 324 ARG A C 1
ATOM 2372 O O . ARG A 1 324 ? 12.213 1.014 -35.351 1.00 90.44 324 ARG A O 1
ATOM 2379 N N . SER A 1 325 ? 12.239 2.810 -33.993 1.00 88.75 325 SER A N 1
ATOM 2380 C CA . SER A 1 325 ? 13.506 3.366 -34.481 1.00 88.75 325 SER A CA 1
ATOM 2381 C C . SER A 1 325 ? 14.715 2.638 -33.885 1.00 88.75 325 SER A C 1
ATOM 2383 O O . SER A 1 325 ? 15.690 2.376 -34.582 1.00 88.75 325 SER A O 1
ATOM 2385 N N . ALA A 1 326 ? 14.631 2.287 -32.601 1.00 83.38 326 ALA A N 1
ATOM 2386 C CA . ALA A 1 326 ? 15.678 1.623 -31.831 1.00 83.38 326 ALA A CA 1
ATOM 2387 C C . ALA A 1 326 ? 15.833 0.137 -32.195 1.00 83.38 326 ALA A C 1
ATOM 2389 O O . ALA A 1 326 ? 16.948 -0.374 -32.279 1.00 83.38 326 ALA A O 1
ATOM 2390 N N . PHE A 1 327 ? 14.717 -0.554 -32.442 1.00 79.88 327 PHE A N 1
ATOM 2391 C CA . PHE A 1 327 ? 14.671 -1.994 -32.699 1.00 79.88 327 PHE A CA 1
ATOM 2392 C C . PHE A 1 327 ? 14.071 -2.295 -34.075 1.00 79.88 327 PHE A C 1
ATOM 2394 O O . PHE A 1 327 ? 13.044 -2.968 -34.194 1.00 79.88 327 PHE A O 1
ATOM 2401 N N . THR A 1 328 ? 14.722 -1.806 -35.136 1.00 79.25 328 THR A N 1
ATOM 2402 C CA . THR A 1 328 ? 14.380 -2.222 -36.505 1.00 79.25 328 THR A CA 1
ATOM 2403 C C . THR A 1 328 ? 14.579 -3.729 -36.669 1.00 79.25 328 THR A C 1
ATOM 2405 O O . THR A 1 328 ? 15.352 -4.352 -35.941 1.00 79.25 328 THR A O 1
ATOM 2408 N N . GLU A 1 329 ? 13.895 -4.344 -37.633 1.00 73.19 329 GLU A N 1
ATOM 2409 C CA . GLU A 1 329 ? 13.987 -5.794 -37.845 1.00 73.19 329 GLU A CA 1
ATOM 2410 C C . GLU A 1 329 ? 15.433 -6.245 -38.130 1.00 73.19 329 GLU A C 1
ATOM 2412 O O . GLU A 1 329 ? 15.892 -7.266 -37.616 1.00 73.19 329 GLU A O 1
ATOM 2417 N N . ASP A 1 330 ? 16.182 -5.439 -38.887 1.00 71.44 330 ASP A N 1
ATOM 2418 C CA . ASP A 1 330 ? 17.602 -5.658 -39.157 1.00 71.44 330 ASP A CA 1
ATOM 2419 C C . ASP A 1 330 ? 18.476 -5.483 -37.912 1.00 71.44 330 ASP A C 1
ATOM 2421 O O . ASP A 1 330 ? 19.304 -6.353 -37.627 1.00 71.44 330 ASP A O 1
ATOM 2425 N N . ALA A 1 331 ? 18.272 -4.411 -37.137 1.00 69.31 331 ALA A N 1
ATOM 2426 C CA . ALA A 1 331 ? 19.032 -4.161 -35.914 1.00 69.31 331 ALA A CA 1
ATOM 2427 C C . ALA A 1 331 ? 18.764 -5.239 -34.853 1.00 69.31 331 ALA A C 1
ATOM 2429 O O . ALA A 1 331 ? 19.700 -5.775 -34.264 1.00 69.31 331 ALA A O 1
ATOM 2430 N N . GLY A 1 332 ? 17.501 -5.633 -34.670 1.00 69.31 332 GLY A N 1
ATOM 2431 C CA . GLY A 1 332 ? 17.109 -6.705 -33.758 1.00 69.31 332 GLY A CA 1
ATOM 2432 C C . GLY A 1 332 ? 17.734 -8.047 -34.142 1.00 69.31 332 GLY A C 1
ATOM 2433 O O . GLY A 1 332 ? 18.284 -8.740 -33.285 1.00 69.31 332 GLY A O 1
ATOM 2434 N N . ARG A 1 333 ? 17.736 -8.398 -35.438 1.00 69.62 333 ARG A N 1
ATOM 2435 C CA . ARG A 1 333 ? 18.426 -9.603 -35.931 1.00 69.62 333 ARG A CA 1
ATOM 2436 C C . ARG A 1 333 ? 19.935 -9.540 -35.719 1.00 69.62 333 ARG A C 1
ATOM 2438 O O . ARG A 1 333 ? 20.525 -10.557 -35.363 1.00 69.62 333 ARG A O 1
ATOM 2445 N N . ALA A 1 334 ? 20.561 -8.390 -35.955 1.00 67.81 334 ALA A N 1
ATOM 2446 C CA . ALA A 1 334 ? 21.998 -8.216 -35.772 1.00 67.81 334 ALA A CA 1
ATOM 2447 C C . ALA A 1 334 ? 22.400 -8.370 -34.297 1.00 67.81 334 ALA A C 1
ATOM 2449 O O . ALA A 1 334 ? 23.300 -9.149 -33.987 1.00 67.81 334 ALA A O 1
ATOM 2450 N N . VAL A 1 335 ? 21.668 -7.719 -33.389 1.00 69.00 335 VAL A N 1
ATOM 2451 C CA . VAL A 1 335 ? 21.874 -7.807 -31.935 1.00 69.00 335 VAL A CA 1
ATOM 2452 C C . VAL A 1 335 ? 21.653 -9.233 -31.423 1.00 69.00 335 VAL A C 1
ATOM 2454 O O . VAL A 1 335 ? 22.450 -9.728 -30.624 1.00 69.00 335 VAL A O 1
ATOM 2457 N N . PHE A 1 336 ? 20.622 -9.927 -31.916 1.00 68.75 336 PHE A N 1
ATOM 2458 C CA . PHE A 1 336 ? 20.365 -11.322 -31.556 1.00 68.75 336 PHE A CA 1
ATOM 2459 C C . PHE A 1 336 ? 21.452 -12.270 -32.077 1.00 68.75 336 PHE A C 1
ATOM 2461 O O . PHE A 1 336 ? 21.880 -13.158 -31.349 1.00 68.75 336 PHE A O 1
ATOM 2468 N N . ARG A 1 337 ? 21.933 -12.086 -33.316 1.00 70.38 337 ARG A N 1
ATOM 2469 C CA . ARG A 1 337 ? 23.030 -12.895 -33.879 1.00 70.38 337 ARG A CA 1
ATOM 2470 C C . ARG A 1 337 ? 24.339 -12.688 -33.122 1.00 70.38 337 ARG A C 1
ATOM 2472 O O . ARG A 1 337 ? 25.009 -13.672 -32.830 1.00 70.38 337 ARG A O 1
ATOM 2479 N N . ALA A 1 338 ? 24.677 -11.440 -32.794 1.00 68.75 338 ALA A N 1
ATOM 2480 C CA . ALA A 1 338 ? 25.848 -11.119 -31.983 1.00 68.75 338 ALA A CA 1
ATOM 2481 C C . ALA A 1 338 ? 25.747 -11.767 -30.592 1.00 68.75 338 ALA A C 1
ATOM 2483 O O . ALA A 1 338 ? 26.683 -12.431 -30.153 1.00 68.75 338 ALA A O 1
ATOM 2484 N N . GLY A 1 339 ? 24.575 -11.683 -29.952 1.00 69.19 339 GLY A N 1
ATOM 2485 C CA . GLY A 1 339 ? 24.316 -12.362 -28.680 1.00 69.19 339 GLY A CA 1
ATOM 2486 C C . GLY A 1 339 ? 24.417 -13.888 -28.777 1.00 69.19 339 GLY A C 1
ATOM 2487 O O . GLY A 1 339 ? 25.155 -14.524 -28.037 1.00 69.19 339 GLY A O 1
ATOM 2488 N N . ALA A 1 340 ? 23.765 -14.513 -29.755 1.00 67.31 340 ALA A N 1
ATOM 2489 C CA . ALA A 1 340 ? 23.846 -15.964 -29.947 1.00 67.31 340 ALA A CA 1
ATOM 2490 C C . ALA A 1 340 ? 25.282 -16.467 -30.213 1.00 67.31 340 ALA A C 1
ATOM 2492 O O . ALA A 1 340 ? 25.589 -17.623 -29.929 1.00 67.31 340 ALA A O 1
ATOM 2493 N N . ALA A 1 341 ? 26.161 -15.608 -30.737 1.00 69.50 341 ALA A N 1
ATOM 2494 C CA . ALA A 1 341 ? 27.585 -15.888 -30.916 1.00 69.50 341 ALA A CA 1
ATOM 2495 C C . ALA A 1 341 ? 28.439 -15.613 -29.658 1.00 69.50 341 ALA A C 1
ATOM 2497 O O . ALA A 1 341 ? 29.641 -15.873 -29.675 1.00 69.50 341 ALA A O 1
ATOM 2498 N N . GLY A 1 342 ? 27.844 -15.095 -28.578 1.00 63.56 342 GLY A N 1
ATOM 2499 C CA . GLY A 1 342 ? 28.539 -14.692 -27.354 1.00 63.56 342 GLY A CA 1
ATOM 2500 C C . GLY A 1 342 ? 29.413 -13.448 -27.527 1.00 63.56 342 GLY A C 1
ATOM 2501 O O . GLY A 1 342 ? 30.353 -13.257 -26.756 1.00 63.56 342 GLY A O 1
ATOM 2502 N N . ASP A 1 343 ? 29.142 -12.626 -28.544 1.00 71.69 343 ASP A N 1
ATOM 2503 C CA . ASP A 1 343 ? 29.948 -11.454 -28.867 1.00 71.69 343 ASP A CA 1
ATOM 2504 C C . ASP A 1 343 ? 29.646 -10.293 -27.892 1.00 71.69 343 ASP A C 1
ATOM 2506 O O . ASP A 1 343 ? 28.514 -9.789 -27.861 1.00 71.69 343 ASP A O 1
ATOM 2510 N N . PRO A 1 344 ? 30.639 -9.818 -27.111 1.00 67.44 344 PRO A N 1
ATOM 2511 C CA . PRO A 1 344 ? 30.468 -8.681 -26.207 1.00 67.44 344 PRO A CA 1
ATOM 2512 C C . PRO A 1 344 ? 30.134 -7.362 -26.926 1.00 67.44 344 PRO A C 1
ATOM 2514 O O . PRO A 1 344 ? 29.674 -6.421 -26.280 1.00 67.44 344 PRO A O 1
ATOM 2517 N N . SER A 1 345 ? 30.302 -7.269 -28.251 1.00 70.06 345 SER A N 1
ATOM 2518 C CA . SER A 1 345 ? 29.860 -6.105 -29.031 1.00 70.06 345 SER A CA 1
ATOM 2519 C C . SER A 1 345 ? 28.345 -5.863 -28.925 1.00 70.06 345 SER A C 1
ATOM 2521 O O . SER A 1 345 ? 27.900 -4.715 -28.962 1.00 70.06 345 SER A O 1
ATOM 2523 N N . GLY A 1 346 ? 27.549 -6.919 -28.704 1.00 71.06 346 GLY A N 1
ATOM 2524 C CA . GLY A 1 346 ? 26.096 -6.823 -28.568 1.00 71.06 346 GLY A CA 1
ATOM 2525 C C . GLY A 1 346 ? 25.657 -5.990 -27.362 1.00 71.06 346 GLY A C 1
ATOM 2526 O O . GLY A 1 346 ? 24.779 -5.138 -27.495 1.00 71.06 346 GLY A O 1
ATOM 2527 N N . THR A 1 347 ? 26.301 -6.168 -26.203 1.00 75.56 347 THR A N 1
ATOM 2528 C CA . THR A 1 347 ? 25.997 -5.377 -24.998 1.00 75.56 347 THR A CA 1
ATOM 2529 C C . THR A 1 347 ? 26.456 -3.929 -25.137 1.00 75.56 347 THR A C 1
ATOM 2531 O O . THR A 1 347 ? 25.770 -3.037 -24.653 1.00 75.56 347 THR A O 1
ATOM 2534 N N . VAL A 1 348 ? 27.551 -3.675 -25.865 1.00 80.81 348 VAL A N 1
ATOM 2535 C CA . VAL A 1 348 ? 28.027 -2.310 -26.155 1.00 80.81 348 VAL A CA 1
ATOM 2536 C C . VAL A 1 348 ? 27.023 -1.550 -27.027 1.00 80.81 348 VAL A C 1
ATOM 2538 O O . VAL A 1 348 ? 26.712 -0.394 -26.749 1.00 80.81 348 VAL A O 1
ATOM 2541 N N . VAL A 1 349 ? 26.470 -2.198 -28.057 1.00 80.75 349 VAL A N 1
ATOM 2542 C CA . VAL A 1 349 ? 25.420 -1.597 -28.900 1.00 80.75 349 VAL A CA 1
ATOM 2543 C C . VAL A 1 349 ? 24.159 -1.312 -28.080 1.00 80.75 349 VAL A C 1
ATOM 2545 O O . VAL A 1 349 ? 23.580 -0.232 -28.203 1.00 80.75 349 VAL A O 1
ATOM 2548 N N . MET A 1 350 ? 23.749 -2.244 -27.212 1.00 84.25 350 MET A N 1
ATOM 2549 C CA . MET A 1 350 ? 22.616 -2.029 -26.304 1.00 84.25 350 MET A CA 1
ATOM 2550 C C . MET A 1 350 ? 22.856 -0.852 -25.359 1.00 84.25 350 MET A C 1
ATOM 2552 O O . MET A 1 350 ? 21.955 -0.044 -25.163 1.00 84.25 350 MET A O 1
ATOM 2556 N N . GLU A 1 351 ? 24.056 -0.728 -24.799 1.00 87.75 351 GLU A N 1
ATOM 2557 C CA . GLU A 1 351 ? 24.418 0.362 -23.894 1.00 87.75 351 GLU A CA 1
ATOM 2558 C C . GLU A 1 351 ? 24.391 1.720 -24.596 1.00 87.75 351 GLU A C 1
ATOM 2560 O O . GLU A 1 351 ? 23.800 2.670 -24.083 1.00 87.75 351 GLU A O 1
ATOM 2565 N N . GLN A 1 352 ? 24.952 1.808 -25.805 1.00 87.88 352 GLN A N 1
ATOM 2566 C CA . GLN A 1 352 ? 24.906 3.025 -26.619 1.00 87.88 352 GLN A CA 1
ATOM 2567 C C . GLN A 1 352 ? 23.467 3.434 -26.941 1.00 87.88 352 GLN A C 1
ATOM 2569 O O . GLN A 1 352 ? 23.115 4.605 -26.801 1.00 87.88 352 GLN A O 1
ATOM 2574 N N . LEU A 1 353 ? 22.627 2.472 -27.323 1.00 89.31 353 LEU A N 1
ATOM 2575 C CA . LEU A 1 353 ? 21.218 2.705 -27.622 1.00 89.31 353 LEU A CA 1
ATOM 2576 C C . LEU A 1 353 ? 20.426 3.119 -26.375 1.00 89.31 353 LEU A C 1
ATOM 2578 O O . LEU A 1 353 ? 19.632 4.061 -26.425 1.00 89.31 353 LEU A O 1
ATOM 2582 N N . ALA A 1 354 ? 20.655 2.449 -25.245 1.00 93.12 354 ALA A N 1
ATOM 2583 C CA . ALA A 1 354 ? 20.042 2.797 -23.970 1.00 93.12 354 ALA A CA 1
ATOM 2584 C C . ALA A 1 354 ? 20.442 4.222 -23.570 1.00 93.12 354 ALA A C 1
ATOM 2586 O O . ALA A 1 354 ? 19.579 5.049 -23.287 1.00 93.12 354 ALA A O 1
ATOM 2587 N N . ARG A 1 355 ? 21.735 4.557 -23.643 1.00 94.88 355 ARG A N 1
ATOM 2588 C CA . ARG A 1 355 ? 22.252 5.896 -23.338 1.00 94.88 355 ARG A CA 1
ATOM 2589 C C . ARG A 1 355 ? 21.681 6.961 -24.271 1.00 94.88 355 ARG A C 1
ATOM 2591 O O . ARG A 1 355 ? 21.295 8.026 -23.805 1.00 94.88 355 ARG A O 1
ATOM 2598 N N . GLN A 1 356 ? 21.580 6.679 -25.568 1.00 94.00 356 GLN A N 1
ATOM 2599 C CA . GLN A 1 356 ? 21.009 7.604 -26.546 1.00 94.00 356 GLN A CA 1
ATOM 2600 C C . GLN A 1 356 ? 19.519 7.865 -26.292 1.00 94.00 356 GLN A C 1
ATOM 2602 O O . GLN A 1 356 ? 19.096 9.016 -26.264 1.00 94.00 356 GLN A O 1
ATOM 2607 N N . THR A 1 357 ? 18.724 6.811 -26.095 1.00 94.56 357 THR A N 1
ATOM 2608 C CA . THR A 1 357 ? 17.261 6.926 -25.944 1.00 94.56 357 THR A CA 1
ATOM 2609 C C . THR A 1 357 ? 16.832 7.461 -24.578 1.00 94.56 357 THR A C 1
ATOM 2611 O O . THR A 1 357 ? 15.731 7.984 -24.448 1.00 94.56 357 THR A O 1
ATOM 2614 N N . THR A 1 358 ? 17.704 7.376 -23.571 1.00 95.94 358 THR A N 1
ATOM 2615 C CA . THR A 1 358 ? 17.485 7.970 -22.241 1.00 95.94 358 THR A CA 1
ATOM 2616 C C . THR A 1 358 ? 18.126 9.343 -22.067 1.00 95.94 358 THR A C 1
ATOM 2618 O O . THR A 1 358 ? 17.967 9.957 -21.017 1.00 95.94 358 THR A O 1
ATOM 2621 N N . GLY A 1 359 ? 18.894 9.820 -23.051 1.00 94.88 359 GLY A N 1
ATOM 2622 C CA . GLY A 1 359 ? 19.705 11.031 -22.904 1.00 94.88 359 GLY A CA 1
ATOM 2623 C C . GLY A 1 359 ? 20.823 10.908 -21.859 1.00 94.88 359 GLY A C 1
ATOM 2624 O O . GLY A 1 359 ? 21.385 11.920 -21.456 1.00 94.88 359 GLY A O 1
ATOM 2625 N N . GLY A 1 360 ? 21.153 9.687 -21.422 1.00 95.38 360 GLY A N 1
ATOM 2626 C CA . GLY A 1 360 ? 22.135 9.434 -20.370 1.00 95.38 360 GLY A CA 1
ATOM 2627 C C . GLY A 1 360 ? 21.640 9.741 -18.957 1.00 95.38 360 GLY A C 1
ATOM 2628 O O . GLY A 1 360 ? 22.483 9.921 -18.087 1.00 95.38 360 GLY A O 1
ATOM 2629 N N . ALA A 1 361 ? 20.322 9.791 -18.745 1.00 96.38 361 ALA A N 1
ATOM 2630 C CA . ALA A 1 361 ? 19.729 10.135 -17.459 1.00 96.38 361 ALA A CA 1
ATOM 2631 C C . ALA A 1 361 ? 20.112 9.171 -16.321 1.00 96.38 361 ALA A C 1
ATOM 2633 O O . ALA A 1 361 ? 20.243 7.953 -16.518 1.00 96.38 361 ALA A O 1
ATOM 2634 N N . ASP A 1 362 ? 20.198 9.725 -15.116 1.00 96.81 362 ASP A N 1
ATOM 2635 C CA . ASP A 1 362 ? 20.249 8.991 -13.854 1.00 96.81 362 ASP A CA 1
ATOM 2636 C C . ASP A 1 362 ? 18.836 8.765 -13.290 1.00 96.81 362 ASP A C 1
ATOM 2638 O O . ASP A 1 362 ? 17.900 9.523 -13.554 1.00 96.81 362 ASP A O 1
ATOM 2642 N N . PHE A 1 363 ? 18.659 7.743 -12.443 1.00 94.44 363 PHE A N 1
ATOM 2643 C CA . PHE A 1 363 ? 17.348 7.439 -11.836 1.00 94.44 363 PHE A CA 1
ATOM 2644 C C . PHE A 1 363 ? 16.724 8.628 -11.082 1.00 94.44 363 PHE A C 1
ATOM 2646 O O . PHE A 1 363 ? 15.501 8.743 -11.024 1.00 94.44 363 PHE A O 1
ATOM 2653 N N . GLY A 1 364 ? 17.550 9.509 -10.504 1.00 90.50 364 GLY A N 1
ATOM 2654 C CA . GLY A 1 364 ? 17.093 10.697 -9.776 1.00 90.50 364 GLY A CA 1
ATOM 2655 C C . GLY A 1 364 ? 16.498 11.798 -10.662 1.00 90.50 364 GLY A C 1
ATOM 2656 O O . GLY A 1 364 ? 15.840 12.694 -10.141 1.00 90.50 364 GLY A O 1
ATOM 2657 N N . GLU A 1 365 ? 16.707 11.729 -11.979 1.00 93.50 365 GLU A N 1
ATOM 2658 C CA . GLU A 1 365 ? 16.215 12.704 -12.963 1.00 93.50 365 GLU A CA 1
ATOM 2659 C C . GLU A 1 365 ? 14.881 12.274 -13.602 1.00 93.50 365 GLU A C 1
ATOM 2661 O O . GLU A 1 365 ? 14.272 13.026 -14.366 1.00 93.50 365 GLU A O 1
ATOM 2666 N N . LEU A 1 366 ? 14.412 11.061 -13.295 1.00 93.88 366 LEU A N 1
ATOM 2667 C CA . LEU A 1 366 ? 13.173 10.509 -13.834 1.00 93.88 366 LEU A CA 1
ATOM 2668 C C . LEU A 1 366 ? 11.944 11.222 -13.257 1.00 93.88 366 LEU A C 1
ATOM 2670 O O . LEU A 1 366 ? 11.879 11.543 -12.070 1.00 93.88 366 LEU A O 1
ATOM 2674 N N . ARG A 1 367 ? 10.919 11.416 -14.095 1.00 91.38 367 ARG A N 1
ATOM 2675 C CA . ARG A 1 367 ? 9.641 12.019 -13.679 1.00 91.38 367 ARG A CA 1
ATOM 2676 C C . ARG A 1 367 ? 8.825 11.078 -12.803 1.00 91.38 367 ARG A C 1
ATOM 2678 O O . ARG A 1 367 ? 8.133 11.531 -11.891 1.00 91.38 367 ARG A O 1
ATOM 2685 N N . THR A 1 368 ? 8.918 9.781 -13.083 1.00 92.25 368 THR A N 1
ATOM 2686 C CA . THR A 1 368 ? 8.250 8.726 -12.320 1.00 92.25 368 THR A CA 1
ATOM 2687 C C . THR A 1 368 ? 9.297 7.757 -11.773 1.00 92.25 368 THR A C 1
ATOM 2689 O O . THR A 1 368 ? 10.158 7.319 -12.537 1.00 92.25 368 THR A O 1
ATOM 2692 N N . PRO A 1 369 ? 9.239 7.384 -10.480 1.00 93.88 369 PRO A N 1
ATOM 2693 C CA . PRO A 1 369 ? 10.128 6.378 -9.912 1.00 93.88 369 PRO A CA 1
ATOM 2694 C C . PRO A 1 369 ? 10.120 5.075 -10.720 1.00 93.88 369 PRO A C 1
ATOM 2696 O O . PRO A 1 369 ? 9.059 4.494 -10.965 1.00 93.88 369 PRO A O 1
ATOM 2699 N N . LEU A 1 370 ? 11.314 4.617 -11.098 1.00 97.31 370 LEU A N 1
ATOM 2700 C CA . LEU A 1 370 ? 11.537 3.413 -11.892 1.00 97.31 370 LEU A CA 1
ATOM 2701 C C . LEU A 1 370 ? 12.313 2.369 -11.091 1.00 97.31 370 LEU A C 1
ATOM 2703 O O . LEU A 1 370 ? 13.293 2.690 -10.421 1.00 97.31 370 LEU A O 1
ATOM 2707 N N . ILE A 1 371 ? 11.909 1.111 -11.236 1.00 97.75 371 ILE A N 1
ATOM 2708 C CA . ILE A 1 371 ? 12.627 -0.059 -10.739 1.00 97.75 371 ILE A CA 1
ATOM 2709 C C . ILE A 1 371 ? 12.939 -0.961 -11.929 1.00 97.75 371 ILE A C 1
ATOM 2711 O O . ILE A 1 371 ? 12.039 -1.542 -12.536 1.00 97.75 371 ILE A O 1
ATOM 2715 N N . LEU A 1 372 ? 14.217 -1.100 -12.266 1.00 97.56 372 LEU A N 1
ATOM 2716 C CA . LEU A 1 372 ? 14.650 -2.070 -13.270 1.00 97.56 372 LEU A CA 1
ATOM 2717 C C . LEU A 1 372 ? 15.074 -3.352 -12.569 1.00 97.56 372 LEU A C 1
ATOM 2719 O O . LEU A 1 372 ? 15.963 -3.330 -11.716 1.00 97.56 372 LEU A O 1
ATOM 2723 N N . LEU A 1 373 ? 14.411 -4.462 -12.896 1.00 95.69 373 LEU A N 1
ATOM 2724 C CA . LEU A 1 373 ? 14.659 -5.740 -12.242 1.00 95.69 373 LEU A CA 1
ATOM 2725 C C . LEU A 1 373 ? 15.647 -6.587 -13.047 1.00 95.69 373 LEU A C 1
ATOM 2727 O O . LEU A 1 373 ? 15.391 -6.936 -14.201 1.00 95.69 373 LEU A O 1
ATOM 2731 N N . ALA A 1 374 ? 16.746 -6.955 -12.393 1.00 95.38 374 ALA A N 1
ATOM 2732 C CA . ALA A 1 374 ? 17.677 -7.991 -12.825 1.00 95.38 374 ALA A CA 1
ATOM 2733 C C . ALA A 1 374 ? 17.646 -9.175 -11.837 1.00 95.38 374 ALA A C 1
ATOM 2735 O O . ALA A 1 374 ? 16.978 -9.119 -10.803 1.00 95.38 374 ALA A O 1
ATOM 2736 N N . ALA A 1 375 ? 18.369 -10.247 -12.142 1.00 94.06 375 ALA A N 1
ATOM 2737 C CA . ALA A 1 375 ? 18.644 -11.351 -11.229 1.00 94.06 375 ALA A CA 1
ATOM 2738 C C . ALA A 1 375 ? 20.144 -11.402 -10.914 1.00 94.06 375 ALA A C 1
ATOM 2740 O O . ALA A 1 375 ? 20.967 -11.367 -11.829 1.00 94.06 375 ALA A O 1
ATOM 2741 N N . ASP A 1 376 ? 20.499 -11.492 -9.632 1.00 94.25 376 ASP A N 1
ATOM 2742 C CA . ASP A 1 376 ? 21.881 -11.686 -9.192 1.00 94.25 376 ASP A CA 1
ATOM 2743 C C . ASP A 1 376 ? 22.206 -13.180 -9.155 1.00 94.25 376 ASP A C 1
ATOM 2745 O O . ASP A 1 376 ? 21.622 -13.942 -8.383 1.00 94.25 376 ASP A O 1
ATOM 2749 N N . LEU A 1 377 ? 23.144 -13.608 -9.998 1.00 90.56 377 LEU A N 1
ATOM 2750 C CA . LEU A 1 377 ? 23.572 -15.002 -10.077 1.00 90.56 377 LEU A CA 1
ATOM 2751 C C . LEU A 1 377 ? 24.361 -15.454 -8.846 1.00 90.56 377 LEU A C 1
ATOM 2753 O O . LEU A 1 377 ? 24.294 -16.631 -8.493 1.00 90.56 377 LEU A O 1
ATOM 2757 N N . GLU A 1 378 ? 25.105 -14.547 -8.211 1.00 90.56 378 GLU A N 1
ATOM 2758 C CA . GLU A 1 378 ? 25.903 -14.882 -7.028 1.00 90.56 378 GLU A CA 1
ATOM 2759 C C . GLU A 1 378 ? 24.992 -14.983 -5.799 1.00 90.56 378 GLU A C 1
ATOM 2761 O O . GLU A 1 378 ? 25.022 -15.975 -5.070 1.00 90.56 378 GLU A O 1
ATOM 2766 N N . GLY A 1 379 ? 24.110 -13.994 -5.622 1.00 88.12 379 GLY A N 1
ATOM 2767 C CA . GLY A 1 379 ? 23.120 -13.967 -4.540 1.00 88.12 379 GLY A CA 1
ATOM 2768 C C . GLY A 1 379 ? 21.922 -14.903 -4.736 1.00 88.12 379 GLY A C 1
ATOM 2769 O O . GLY A 1 379 ? 21.216 -15.196 -3.773 1.00 88.12 379 GLY A O 1
ATOM 2770 N N . ARG A 1 380 ? 21.690 -15.387 -5.966 1.00 89.62 380 ARG A N 1
ATOM 2771 C CA . ARG A 1 380 ? 20.523 -16.196 -6.376 1.00 89.62 380 ARG A CA 1
ATOM 2772 C C . ARG A 1 380 ? 19.188 -15.546 -6.010 1.00 89.62 380 ARG A C 1
ATOM 2774 O O . ARG A 1 380 ? 18.258 -16.219 -5.570 1.00 89.62 380 ARG A O 1
ATOM 2781 N N . CYS A 1 381 ? 19.102 -14.233 -6.182 1.00 91.69 381 CYS A N 1
ATOM 2782 C CA . CYS A 1 381 ? 17.949 -13.441 -5.780 1.00 91.69 381 CYS A CA 1
ATOM 2783 C C . CYS A 1 381 ? 17.601 -12.365 -6.822 1.00 91.69 381 CYS A C 1
ATOM 2785 O O . CYS A 1 381 ? 18.449 -11.992 -7.643 1.00 91.69 381 CYS A O 1
ATOM 2787 N N . PRO A 1 382 ? 16.359 -11.849 -6.811 1.00 92.44 382 PRO A N 1
ATOM 2788 C CA . PRO A 1 382 ? 16.015 -10.649 -7.562 1.00 92.44 382 PRO A CA 1
ATOM 2789 C C . PRO A 1 382 ? 16.868 -9.456 -7.111 1.00 92.44 382 PRO A C 1
ATOM 2791 O O . PRO A 1 382 ? 17.087 -9.243 -5.920 1.00 92.44 382 PRO A O 1
ATOM 2794 N N . ALA A 1 383 ? 17.323 -8.660 -8.072 1.00 94.75 383 ALA A N 1
ATOM 2795 C CA . ALA A 1 383 ? 18.181 -7.501 -7.867 1.00 94.75 383 ALA A CA 1
ATOM 2796 C C . ALA A 1 383 ? 17.497 -6.243 -8.432 1.00 94.75 383 ALA A C 1
ATOM 2798 O O . ALA A 1 383 ? 17.714 -5.896 -9.599 1.00 94.75 383 ALA A O 1
ATOM 2799 N N . PRO A 1 384 ? 16.639 -5.564 -7.645 1.00 95.12 384 PRO A N 1
ATOM 2800 C CA . PRO A 1 384 ? 16.029 -4.307 -8.064 1.00 95.12 384 PRO A CA 1
ATOM 2801 C C . PRO A 1 384 ? 17.090 -3.205 -8.168 1.00 95.12 384 PRO A C 1
ATOM 2803 O O . PRO A 1 384 ? 17.983 -3.085 -7.327 1.00 95.12 384 PRO A O 1
ATOM 2806 N N . MET A 1 385 ? 16.994 -2.385 -9.212 1.00 96.06 385 MET A N 1
ATOM 2807 C CA . MET A 1 385 ? 17.901 -1.269 -9.473 1.00 96.06 385 MET A CA 1
ATOM 2808 C C . MET A 1 385 ? 17.103 0.028 -9.560 1.00 96.06 385 MET A C 1
ATOM 2810 O O . MET A 1 385 ? 16.148 0.112 -10.330 1.00 96.06 385 MET A O 1
ATOM 2814 N N . MET A 1 386 ? 17.496 1.013 -8.749 1.00 94.19 386 MET A N 1
ATOM 2815 C CA . MET A 1 386 ? 16.775 2.284 -8.573 1.00 94.19 386 MET A CA 1
ATOM 2816 C C . MET A 1 386 ? 17.711 3.502 -8.480 1.00 94.19 386 MET A C 1
ATOM 2818 O O . MET A 1 386 ? 17.268 4.600 -8.155 1.00 94.19 386 MET A O 1
ATOM 2822 N N . THR A 1 387 ? 19.017 3.316 -8.686 1.00 93.69 387 THR A N 1
ATOM 2823 C CA . THR A 1 387 ? 20.041 4.360 -8.542 1.00 93.69 387 THR A CA 1
ATOM 2824 C C . THR A 1 387 ? 21.128 4.210 -9.604 1.00 93.69 387 THR A C 1
ATOM 2826 O O . THR A 1 387 ? 21.314 3.125 -10.160 1.00 93.69 387 THR A O 1
ATOM 2829 N N . GLY A 1 388 ? 21.849 5.304 -9.865 1.00 94.12 388 GLY A N 1
ATOM 2830 C CA . GLY A 1 388 ? 22.907 5.377 -10.876 1.00 94.12 388 GLY A CA 1
ATOM 2831 C C . GLY A 1 388 ? 22.385 5.656 -12.292 1.00 94.12 388 GLY A C 1
ATOM 2832 O O . GLY A 1 388 ? 21.244 6.111 -12.437 1.00 94.12 388 GLY A O 1
ATOM 2833 N N . PRO A 1 389 ? 23.196 5.361 -13.322 1.00 96.44 389 PRO A N 1
ATOM 2834 C CA . PRO A 1 389 ? 22.813 5.592 -14.707 1.00 96.44 389 PRO A CA 1
ATOM 2835 C C . PRO A 1 389 ? 21.752 4.599 -15.178 1.00 96.44 389 PRO A C 1
ATOM 2837 O O . PRO A 1 389 ? 21.925 3.380 -15.093 1.00 96.44 389 PRO A O 1
ATOM 2840 N N . VAL A 1 390 ? 20.648 5.108 -15.731 1.00 97.12 390 VAL A N 1
ATOM 2841 C CA . VAL A 1 390 ? 19.509 4.270 -16.148 1.00 97.12 390 VAL A CA 1
ATOM 2842 C C . VAL A 1 390 ? 19.910 3.304 -17.265 1.00 97.12 390 VAL A C 1
ATOM 2844 O O . VAL A 1 390 ? 19.488 2.149 -17.272 1.00 97.12 390 VAL A O 1
ATOM 2847 N N . HIS A 1 391 ? 20.770 3.745 -18.185 1.00 95.44 391 HIS A N 1
ATOM 2848 C CA . HIS A 1 391 ? 21.209 2.939 -19.321 1.00 95.44 391 HIS A CA 1
ATOM 2849 C C . HIS A 1 391 ? 21.979 1.671 -18.912 1.00 95.44 391 HIS A C 1
ATOM 2851 O O . HIS A 1 391 ? 21.744 0.616 -19.498 1.00 95.44 391 HIS A O 1
ATOM 2857 N N . GLU A 1 392 ? 22.825 1.727 -17.878 1.00 94.75 392 GLU A N 1
ATOM 2858 C CA . GLU A 1 392 ? 23.515 0.541 -17.346 1.00 94.75 392 GLU A CA 1
ATOM 2859 C C . GLU A 1 392 ? 22.513 -0.478 -16.789 1.00 94.75 392 GLU A C 1
ATOM 2861 O O . GLU A 1 392 ? 22.577 -1.675 -17.082 1.00 94.75 392 GLU A O 1
ATOM 2866 N N . ALA A 1 393 ? 21.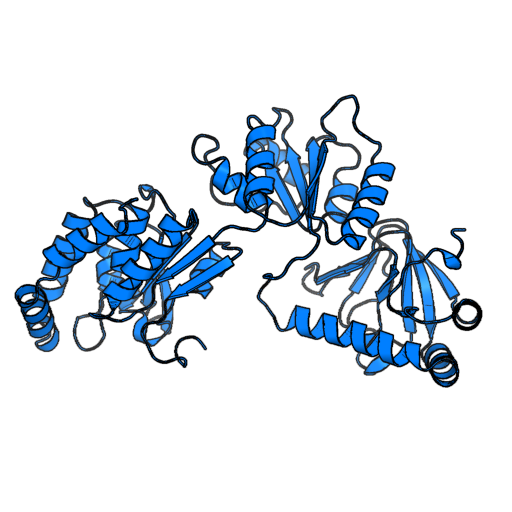528 0.007 -16.031 1.00 95.62 393 ALA A N 1
ATOM 2867 C CA . ALA A 1 393 ? 20.468 -0.819 -15.473 1.00 95.62 393 ALA A CA 1
ATOM 2868 C C . ALA A 1 393 ? 19.572 -1.437 -16.568 1.00 95.62 393 ALA A C 1
ATOM 2870 O O . ALA A 1 393 ? 19.166 -2.594 -16.450 1.00 95.62 393 ALA A O 1
ATOM 2871 N N . MET A 1 394 ? 19.304 -0.720 -17.665 1.00 95.19 394 MET A N 1
ATOM 2872 C CA . MET A 1 394 ? 18.568 -1.252 -18.824 1.00 95.19 394 MET A CA 1
ATOM 2873 C C . MET A 1 394 ? 19.318 -2.394 -19.518 1.00 95.19 394 MET A C 1
ATOM 2875 O O . MET A 1 394 ? 18.694 -3.375 -19.930 1.00 95.19 394 MET A O 1
ATOM 2879 N N . VAL A 1 395 ? 20.646 -2.288 -19.638 1.00 92.25 395 VAL A N 1
ATOM 2880 C CA . VAL A 1 395 ? 21.489 -3.353 -20.204 1.00 92.25 395 VAL A CA 1
ATOM 2881 C C . VAL A 1 395 ? 21.508 -4.562 -19.273 1.00 92.25 395 VAL A C 1
ATOM 2883 O O . VAL A 1 395 ? 21.238 -5.678 -19.719 1.00 92.25 395 VAL A O 1
ATOM 2886 N N . ALA A 1 396 ? 21.739 -4.355 -17.974 1.00 93.31 396 ALA A N 1
ATOM 2887 C CA . ALA A 1 396 ? 21.728 -5.432 -16.984 1.00 93.31 396 ALA A CA 1
ATOM 2888 C C . ALA A 1 396 ? 20.389 -6.193 -16.974 1.00 93.31 396 ALA A C 1
ATOM 2890 O O . ALA A 1 396 ? 20.375 -7.423 -17.022 1.00 93.31 396 ALA A O 1
ATOM 2891 N N . ALA A 1 397 ? 19.263 -5.472 -17.008 1.00 91.62 397 ALA A N 1
ATOM 2892 C CA . ALA A 1 397 ? 17.921 -6.055 -17.022 1.00 91.62 397 ALA A CA 1
ATOM 2893 C C . ALA A 1 397 ? 17.569 -6.803 -18.323 1.00 91.62 397 ALA A C 1
ATOM 2895 O O . ALA A 1 397 ? 16.614 -7.573 -18.318 1.00 91.62 397 ALA A O 1
ATOM 2896 N N . MET A 1 398 ? 18.319 -6.603 -19.415 1.00 87.94 398 MET A N 1
ATOM 2897 C CA . MET A 1 398 ? 18.133 -7.276 -20.713 1.00 87.94 398 MET A CA 1
ATOM 2898 C C . MET A 1 398 ? 19.285 -8.244 -21.054 1.00 87.94 398 MET A C 1
ATOM 2900 O O . MET A 1 398 ? 19.388 -8.755 -22.171 1.00 87.94 398 MET A O 1
ATOM 2904 N N . THR A 1 399 ? 20.162 -8.531 -20.089 1.00 88.88 399 THR A N 1
ATOM 2905 C CA . THR A 1 399 ? 21.286 -9.461 -20.252 1.00 88.88 399 THR A CA 1
ATOM 2906 C C . THR A 1 399 ? 20.797 -10.907 -20.129 1.00 88.88 399 THR A C 1
ATOM 2908 O O . THR A 1 399 ? 20.919 -11.543 -19.083 1.00 88.88 399 THR A O 1
ATOM 2911 N N . VAL A 1 400 ? 20.181 -11.432 -21.190 1.00 85.38 400 VAL A N 1
ATOM 2912 C CA . VAL A 1 400 ? 19.594 -12.782 -21.200 1.00 85.38 400 VAL A CA 1
ATOM 2913 C C . VAL A 1 400 ? 20.687 -13.862 -21.084 1.00 85.38 400 VAL A C 1
ATOM 2915 O O . VAL A 1 400 ? 21.581 -13.913 -21.940 1.00 85.38 400 VAL A O 1
ATOM 2918 N N . PRO A 1 401 ? 20.621 -14.767 -20.082 1.00 82.31 401 PRO A N 1
ATOM 2919 C CA . PRO A 1 401 ? 21.567 -15.873 -19.952 1.00 82.31 401 PRO A CA 1
ATOM 2920 C C . PRO A 1 401 ? 21.650 -16.734 -21.216 1.00 82.31 401 PRO A C 1
ATOM 2922 O O . PRO A 1 401 ? 20.634 -17.111 -21.795 1.00 82.31 401 PRO A O 1
ATOM 2925 N N . GLY A 1 402 ? 22.874 -17.056 -21.637 1.00 78.50 402 GLY A N 1
ATOM 2926 C CA . GLY A 1 402 ? 23.135 -17.827 -22.858 1.00 78.50 402 GLY A CA 1
ATOM 2927 C C . GLY A 1 402 ? 23.151 -16.999 -24.148 1.00 78.50 402 GLY A C 1
ATOM 2928 O O . GLY A 1 402 ? 23.624 -17.508 -25.158 1.00 78.50 402 GLY A O 1
ATOM 2929 N N . LEU A 1 403 ? 22.702 -15.737 -24.112 1.00 77.75 403 LEU A N 1
ATOM 2930 C CA . LEU A 1 403 ? 22.853 -14.778 -25.214 1.00 77.75 403 LEU A CA 1
ATOM 2931 C C . LEU A 1 403 ? 23.881 -13.689 -24.903 1.00 77.75 403 LEU A C 1
ATOM 2933 O O . LEU A 1 403 ? 24.583 -13.240 -25.793 1.00 77.75 403 LEU A O 1
ATOM 2937 N N . TYR A 1 404 ? 23.995 -13.239 -23.657 1.00 81.44 404 TYR A N 1
ATOM 2938 C CA . TYR A 1 404 ? 24.938 -12.173 -23.314 1.00 81.44 404 TYR A CA 1
ATOM 2939 C C . TYR A 1 404 ? 25.747 -12.534 -22.066 1.00 81.44 404 TYR A C 1
ATOM 2941 O O . TYR A 1 404 ? 25.247 -13.252 -21.191 1.00 81.44 404 TYR A O 1
ATOM 2949 N N . PRO A 1 405 ? 27.007 -12.067 -21.964 1.00 83.69 405 PRO A N 1
ATOM 2950 C CA . PRO A 1 405 ? 27.773 -12.206 -20.734 1.00 83.69 405 PRO A CA 1
ATOM 2951 C C . PRO A 1 405 ? 27.091 -11.425 -19.605 1.00 83.69 405 PRO A C 1
ATOM 2953 O O . PRO A 1 405 ? 26.611 -10.318 -19.824 1.00 83.69 405 PRO A O 1
ATOM 2956 N N . ALA A 1 406 ? 27.076 -11.990 -18.393 1.00 88.62 406 ALA A N 1
ATOM 2957 C CA . ALA A 1 406 ? 26.463 -11.348 -17.229 1.00 88.62 406 ALA A CA 1
ATOM 2958 C C . ALA A 1 406 ? 27.055 -9.951 -16.972 1.00 88.62 406 ALA A C 1
ATOM 2960 O O . ALA A 1 406 ? 28.280 -9.786 -16.943 1.00 88.62 406 ALA A O 1
ATOM 2961 N N . PHE A 1 407 ? 26.185 -8.974 -16.722 1.00 90.75 407 PHE A N 1
ATOM 2962 C CA . PHE A 1 407 ? 26.572 -7.608 -16.405 1.00 90.75 407 PHE A CA 1
ATOM 2963 C C . PHE A 1 407 ? 27.201 -7.562 -15.009 1.00 90.75 407 PHE A C 1
ATOM 2965 O O . PHE A 1 407 ? 26.663 -8.127 -14.055 1.00 90.75 407 PHE A O 1
ATOM 2972 N N . ARG A 1 408 ? 28.355 -6.907 -14.864 1.00 90.62 408 ARG A N 1
ATOM 2973 C CA . ARG A 1 408 ? 29.061 -6.828 -13.578 1.00 90.62 408 ARG A CA 1
ATOM 2974 C C . ARG A 1 408 ? 28.836 -5.478 -12.925 1.00 90.62 408 ARG A C 1
ATOM 2976 O O . ARG A 1 408 ? 29.186 -4.454 -13.499 1.00 90.62 408 ARG A O 1
ATOM 2983 N N . ARG A 1 409 ? 28.342 -5.496 -11.687 1.00 88.94 409 ARG A N 1
ATOM 2984 C CA . ARG A 1 409 ? 28.207 -4.303 -10.845 1.00 88.94 409 ARG A CA 1
ATOM 2985 C C . ARG A 1 409 ? 28.798 -4.582 -9.469 1.00 88.94 409 ARG A C 1
ATOM 2987 O O . ARG A 1 409 ? 28.180 -5.243 -8.636 1.00 88.94 409 ARG A O 1
ATOM 2994 N N . GLY A 1 410 ? 30.022 -4.110 -9.241 1.00 88.19 410 GLY A N 1
ATOM 2995 C CA . GLY A 1 410 ? 30.786 -4.471 -8.046 1.00 88.19 410 GLY A CA 1
ATOM 2996 C C . GLY A 1 410 ? 31.011 -5.986 -7.977 1.00 88.19 410 GLY A C 1
ATOM 2997 O O . GLY A 1 410 ? 31.607 -6.558 -8.885 1.00 88.19 410 GLY A O 1
ATOM 2998 N N . GLN A 1 411 ? 30.519 -6.626 -6.912 1.00 88.38 411 GLN A N 1
ATOM 2999 C CA . GLN A 1 411 ? 30.576 -8.086 -6.734 1.00 88.38 411 GLN A CA 1
ATOM 3000 C C . GLN A 1 411 ? 29.393 -8.828 -7.378 1.00 88.38 411 GLN A C 1
ATOM 3002 O O . GLN A 1 411 ? 29.427 -10.050 -7.477 1.00 88.38 411 GLN A O 1
ATOM 3007 N N . GLN A 1 412 ? 28.352 -8.115 -7.818 1.00 92.44 412 GLN A N 1
ATOM 3008 C CA . GLN A 1 412 ? 27.166 -8.742 -8.397 1.00 92.44 412 GLN A CA 1
ATOM 3009 C C . GLN A 1 412 ? 27.405 -9.153 -9.848 1.00 92.44 412 GLN A C 1
ATOM 3011 O O . GLN A 1 412 ? 28.028 -8.419 -10.628 1.00 92.44 412 GLN A O 1
ATOM 3016 N N . ARG A 1 413 ? 26.820 -10.291 -10.231 1.00 93.94 413 ARG A N 1
ATOM 3017 C CA . ARG A 1 413 ? 26.698 -10.718 -11.628 1.00 93.94 413 ARG A CA 1
ATOM 3018 C C . ARG A 1 413 ? 25.232 -10.763 -12.006 1.00 93.94 413 ARG A C 1
ATOM 3020 O O . ARG A 1 413 ? 24.517 -11.689 -11.639 1.00 93.94 413 ARG A O 1
ATOM 3027 N N . LEU A 1 414 ? 24.816 -9.747 -12.744 1.00 94.44 414 LEU A N 1
ATOM 3028 C CA . LEU A 1 414 ? 23.431 -9.474 -13.068 1.00 94.44 414 LEU A CA 1
ATOM 3029 C C . LEU A 1 414 ? 23.070 -10.034 -14.443 1.00 94.44 414 LEU A C 1
ATOM 3031 O O . LEU A 1 414 ? 23.831 -9.912 -15.407 1.00 94.44 414 LEU A O 1
ATOM 3035 N N . VAL A 1 415 ? 21.894 -10.639 -14.519 1.00 93.12 415 VAL A N 1
ATOM 3036 C CA . VAL A 1 415 ? 21.272 -11.111 -15.758 1.00 93.12 415 VAL A CA 1
ATOM 3037 C C . VAL A 1 415 ? 19.804 -10.696 -15.809 1.00 93.12 415 VAL A C 1
ATOM 3039 O O . VAL A 1 415 ? 19.249 -10.230 -14.814 1.00 93.12 415 VAL A O 1
ATOM 3042 N N . ASP A 1 416 ? 19.169 -10.879 -16.962 1.00 91.69 416 ASP A N 1
ATOM 3043 C CA . ASP A 1 416 ? 17.742 -10.624 -17.157 1.00 91.69 416 ASP A CA 1
ATOM 3044 C C . ASP A 1 416 ? 16.905 -11.382 -16.112 1.00 91.69 416 ASP A C 1
ATOM 3046 O O . ASP A 1 416 ? 17.057 -12.594 -15.933 1.00 91.69 416 ASP A O 1
ATOM 3050 N N . ALA A 1 417 ? 16.015 -10.665 -15.418 1.00 87.19 417 ALA A N 1
ATOM 3051 C CA . ALA A 1 417 ? 15.182 -11.226 -14.359 1.00 87.19 417 ALA A CA 1
ATOM 3052 C C . ALA A 1 417 ? 14.126 -12.223 -14.855 1.00 87.19 417 ALA A C 1
ATOM 3054 O O . ALA A 1 417 ? 13.516 -12.888 -14.023 1.00 87.19 417 ALA A O 1
ATOM 3055 N N . VAL A 1 418 ? 13.936 -12.399 -16.168 1.00 85.75 418 VAL A N 1
ATOM 3056 C CA . VAL A 1 418 ? 13.020 -13.403 -16.741 1.00 85.75 418 VAL A CA 1
ATOM 3057 C C . VAL A 1 418 ? 13.248 -14.825 -16.206 1.00 85.75 418 VAL A C 1
ATOM 3059 O O . VAL A 1 418 ? 12.337 -15.645 -16.238 1.00 85.75 418 VAL A O 1
ATOM 3062 N N . VAL A 1 419 ? 14.443 -15.131 -15.690 1.00 80.56 419 VAL A N 1
ATOM 3063 C CA . VAL A 1 419 ? 14.764 -16.443 -15.103 1.00 80.56 419 VAL A CA 1
ATOM 3064 C C . VAL A 1 419 ? 14.255 -16.643 -13.670 1.00 80.56 419 VAL A C 1
ATOM 3066 O O . VAL A 1 419 ? 14.209 -17.783 -13.217 1.00 80.56 419 VAL A O 1
ATOM 3069 N N . LEU A 1 420 ? 13.890 -15.570 -12.960 1.00 83.31 420 LEU A N 1
ATOM 3070 C CA . LEU A 1 420 ? 13.383 -15.621 -11.580 1.00 83.31 420 LEU A CA 1
ATOM 3071 C C . LEU A 1 420 ? 12.025 -14.929 -11.439 1.00 83.31 420 LEU A C 1
ATOM 3073 O O . LEU A 1 420 ? 11.084 -15.508 -10.913 1.00 83.31 420 LEU A O 1
ATOM 3077 N N . THR A 1 421 ? 11.924 -13.690 -11.913 1.00 83.81 421 THR A N 1
ATOM 3078 C CA . THR A 1 421 ? 10.764 -12.815 -11.727 1.00 83.81 421 THR A CA 1
ATOM 3079 C C . THR A 1 421 ? 10.451 -12.109 -13.050 1.00 83.81 421 THR A C 1
ATOM 3081 O O . THR A 1 421 ? 10.889 -10.978 -13.277 1.00 83.81 421 THR A O 1
ATOM 3084 N N . PRO A 1 422 ? 9.695 -12.761 -13.955 1.00 86.06 422 PRO A N 1
ATOM 3085 C CA . PRO A 1 422 ? 9.400 -12.206 -15.274 1.00 86.06 422 PRO A CA 1
ATOM 3086 C C . PRO A 1 422 ? 8.518 -10.958 -15.238 1.00 86.06 422 PRO A C 1
ATOM 3088 O O . PRO A 1 422 ? 8.535 -10.176 -16.186 1.00 86.06 422 PRO A O 1
ATOM 3091 N N . VAL A 1 423 ? 7.735 -10.775 -14.171 1.00 91.62 423 VAL A N 1
ATOM 3092 C CA . VAL A 1 423 ? 6.869 -9.610 -13.967 1.00 91.62 423 VAL A CA 1
ATOM 3093 C C . VAL A 1 423 ? 7.134 -9.035 -12.569 1.00 91.62 423 VAL A C 1
ATOM 3095 O O . VAL A 1 423 ? 6.837 -9.701 -11.581 1.00 91.62 423 VAL A O 1
ATOM 3098 N N . PRO A 1 424 ? 7.695 -7.819 -12.448 1.00 92.56 424 PRO A N 1
ATOM 3099 C CA . PRO A 1 424 ? 8.216 -7.299 -11.180 1.00 92.56 424 PRO A CA 1
ATOM 3100 C C . PRO A 1 424 ? 7.136 -6.646 -10.291 1.00 92.56 424 PRO A C 1
ATOM 3102 O O . PRO A 1 424 ? 7.305 -5.514 -9.838 1.00 92.56 424 PRO A O 1
ATOM 3105 N N . SER A 1 425 ? 6.014 -7.327 -10.045 1.00 91.81 425 SER A N 1
ATOM 3106 C CA . SER A 1 425 ? 4.893 -6.778 -9.256 1.00 91.81 425 SER A CA 1
ATOM 3107 C C . SER A 1 425 ? 5.271 -6.523 -7.794 1.00 91.81 425 SER A C 1
ATOM 3109 O O . SER A 1 425 ? 4.978 -5.455 -7.259 1.00 91.81 425 SER A O 1
ATOM 3111 N N . ASP A 1 426 ? 5.991 -7.456 -7.166 1.00 89.56 426 ASP A N 1
ATOM 3112 C CA . ASP A 1 426 ? 6.389 -7.346 -5.755 1.00 89.56 426 ASP A CA 1
ATOM 3113 C C . ASP A 1 426 ? 7.300 -6.145 -5.496 1.00 89.56 426 ASP A C 1
ATOM 3115 O O . ASP A 1 426 ? 7.228 -5.518 -4.440 1.00 89.56 426 ASP A O 1
ATOM 3119 N N . ALA A 1 427 ? 8.113 -5.766 -6.486 1.00 90.38 427 ALA A N 1
ATOM 3120 C CA . ALA A 1 427 ? 8.968 -4.591 -6.392 1.00 90.38 427 ALA A CA 1
ATOM 3121 C C . ALA A 1 427 ? 8.152 -3.291 -6.267 1.00 90.38 427 ALA A C 1
ATOM 3123 O O . ALA A 1 427 ? 8.558 -2.376 -5.555 1.00 90.38 427 ALA A O 1
ATOM 3124 N N . LEU A 1 428 ? 6.982 -3.212 -6.911 1.00 91.00 428 LEU A N 1
ATOM 3125 C CA . LEU A 1 428 ? 6.084 -2.058 -6.801 1.00 91.00 428 LEU A CA 1
ATOM 3126 C C . LEU A 1 428 ? 5.389 -2.007 -5.448 1.00 91.00 428 LEU A C 1
ATOM 3128 O O . LEU A 1 428 ? 5.271 -0.931 -4.864 1.00 91.00 428 LEU A O 1
ATOM 3132 N N . ILE A 1 429 ? 4.961 -3.166 -4.943 1.00 86.94 429 ILE A N 1
ATOM 3133 C CA . ILE A 1 429 ? 4.368 -3.284 -3.608 1.00 86.94 429 ILE A CA 1
ATOM 3134 C C . ILE A 1 429 ? 5.395 -2.836 -2.561 1.00 86.94 429 ILE A C 1
ATOM 3136 O O . ILE A 1 429 ? 5.089 -1.985 -1.729 1.00 86.94 429 ILE A O 1
ATOM 3140 N N . ALA A 1 430 ? 6.639 -3.315 -2.663 1.00 85.56 430 ALA A N 1
ATOM 3141 C CA . ALA A 1 430 ? 7.738 -2.906 -1.790 1.00 85.56 430 ALA A CA 1
ATOM 3142 C C . ALA A 1 430 ? 8.076 -1.406 -1.907 1.00 85.56 430 ALA A C 1
ATOM 3144 O O . ALA A 1 430 ? 8.444 -0.779 -0.918 1.00 85.56 430 ALA A O 1
ATOM 3145 N N . ALA A 1 431 ? 7.909 -0.805 -3.090 1.00 84.12 431 ALA A N 1
ATOM 3146 C CA . ALA A 1 431 ? 8.063 0.638 -3.297 1.00 84.12 431 ALA A CA 1
ATOM 3147 C C . ALA A 1 431 ? 6.871 1.479 -2.793 1.00 84.12 431 ALA A C 1
ATOM 3149 O O . ALA A 1 431 ? 6.927 2.715 -2.811 1.00 84.12 431 ALA A O 1
ATOM 3150 N N . GLY A 1 432 ? 5.805 0.823 -2.325 1.00 85.62 432 GLY A N 1
ATOM 3151 C CA . GLY A 1 432 ? 4.639 1.446 -1.711 1.00 85.62 432 GLY A CA 1
ATOM 3152 C C . GLY A 1 432 ? 3.496 1.757 -2.674 1.00 85.62 432 GLY A C 1
ATOM 3153 O O . GLY A 1 432 ? 2.711 2.661 -2.386 1.00 85.62 432 GLY A O 1
ATOM 3154 N N . ALA A 1 433 ? 3.386 1.065 -3.812 1.00 88.62 433 ALA A N 1
ATOM 3155 C CA . ALA A 1 433 ? 2.178 1.113 -4.636 1.00 88.62 433 ALA A CA 1
ATOM 3156 C C . ALA A 1 433 ? 0.984 0.506 -3.875 1.00 88.62 433 ALA A C 1
ATOM 3158 O O . ALA A 1 433 ? 1.105 -0.561 -3.278 1.00 88.62 433 ALA A O 1
ATOM 3159 N N . ASP A 1 434 ? -0.175 1.165 -3.925 1.00 87.44 434 ASP A N 1
ATOM 3160 C CA . ASP A 1 434 ? -1.398 0.668 -3.277 1.00 87.44 434 ASP A CA 1
ATOM 3161 C C . ASP A 1 434 ? -2.194 -0.238 -4.231 1.00 87.44 434 ASP A C 1
ATOM 3163 O O . ASP A 1 434 ? -2.839 -1.202 -3.821 1.00 87.44 434 ASP A O 1
ATOM 3167 N N . VAL A 1 435 ? -2.127 0.062 -5.532 1.00 89.81 435 VAL A N 1
ATOM 3168 C CA . VAL A 1 435 ? -2.745 -0.715 -6.608 1.00 89.81 435 VAL A CA 1
ATOM 3169 C C . VAL A 1 435 ? -1.673 -1.039 -7.635 1.00 89.81 435 VAL A C 1
ATOM 3171 O O . VAL A 1 435 ? -1.002 -0.136 -8.120 1.00 89.81 435 VAL A O 1
ATOM 3174 N N . THR A 1 436 ? -1.523 -2.313 -7.996 1.00 91.88 436 THR A N 1
ATOM 3175 C CA . THR A 1 436 ? -0.566 -2.741 -9.026 1.00 91.88 436 THR A CA 1
ATOM 3176 C C . THR A 1 436 ? -1.301 -3.276 -10.248 1.00 91.88 436 THR A C 1
ATOM 3178 O O . THR A 1 436 ? -2.157 -4.152 -10.131 1.00 91.88 436 THR A O 1
ATOM 3181 N N . VAL A 1 437 ? -0.946 -2.770 -11.428 1.00 94.88 437 VAL A N 1
ATOM 3182 C CA . VAL A 1 437 ? -1.362 -3.318 -12.723 1.00 94.88 437 VAL A CA 1
ATOM 3183 C C . VAL A 1 437 ? -0.163 -4.018 -13.342 1.00 94.88 437 VAL A C 1
ATOM 3185 O O . VAL A 1 437 ? 0.864 -3.394 -13.596 1.00 94.88 437 VAL A O 1
ATOM 3188 N N . ALA A 1 438 ? -0.298 -5.317 -13.590 1.00 94.69 438 ALA A N 1
ATOM 3189 C CA . ALA A 1 438 ? 0.762 -6.143 -14.148 1.00 94.69 438 ALA A CA 1
ATOM 3190 C C . ALA A 1 438 ? 0.453 -6.527 -15.596 1.00 94.69 438 ALA A C 1
ATOM 3192 O O . ALA A 1 438 ? -0.577 -7.141 -15.879 1.00 94.69 438 ALA A O 1
ATOM 3193 N N . ILE A 1 439 ? 1.364 -6.200 -16.513 1.00 94.81 439 ILE A N 1
ATOM 3194 C CA . ILE A 1 439 ? 1.279 -6.617 -17.910 1.00 94.81 439 ILE A CA 1
ATOM 3195 C C . ILE A 1 439 ? 2.184 -7.829 -18.108 1.00 94.81 439 ILE A C 1
ATOM 3197 O O . ILE A 1 439 ? 3.404 -7.707 -18.245 1.00 94.81 439 ILE A O 1
ATOM 3201 N N . ASN A 1 440 ? 1.569 -9.009 -18.129 1.00 91.50 440 ASN A N 1
ATOM 3202 C CA . ASN A 1 440 ? 2.254 -10.263 -18.410 1.00 91.50 440 ASN A CA 1
ATOM 3203 C C . ASN A 1 440 ? 2.104 -10.650 -19.886 1.00 91.50 440 ASN A C 1
ATOM 3205 O O . ASN A 1 440 ? 0.990 -10.779 -20.391 1.00 91.50 440 ASN A O 1
ATOM 3209 N N . LEU A 1 441 ? 3.232 -10.870 -20.562 1.00 89.62 441 LEU A N 1
ATOM 3210 C CA . LEU A 1 441 ? 3.289 -11.297 -21.966 1.00 89.62 441 LEU A CA 1
ATOM 3211 C C . LEU A 1 441 ? 3.693 -12.773 -22.129 1.00 89.62 441 LEU A C 1
ATOM 3213 O O . LEU A 1 441 ? 3.786 -13.287 -23.254 1.00 89.62 441 LEU A O 1
ATOM 3217 N N . LEU A 1 442 ? 3.957 -13.443 -21.007 1.00 83.38 442 LEU A N 1
ATOM 3218 C CA . LEU A 1 442 ? 4.267 -14.861 -20.907 1.00 83.38 442 LEU A CA 1
ATOM 3219 C C . LEU A 1 442 ? 3.019 -15.646 -20.465 1.00 83.38 442 LEU A C 1
ATOM 3221 O O . LEU A 1 442 ? 1.919 -15.103 -20.358 1.00 83.38 442 LEU A O 1
ATOM 3225 N N . GLY A 1 443 ? 3.163 -16.959 -20.279 1.00 75.12 443 GLY A N 1
ATOM 3226 C CA . GLY A 1 443 ? 2.063 -17.804 -19.809 1.00 75.12 443 GLY A CA 1
ATOM 3227 C C . GLY A 1 443 ? 1.578 -17.395 -18.414 1.00 75.12 443 GLY A C 1
ATOM 3228 O O . GLY A 1 443 ? 2.326 -16.822 -17.631 1.00 75.12 443 GLY A O 1
ATOM 3229 N N . ARG A 1 444 ? 0.329 -17.731 -18.071 1.00 68.56 444 ARG A N 1
ATOM 3230 C CA . ARG A 1 444 ? -0.277 -17.375 -16.772 1.00 68.56 444 ARG A CA 1
ATOM 3231 C C . ARG A 1 444 ? 0.554 -17.824 -15.558 1.00 68.56 444 ARG A C 1
ATOM 3233 O O . ARG A 1 444 ? 0.547 -17.127 -14.555 1.00 68.56 444 ARG A O 1
ATOM 3240 N N . ALA A 1 445 ? 1.298 -18.923 -15.689 1.00 64.56 445 ALA A N 1
ATOM 3241 C CA . ALA A 1 445 ? 2.178 -19.473 -14.656 1.00 64.56 445 ALA A CA 1
ATOM 3242 C C . ALA A 1 445 ? 3.354 -18.559 -14.250 1.00 64.56 445 ALA A C 1
ATOM 3244 O O . ALA A 1 445 ? 4.053 -18.881 -13.307 1.00 64.56 445 ALA A O 1
ATOM 3245 N N . THR A 1 446 ? 3.606 -17.445 -14.947 1.00 61.41 446 THR A N 1
ATOM 3246 C CA . THR A 1 446 ? 4.678 -16.491 -14.593 1.00 61.41 446 THR A CA 1
ATOM 3247 C C . THR A 1 446 ? 4.206 -15.335 -13.701 1.00 61.41 446 THR A C 1
ATOM 3249 O O . THR A 1 446 ? 4.936 -14.358 -13.544 1.00 61.41 446 THR A O 1
ATOM 3252 N N . LEU A 1 447 ? 2.958 -15.390 -13.222 1.00 54.69 447 LEU A N 1
ATOM 3253 C CA . LEU A 1 447 ? 2.376 -14.466 -12.236 1.00 54.69 447 LEU A CA 1
ATOM 3254 C C . LEU A 1 447 ? 2.301 -15.073 -10.825 1.00 54.69 447 LEU A C 1
ATOM 3256 O O . LEU A 1 447 ? 1.975 -14.345 -9.891 1.00 54.69 447 LEU A O 1
ATOM 3260 N N . GLU A 1 448 ? 2.516 -16.387 -10.717 1.00 48.25 448 GLU A N 1
ATOM 3261 C CA . GLU A 1 448 ? 2.646 -17.151 -9.467 1.00 48.25 448 GLU A CA 1
ATOM 3262 C C . GLU A 1 448 ? 4.120 -17.192 -9.061 1.00 48.25 448 GLU A C 1
ATOM 3264 O O . GLU A 1 448 ? 4.377 -17.153 -7.838 1.00 48.25 448 GLU A O 1
#

pLDDT: mean 85.64, std 12.52, range [34.19, 98.0]

Foldseek 3Di:
DPDPVPQQALLCPPPDPVLSVLLLVQWDKDKAAAFGWPDAFQAQQFKKKAWQAAKKFWAAPVRDGPDIHHGRRMPSLCCLVPVGTHHTIIGGNHGTMMIIHGSVSQVVSCVVPVVNVVSSVVSVVVVVVVVVCPAPADQAQFEEEEEEEPVGDVCPVVLQVLLPVLDPAAEEEQEPVDPPGDDPVVVLVVSVVCRVVSHHYYYYHYLPDPCVVVSCSSGPYYHYDYDPVRVVVSCVVVVDDDDDQPDPPPVACSNVSSCVRNLAAEEEWQFDDPPVSLVVLVVQLVCVVVVHDHQEYEYFAVSLLLRLLVQQVDHSVSSVVLCCVLCPVVLVVVLQVCLLVQHQVSLVSQLVSLCVSNVQDWLVNTNHFYWQWWAFPVVRGIDTDGGDTSSLSNSLRNAAPNRYAFRDDPPTGTHHCCVPQRIPQVVVVVSPRSHYDTDDPDDPVNVD

Radius of gyration: 26.94 Å; chains: 1; bounding box: 66×52×72 Å